Protein AF-R9IER7-F1 (afdb_monomer)

Secondary structure (DSSP, 8-state):
-PPPPPHHHHHHHHHHHHHHHHHHHHH--TTS-EEETTEEEEETTEESSPEEEEEETTEEEEEETTEEEEEE--TTSS-TT-EEEE---TTTTTEEEETT-TT-EETTEEEEESTT---HHHHHHTT------EE---EES---TTHHHHHHTTHHHHHHH-HHHHH---SS-----S-HHHHHT--TTS-----TT---SSPPPP--GGGG-EEEE--TTS-EEEEETT-EEEPTTS-EEEES--S--SSS--TT-SPPPHHHHHHHHHHHHHHHHHHHT-SS-HHHHHHHHHHHHTT-SB-TTSSB-EEE-HHHHHHHS-GGGHHHHHHHEE----TTT------EEEETTEEEES-SSSSGGGHHHHHHHHHHHHHHHHHHHHHTEEETTTTEEGGGTTTTT-S-HHHHHHHHHH-HHHHHHHHHHHHHHTTGGGS-HHHHHHHHH-GGGHHHHHHHHHH---

Radius of gyration: 27.86 Å; Cα contacts (8 Å, |Δi|>4): 800; chains: 1; bounding box: 76×70×70 Å

pLDDT: mean 71.37, std 20.48, range [27.08, 98.25]

Mean predicted aligned error: 18.24 Å

Solvent-accessible surface area (backbone atoms only — not comparable to full-atom values): 25896 Å² total; per-residue (Å²): 133,83,79,78,72,48,73,65,54,50,50,49,52,49,50,49,48,51,54,47,50,55,49,42,65,76,57,56,54,87,66,42,37,44,48,27,37,61,13,31,42,46,44,79,41,54,40,89,53,48,39,37,40,34,38,56,95,65,22,41,35,42,34,40,90,91,48,74,50,64,38,79,56,67,88,82,79,65,57,91,71,41,71,47,75,30,53,39,38,79,91,41,39,30,21,30,30,40,75,46,31,86,89,38,51,33,95,88,40,38,32,30,55,62,77,57,31,50,58,44,73,65,28,66,80,66,74,62,91,86,77,39,37,76,48,41,31,27,23,56,65,77,81,55,70,74,47,58,60,46,37,66,76,38,46,77,57,19,34,49,30,3,49,35,59,56,72,64,78,64,59,81,62,68,49,63,40,73,40,50,45,43,76,61,65,65,55,92,87,55,94,66,84,66,63,96,87,73,87,70,97,60,88,58,77,77,82,56,66,74,44,59,44,59,38,76,40,61,42,101,88,43,78,39,49,27,45,22,55,63,21,44,32,43,44,100,88,76,31,52,32,29,38,75,40,55,53,72,65,69,69,62,68,47,93,76,46,53,57,37,50,62,63,57,47,42,76,72,38,46,68,58,49,41,51,50,32,64,73,72,64,50,73,55,52,53,64,61,52,52,45,50,48,33,59,68,37,58,38,30,39,42,27,60,42,45,36,55,29,53,46,62,39,66,72,46,28,70,69,58,35,66,76,92,46,46,74,62,49,56,70,44,43,44,90,37,66,42,88,87,78,71,41,75,57,73,30,27,33,54,55,87,95,42,76,41,60,45,58,81,76,73,47,73,88,28,40,69,52,25,52,50,49,44,53,58,32,37,75,76,33,48,70,21,28,33,30,16,24,20,40,25,24,53,49,49,48,19,67,48,20,62,84,74,71,35,94,36,26,58,56,43,50,54,54,37,50,72,41,66,66,47,24,50,51,53,38,53,50,50,38,52,78,70,52,38,44,79,60,51,72,68,52,24,39,29,73,73,68,31,75,94,40,31,74,63,52,54,47,52,48,69,72,54,73,124

Sequence (466 aa):
MGKEIDEAGAAMAEAIKEMTAVLLENYISDDWNYAVDGAVISCDQMSEEPVVIKYENGCLKMGIAGTEINKKVIEGEYEQGYKQIYEAGEEVIRTLSAVHAKNQSSNGLAFATISDCICLRDKEENGLQDRASMISIGNCKMLKESDILEIETRQEKAKIFGTCYCLMKPITEWTNPICMEDVIGIHEEDNISAGVGKVLDKPLFCSVQEHHKTMEWDTENGKKEGLTRFSKLLCTRGGVITIKWSGQSPYGDNVLNKALTIQEFRARYELFISNLINEYGIQMTTEQIGKIIYVESSGTGFDDMGRLFIRFEIHKFFEYMDPNKIDEANKYFKILKDQKSGSWNGHQIKYGDKFVDLHPTSTIKDSDLQYLALQYAKEIDREAAYKSISMGMGQILGVNYNMLGFTSAEEMYDMMSDCYENQIETMISFIQIRGLDKGTIKELIKGYNGEGNVAAYEKLYNDAVW

Structure (mmCIF, N/CA/C/O backbone):
data_AF-R9IER7-F1
#
_entry.id   AF-R9IER7-F1
#
loop_
_atom_site.group_PDB
_atom_site.id
_atom_site.type_symbol
_atom_site.label_atom_id
_atom_site.label_alt_id
_atom_site.label_comp_id
_atom_site.label_asym_id
_atom_site.label_entity_id
_atom_site.label_seq_id
_atom_site.pdbx_PDB_ins_code
_atom_site.Cartn_x
_atom_site.Cartn_y
_atom_site.Cartn_z
_atom_site.occupancy
_atom_site.B_iso_or_equiv
_atom_site.auth_seq_id
_atom_site.auth_comp_id
_atom_site.auth_asym_id
_atom_site.auth_atom_id
_atom_site.pdbx_PDB_model_num
ATOM 1 N N . MET A 1 1 ? -32.110 35.318 24.802 1.00 29.39 1 MET A N 1
ATOM 2 C CA . MET A 1 1 ? -33.077 36.043 23.949 1.00 29.39 1 MET A CA 1
ATOM 3 C C . MET A 1 1 ? -32.602 35.902 22.518 1.00 29.39 1 MET A C 1
ATOM 5 O O . MET A 1 1 ? -31.574 36.480 22.186 1.00 29.39 1 MET A O 1
ATOM 9 N N . GLY A 1 2 ? -33.267 35.060 21.724 1.00 33.12 2 GLY A N 1
ATOM 10 C CA . GLY A 1 2 ? -32.997 34.960 20.290 1.00 33.12 2 GLY A CA 1
ATOM 11 C C . GLY A 1 2 ? -33.453 36.246 19.614 1.00 33.12 2 GLY A C 1
ATOM 12 O O . GLY A 1 2 ? -34.548 36.724 19.903 1.00 33.12 2 GLY A O 1
ATOM 13 N N . LYS A 1 3 ? -32.599 36.846 18.784 1.00 37.84 3 LYS A N 1
ATOM 14 C CA . LYS A 1 3 ? -33.053 37.910 17.889 1.00 37.84 3 LYS A CA 1
ATOM 15 C C . LYS A 1 3 ? -33.947 37.257 16.840 1.00 37.84 3 LYS A C 1
ATOM 17 O O . LYS A 1 3 ? -33.486 36.354 16.145 1.00 37.84 3 LYS A O 1
ATOM 22 N N . GLU A 1 4 ? -35.204 37.687 16.777 1.00 40.84 4 GLU A N 1
ATOM 23 C CA . GLU A 1 4 ? -36.068 37.429 15.628 1.00 40.84 4 GLU A CA 1
ATOM 24 C C . GLU A 1 4 ? -35.339 37.930 14.382 1.00 40.84 4 GLU A C 1
ATOM 26 O O . GLU A 1 4 ? -34.888 39.076 14.327 1.00 40.84 4 GLU A O 1
ATOM 31 N N . ILE A 1 5 ? -35.141 37.023 13.433 1.00 41.66 5 ILE A N 1
ATOM 32 C CA . ILE A 1 5 ? -34.648 37.359 12.105 1.00 41.66 5 ILE A CA 1
ATOM 33 C C . ILE A 1 5 ? -35.802 38.118 11.445 1.00 41.66 5 ILE A C 1
ATOM 35 O O . ILE A 1 5 ? -36.908 37.585 11.368 1.00 41.66 5 ILE A O 1
ATOM 39 N N . ASP A 1 6 ? -35.579 39.375 11.064 1.00 53.62 6 ASP A N 1
ATOM 40 C CA . ASP A 1 6 ? -36.615 40.181 10.418 1.00 53.62 6 ASP A CA 1
ATOM 41 C C . ASP A 1 6 ? -36.980 39.617 9.031 1.00 53.62 6 ASP A C 1
ATOM 43 O O . ASP A 1 6 ? -36.267 38.782 8.467 1.00 53.62 6 ASP A O 1
ATOM 47 N N . GLU A 1 7 ? -38.116 40.047 8.472 1.00 45.62 7 GLU A N 1
ATOM 48 C CA . GLU A 1 7 ? -38.601 39.573 7.164 1.00 45.62 7 GLU A CA 1
ATOM 49 C C . GLU A 1 7 ? -37.559 39.764 6.046 1.00 45.62 7 GLU A C 1
ATOM 51 O O . GLU A 1 7 ? -37.508 38.967 5.110 1.00 45.62 7 GLU A O 1
ATOM 56 N N . ALA A 1 8 ? -36.681 40.766 6.167 1.00 40.28 8 ALA A N 1
ATOM 57 C CA . ALA A 1 8 ? -35.580 41.003 5.237 1.00 40.28 8 ALA A CA 1
ATOM 58 C C . ALA A 1 8 ? -34.454 39.965 5.390 1.00 40.28 8 ALA A C 1
ATOM 60 O O . ALA A 1 8 ? -33.928 39.480 4.390 1.00 40.28 8 ALA A O 1
ATOM 61 N N . GLY A 1 9 ? -34.111 39.573 6.617 1.00 37.12 9 GLY A N 1
ATOM 62 C CA . GLY A 1 9 ? -33.173 38.493 6.908 1.00 37.12 9 GLY A CA 1
ATOM 63 C C . GLY A 1 9 ? -33.713 37.116 6.519 1.00 37.12 9 GLY A C 1
ATOM 64 O O . GLY A 1 9 ? -32.952 36.283 6.032 1.00 37.12 9 GLY A O 1
ATOM 65 N N . ALA A 1 10 ? -35.022 36.889 6.659 1.00 43.88 10 ALA A N 1
ATOM 66 C CA . ALA A 1 10 ? -35.680 35.676 6.177 1.00 43.88 10 ALA A CA 1
ATOM 67 C C . ALA A 1 10 ? -35.682 35.616 4.640 1.00 43.88 10 ALA A C 1
ATOM 69 O O . ALA A 1 10 ? -35.321 34.590 4.070 1.00 43.88 10 ALA A O 1
ATOM 70 N N . ALA A 1 11 ? -35.993 36.730 3.969 1.00 40.47 11 ALA A N 1
ATOM 71 C CA . ALA A 1 11 ? -35.932 36.834 2.512 1.00 40.47 11 ALA A CA 1
ATOM 72 C C . ALA A 1 11 ? -34.499 36.698 1.972 1.00 40.47 11 ALA A C 1
ATOM 74 O O . ALA A 1 11 ? -34.293 36.076 0.936 1.00 40.47 11 ALA A O 1
ATOM 75 N N . MET A 1 12 ? -33.495 37.228 2.678 1.00 37.94 12 MET A N 1
ATOM 76 C CA . MET A 1 12 ? -32.086 37.075 2.309 1.00 37.94 12 MET A CA 1
ATOM 77 C C . MET A 1 12 ? -31.596 35.639 2.515 1.00 37.94 12 MET A C 1
ATOM 79 O O . MET A 1 12 ? -30.875 35.124 1.668 1.00 37.94 12 MET A O 1
ATOM 83 N N . ALA A 1 13 ? -32.003 34.969 3.596 1.00 38.03 13 ALA A N 1
ATOM 84 C CA . ALA A 1 13 ? -31.698 33.556 3.809 1.00 38.03 13 ALA A CA 1
ATOM 85 C C . ALA A 1 13 ? -32.347 32.665 2.738 1.00 38.03 13 ALA A C 1
ATOM 87 O O . ALA A 1 13 ? -31.710 31.729 2.261 1.00 38.03 13 ALA A O 1
ATOM 88 N N . GLU A 1 14 ? -33.576 32.980 2.325 1.00 41.47 14 GLU A N 1
ATOM 89 C CA . GLU A 1 14 ? -34.270 32.226 1.282 1.00 41.47 14 GLU A CA 1
ATOM 90 C C . GLU A 1 14 ? -33.703 32.517 -0.115 1.00 41.47 14 GLU A C 1
ATOM 92 O O . GLU A 1 14 ? -33.490 31.589 -0.883 1.00 41.47 14 GLU A O 1
ATOM 97 N N . ALA A 1 15 ? -33.307 33.761 -0.403 1.00 38.72 15 ALA A N 1
ATOM 98 C CA . ALA A 1 15 ? -32.588 34.110 -1.630 1.00 38.72 15 ALA A CA 1
ATOM 99 C C . ALA A 1 15 ? -31.185 33.479 -1.691 1.00 38.72 15 ALA A C 1
ATOM 101 O O . ALA A 1 15 ? -30.749 33.047 -2.755 1.00 38.72 15 ALA A O 1
ATOM 102 N N . ILE A 1 16 ? -30.479 33.384 -0.555 1.00 39.59 16 ILE A N 1
ATOM 103 C CA . ILE A 1 16 ? -29.211 32.648 -0.457 1.00 39.59 16 ILE A CA 1
ATOM 104 C C . ILE A 1 16 ? -29.459 31.163 -0.706 1.00 39.59 16 ILE A C 1
ATOM 106 O O . ILE A 1 16 ? -28.704 30.569 -1.466 1.00 39.59 16 ILE A O 1
ATOM 110 N N . LYS A 1 17 ? -30.507 30.558 -0.134 1.00 40.47 17 LYS A N 1
ATOM 111 C CA . LYS A 1 17 ? -30.862 29.161 -0.424 1.00 40.47 17 LYS A CA 1
ATOM 112 C C . LYS A 1 17 ? -31.234 28.940 -1.882 1.00 40.47 17 LYS A C 1
ATOM 114 O O . LYS A 1 17 ? -30.776 27.957 -2.441 1.00 40.47 17 LYS A O 1
ATOM 119 N N . GLU A 1 18 ? -32.018 29.820 -2.500 1.00 41.12 18 GLU A N 1
ATOM 120 C CA . GLU A 1 18 ? -32.400 29.704 -3.913 1.00 41.12 18 GLU A CA 1
ATOM 121 C C . GLU A 1 18 ? -31.193 29.897 -4.840 1.00 41.12 18 GLU A C 1
ATOM 123 O O . GLU A 1 18 ? -30.983 29.081 -5.733 1.00 41.12 18 GLU A O 1
ATOM 128 N N . MET A 1 19 ? -30.334 30.900 -4.605 1.00 37.72 19 MET A N 1
ATOM 129 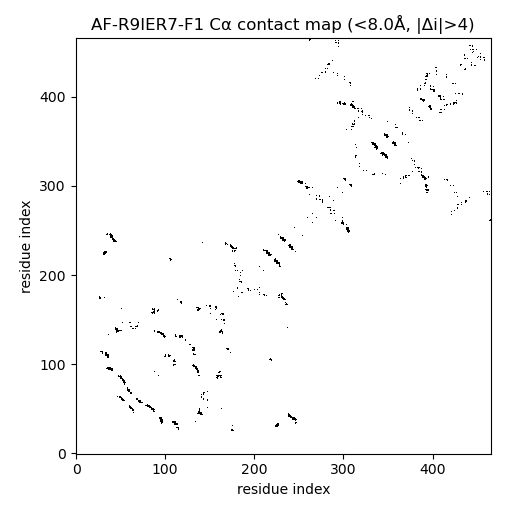C CA . MET A 1 19 ? -29.080 31.054 -5.362 1.00 37.72 19 MET A CA 1
ATOM 130 C C . MET A 1 19 ? -28.134 29.879 -5.136 1.00 37.72 19 MET A C 1
ATOM 132 O O . MET A 1 19 ? -27.499 29.426 -6.084 1.00 37.72 19 MET A O 1
ATOM 136 N N . THR A 1 20 ? -28.046 29.376 -3.904 1.00 38.56 20 THR A N 1
ATOM 137 C CA . THR A 1 20 ? -27.248 28.191 -3.589 1.00 38.56 20 THR A CA 1
ATOM 138 C C . THR A 1 20 ? -27.836 26.989 -4.315 1.00 38.56 20 THR A C 1
ATOM 140 O O . THR A 1 20 ? -27.090 26.329 -5.006 1.00 38.56 20 THR A O 1
ATOM 143 N N . ALA A 1 21 ? -29.148 26.756 -4.296 1.00 41.09 21 ALA A N 1
ATOM 144 C CA . ALA A 1 21 ? -29.807 25.666 -5.019 1.00 41.09 21 ALA A CA 1
ATOM 145 C C . ALA A 1 21 ? -29.592 25.738 -6.539 1.00 41.09 21 ALA A C 1
ATOM 14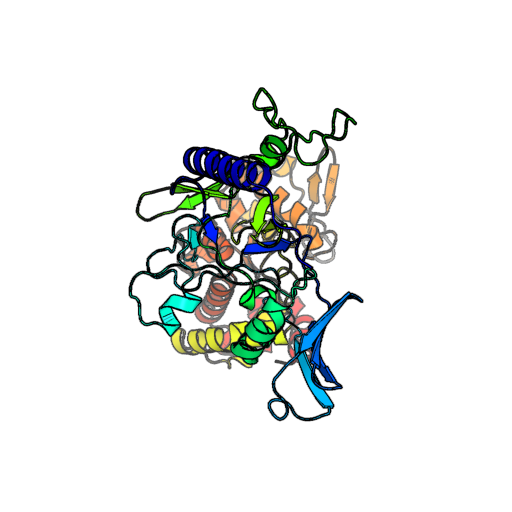7 O O . ALA A 1 21 ? -29.283 24.723 -7.149 1.00 41.09 21 ALA A O 1
ATOM 148 N N . VAL A 1 22 ? -29.668 26.928 -7.142 1.00 41.59 22 VAL A N 1
ATOM 149 C CA . VAL A 1 22 ? -29.403 27.132 -8.579 1.00 41.59 22 VAL A CA 1
ATOM 150 C C . VAL A 1 22 ? -27.918 26.950 -8.919 1.00 41.59 22 VAL A C 1
ATOM 152 O O . VAL A 1 22 ? -27.587 26.412 -9.974 1.00 41.59 22 VAL A O 1
ATOM 155 N N . LEU A 1 23 ? -27.001 27.372 -8.043 1.00 38.62 23 LEU A N 1
ATOM 156 C CA . LEU A 1 23 ? -25.573 27.060 -8.175 1.00 38.62 23 LEU A CA 1
ATOM 157 C C . LEU A 1 23 ? -25.351 25.546 -8.039 1.00 38.62 23 LEU A C 1
ATOM 159 O O . LEU A 1 23 ? -24.707 24.944 -8.889 1.00 38.62 23 LEU A O 1
ATOM 163 N N . LEU A 1 24 ? -25.942 24.913 -7.028 1.00 40.78 24 LEU A N 1
ATOM 164 C CA . LEU A 1 24 ? -25.882 23.474 -6.788 1.00 40.78 24 LEU A CA 1
ATOM 165 C C . LEU A 1 24 ? -26.398 22.697 -8.007 1.00 40.78 24 LEU A C 1
ATOM 167 O O . LEU A 1 24 ? -25.712 21.793 -8.441 1.00 40.78 24 LEU A O 1
ATOM 171 N N . GLU A 1 25 ? -27.512 23.074 -8.633 1.00 42.38 25 GLU A N 1
ATOM 172 C CA . GLU A 1 25 ? -28.038 22.393 -9.832 1.00 42.38 25 GLU A CA 1
ATOM 173 C C . GLU A 1 25 ? -27.116 22.499 -11.061 1.00 42.38 25 GLU A C 1
ATOM 175 O O . GLU A 1 25 ? -27.098 21.603 -11.901 1.00 42.38 25 GLU A O 1
ATOM 180 N N . ASN A 1 26 ? -26.329 23.576 -11.174 1.00 39.66 26 ASN A N 1
ATOM 181 C CA . ASN A 1 26 ? -25.375 23.766 -12.274 1.00 39.66 26 ASN A CA 1
ATOM 182 C C . ASN A 1 26 ? -23.988 23.151 -11.999 1.00 39.66 26 ASN A C 1
ATOM 184 O O . ASN A 1 26 ? -23.231 22.932 -12.943 1.00 39.66 26 ASN A O 1
ATOM 188 N N . TYR A 1 27 ? -23.646 22.888 -10.731 1.00 38.72 27 TYR A N 1
ATOM 189 C CA . TYR A 1 27 ? -22.333 22.380 -10.300 1.00 38.72 27 TYR A CA 1
ATOM 190 C C . TYR A 1 27 ? -22.373 20.957 -9.708 1.00 38.72 27 TYR A C 1
ATOM 192 O O . TYR A 1 27 ? -21.342 20.296 -9.621 1.00 38.72 27 TYR A O 1
ATOM 200 N N . ILE A 1 28 ? -23.545 20.457 -9.311 1.00 42.31 28 ILE A N 1
ATOM 201 C CA . ILE A 1 28 ? -23.789 19.110 -8.787 1.00 42.31 28 ILE A CA 1
ATOM 202 C C . ILE A 1 28 ? -24.621 18.361 -9.820 1.00 42.31 28 ILE A C 1
ATOM 204 O O . ILE A 1 28 ? -25.842 18.465 -9.855 1.00 42.31 28 ILE A O 1
ATOM 208 N N . SER A 1 29 ? -23.948 17.580 -10.655 1.00 47.69 29 SER A N 1
ATOM 209 C CA . SER A 1 29 ? -24.596 16.512 -11.413 1.00 47.69 29 SER A CA 1
ATOM 210 C C . SER A 1 29 ? -24.019 15.168 -10.985 1.00 47.69 29 SER A C 1
ATOM 212 O O . SER A 1 29 ? -22.898 15.104 -10.468 1.00 47.69 29 SER A O 1
ATOM 214 N N . ASP A 1 30 ? -24.793 14.101 -11.191 1.00 46.25 30 ASP A N 1
ATOM 215 C CA . ASP A 1 30 ? -24.414 12.725 -10.843 1.00 46.25 30 ASP A CA 1
ATOM 216 C C . ASP A 1 30 ? -23.070 12.315 -11.455 1.00 46.25 30 ASP A C 1
ATOM 218 O O . ASP A 1 30 ? -22.402 11.426 -10.949 1.00 46.25 30 ASP A O 1
ATOM 222 N N . ASP A 1 31 ? -22.633 12.977 -12.523 1.00 48.16 31 ASP A N 1
ATOM 223 C CA . ASP A 1 31 ? -21.461 12.593 -13.301 1.00 48.16 31 ASP A CA 1
ATOM 224 C C . ASP A 1 31 ? -20.101 13.025 -12.712 1.00 48.16 31 ASP A C 1
ATOM 226 O O . ASP A 1 31 ? -19.085 12.624 -13.274 1.00 48.16 31 ASP A O 1
ATOM 230 N N . TRP A 1 32 ? -20.043 13.788 -11.602 1.00 50.38 32 TRP A N 1
ATOM 231 C CA . TRP A 1 32 ? -18.778 14.428 -11.161 1.00 50.38 32 TRP A CA 1
ATOM 232 C C . TRP A 1 32 ? -18.452 14.334 -9.666 1.00 50.38 32 TRP A C 1
ATOM 234 O O . TRP A 1 32 ? -17.412 14.829 -9.236 1.00 50.38 32 TRP A O 1
ATOM 244 N N . ASN A 1 33 ? -19.302 13.717 -8.839 1.00 57.00 33 ASN A N 1
ATOM 245 C CA . ASN A 1 33 ? -19.195 13.854 -7.381 1.00 57.00 33 ASN A CA 1
ATOM 246 C C . ASN A 1 33 ? -19.143 12.508 -6.661 1.00 57.00 33 ASN A C 1
ATOM 248 O O . ASN A 1 33 ? -20.148 12.043 -6.127 1.00 57.00 33 ASN A O 1
ATOM 252 N N . TYR A 1 34 ? -17.949 11.918 -6.602 1.00 59.28 34 TYR A N 1
ATOM 253 C CA . TYR A 1 34 ? -17.713 10.592 -6.031 1.00 59.28 34 TYR A CA 1
ATOM 254 C C . TYR A 1 34 ? -16.555 10.620 -5.027 1.00 59.28 34 TYR A C 1
ATOM 256 O O . TYR A 1 34 ? -15.498 11.184 -5.312 1.00 59.28 34 TYR A O 1
ATOM 264 N N . ALA A 1 35 ? -16.733 9.993 -3.867 1.00 60.34 35 ALA A N 1
ATOM 265 C CA . ALA A 1 35 ? -15.673 9.761 -2.887 1.00 60.34 35 ALA A CA 1
ATOM 266 C C . ALA A 1 35 ? -15.511 8.258 -2.637 1.00 60.34 35 ALA A C 1
ATOM 268 O O . ALA A 1 35 ? -16.502 7.538 -2.519 1.00 60.34 35 ALA A O 1
ATOM 269 N N . VAL A 1 36 ? -14.268 7.786 -2.541 1.00 59.94 36 VAL A N 1
ATOM 270 C CA . VAL A 1 36 ? -13.962 6.364 -2.337 1.00 59.94 36 VAL A CA 1
ATOM 271 C C . VAL A 1 36 ? -13.886 6.048 -0.850 1.00 59.94 36 VAL A C 1
ATOM 273 O O . VAL A 1 36 ? -13.499 6.886 -0.031 1.00 59.94 36 VAL A O 1
ATOM 276 N N . ASP A 1 37 ? -14.270 4.825 -0.509 1.00 62.09 37 ASP A N 1
ATOM 277 C CA . ASP A 1 37 ? -14.020 4.220 0.791 1.00 62.09 37 ASP A CA 1
ATOM 278 C C . ASP A 1 37 ? -12.528 4.326 1.151 1.00 62.09 37 ASP A C 1
ATOM 280 O O . ASP A 1 37 ? -11.650 3.981 0.363 1.00 62.09 37 ASP A O 1
ATOM 284 N N . GLY A 1 38 ? -12.225 4.870 2.323 1.00 59.12 38 GLY A N 1
ATOM 285 C CA . GLY A 1 38 ? -10.866 5.167 2.765 1.00 59.12 38 GLY A CA 1
ATOM 286 C C . GLY A 1 38 ? -10.354 6.581 2.458 1.00 59.12 38 GLY A C 1
ATOM 287 O O . GLY A 1 38 ? -9.253 6.910 2.897 1.00 59.12 38 GLY A O 1
ATOM 288 N N . ALA A 1 39 ? -11.090 7.447 1.749 1.00 69.50 39 ALA A N 1
ATOM 289 C CA . ALA A 1 39 ? -10.598 8.791 1.419 1.00 69.50 39 ALA A CA 1
ATOM 290 C C . ALA A 1 39 ? -10.236 9.611 2.672 1.00 69.50 39 ALA A C 1
ATOM 292 O O . ALA A 1 39 ? -11.042 9.732 3.590 1.00 69.50 39 ALA A O 1
ATOM 293 N N . VAL A 1 40 ? -9.047 10.225 2.705 1.00 70.19 40 VAL A N 1
ATOM 294 C CA . VAL A 1 40 ? -8.607 11.044 3.842 1.00 70.19 40 VAL A CA 1
ATOM 295 C C . VAL A 1 40 ? -9.036 12.493 3.661 1.00 70.19 40 VAL A C 1
ATOM 297 O O . VAL A 1 40 ? -8.767 13.137 2.646 1.00 70.19 40 VAL A O 1
ATOM 300 N N . ILE A 1 41 ? -9.645 13.051 4.695 1.00 70.88 41 ILE A N 1
ATOM 301 C CA . ILE A 1 41 ? -10.200 14.393 4.727 1.00 70.88 41 ILE A CA 1
ATOM 302 C C . ILE A 1 41 ? -9.676 15.199 5.909 1.00 70.88 41 ILE A C 1
ATOM 304 O O . ILE A 1 41 ? -9.355 14.683 6.972 1.00 70.88 41 ILE A O 1
ATOM 308 N N . SER A 1 42 ? -9.636 16.517 5.770 1.00 71.81 42 SER A N 1
ATOM 309 C CA . SER A 1 42 ? -9.392 17.417 6.897 1.00 71.81 42 SER A CA 1
ATOM 310 C C . SER A 1 42 ? -10.485 18.463 6.971 1.00 71.81 42 SER A C 1
ATOM 312 O O . SER A 1 42 ? -10.753 19.117 5.971 1.00 71.81 42 SER A O 1
ATOM 314 N N . CYS A 1 43 ? -11.053 18.685 8.148 1.00 75.75 43 CYS A N 1
ATOM 315 C CA . CYS A 1 43 ? -11.961 19.795 8.407 1.00 75.75 43 CYS A CA 1
ATOM 316 C C . CYS A 1 43 ? -11.255 20.838 9.278 1.00 75.75 43 CYS A C 1
ATOM 318 O O . CYS A 1 43 ? -10.618 20.488 10.271 1.00 75.75 43 CYS A O 1
ATOM 320 N N . ASP A 1 44 ? -11.377 22.113 8.925 1.00 69.12 44 ASP A N 1
ATOM 321 C CA . ASP A 1 44 ? -10.842 23.239 9.704 1.00 69.12 44 ASP A CA 1
ATOM 322 C C . ASP A 1 44 ? -11.486 23.363 11.103 1.00 69.12 44 ASP A C 1
ATOM 324 O O . ASP A 1 44 ? -10.850 23.831 12.048 1.00 69.12 44 ASP A O 1
ATOM 328 N N . GLN A 1 45 ? -12.718 22.870 11.262 1.00 76.06 45 GLN A N 1
ATOM 329 C CA . GLN A 1 45 ? -13.452 22.828 12.534 1.00 76.06 45 GLN A CA 1
ATOM 330 C C . GLN A 1 45 ? -13.288 21.510 13.309 1.00 76.06 45 GLN A C 1
ATOM 332 O O . GLN A 1 45 ? -13.908 21.331 14.360 1.00 76.06 45 GLN A O 1
ATOM 337 N N . MET A 1 46 ? -12.475 20.572 12.820 1.00 81.31 46 MET A N 1
ATOM 338 C CA . MET A 1 46 ? -12.214 19.304 13.507 1.00 81.31 46 MET A CA 1
ATOM 339 C C . MET A 1 46 ? -11.129 19.455 14.583 1.00 81.31 46 MET A C 1
ATOM 341 O O . MET A 1 46 ? -10.205 20.265 14.475 1.00 81.31 46 MET A O 1
ATOM 345 N N . SER A 1 47 ? -11.241 18.656 15.639 1.00 81.50 47 SER A N 1
ATOM 346 C CA . SER A 1 47 ? -10.253 18.513 16.705 1.00 81.50 47 SER A CA 1
ATOM 347 C C . SER A 1 47 ? -9.972 17.042 16.979 1.00 81.50 47 SER A C 1
ATOM 349 O O . SER A 1 47 ? -10.857 16.199 16.842 1.00 81.50 47 SER A O 1
ATOM 351 N N . GLU A 1 48 ? -8.735 16.766 17.379 1.00 77.19 48 GLU A N 1
ATOM 352 C CA . GLU A 1 48 ? -8.315 15.486 17.959 1.00 77.19 48 GLU A CA 1
ATOM 353 C C . GLU A 1 48 ? -8.542 15.453 19.479 1.00 77.19 48 GLU A C 1
ATOM 355 O O . GLU A 1 48 ? -8.501 14.389 20.083 1.00 77.19 48 GLU A O 1
ATOM 360 N N . GLU A 1 49 ? -8.839 16.601 20.102 1.00 86.56 49 GLU A N 1
ATOM 361 C CA . GLU A 1 49 ? -9.111 16.663 21.535 1.00 86.56 49 GLU A CA 1
ATOM 362 C C . GLU A 1 49 ? -10.412 15.917 21.874 1.00 86.56 49 GLU A C 1
ATOM 364 O O . GLU A 1 49 ? -11.388 15.991 21.110 1.00 86.56 49 GLU A O 1
ATOM 369 N N . PRO A 1 50 ? -10.477 15.240 23.032 1.00 89.31 50 PRO A N 1
ATOM 370 C CA . PRO A 1 50 ? -11.686 14.560 23.468 1.00 89.31 50 PRO A CA 1
ATOM 371 C C . PRO A 1 50 ? -12.848 15.534 23.667 1.00 89.31 50 PRO A C 1
ATOM 373 O O . PRO A 1 50 ? -12.688 16.600 24.271 1.00 89.31 50 PRO A O 1
ATOM 376 N N . VAL A 1 51 ? -14.049 15.130 23.249 1.00 92.25 51 VAL A N 1
ATOM 377 C CA . VAL A 1 51 ? -15.273 15.774 23.742 1.00 92.25 51 VAL A CA 1
ATOM 378 C C . VAL A 1 51 ? -15.625 15.151 25.081 1.00 92.25 51 VAL A C 1
ATOM 380 O O . VAL A 1 51 ? -15.705 13.931 25.210 1.00 92.25 51 VAL A O 1
ATOM 383 N N . VAL A 1 52 ? -15.858 15.985 26.087 1.00 93.94 52 VAL A N 1
ATOM 384 C CA . VAL A 1 52 ? -16.249 15.540 27.426 1.00 93.94 52 VAL A CA 1
ATOM 385 C C . VAL A 1 52 ? -17.660 16.019 27.713 1.00 93.94 52 VAL A C 1
ATOM 387 O O . VAL A 1 52 ? -17.908 17.223 27.686 1.00 93.94 52 VAL A O 1
ATOM 390 N N . ILE A 1 53 ? -18.562 15.089 28.029 1.00 93.31 53 ILE A N 1
ATOM 391 C CA . ILE A 1 53 ? -19.899 15.386 28.550 1.00 93.31 53 ILE A CA 1
ATOM 392 C C . ILE A 1 53 ? -19.937 14.994 30.024 1.00 93.31 53 ILE A C 1
ATOM 394 O O . ILE A 1 53 ? -19.578 13.878 30.385 1.00 93.31 53 ILE A O 1
ATOM 398 N N . LYS A 1 54 ? -20.344 15.911 30.901 1.00 93.00 54 LYS A N 1
ATOM 399 C CA . LYS A 1 54 ? -20.433 15.667 32.346 1.00 93.00 54 LYS A CA 1
ATOM 400 C C . LYS A 1 54 ? -21.702 16.250 32.943 1.00 93.00 54 LYS A C 1
ATOM 402 O O . LYS A 1 54 ? -22.154 17.307 32.510 1.00 93.00 54 LYS A O 1
ATOM 407 N N . TYR A 1 55 ? -22.244 15.597 33.962 1.00 90.88 55 TYR A N 1
ATOM 408 C CA . TYR A 1 55 ? -23.391 16.102 34.708 1.00 90.88 55 TYR A CA 1
ATOM 409 C C . TYR A 1 55 ? -22.941 16.809 35.989 1.00 90.88 55 TYR A C 1
ATOM 411 O O . TYR A 1 55 ? -22.319 16.210 36.869 1.00 90.88 55 TYR A O 1
ATOM 419 N N . GLU A 1 56 ? -23.270 18.095 36.101 1.00 87.38 56 GLU A N 1
ATOM 420 C CA . GLU A 1 56 ? -22.979 18.922 37.271 1.00 87.38 56 GLU A CA 1
ATOM 421 C C . GLU A 1 56 ? -24.130 19.905 37.520 1.00 87.38 56 GLU A C 1
ATOM 423 O O . GLU A 1 56 ? -24.513 20.666 36.630 1.00 87.38 56 GLU A O 1
ATOM 428 N N . ASN A 1 57 ? -24.637 19.954 38.757 1.00 83.69 57 ASN A N 1
ATOM 429 C CA . ASN A 1 57 ? -25.609 20.956 39.215 1.00 83.69 57 ASN A CA 1
ATOM 430 C C . ASN A 1 57 ? -26.878 21.039 38.334 1.00 83.69 57 ASN A C 1
ATOM 432 O O . ASN A 1 57 ? -27.322 22.133 37.980 1.00 83.69 57 ASN A O 1
ATOM 436 N N . GLY A 1 58 ? -27.449 19.891 37.947 1.00 83.00 58 GLY A N 1
ATOM 437 C CA . GLY A 1 58 ? -28.676 19.840 37.136 1.00 83.00 58 GLY A CA 1
ATOM 438 C C . GLY A 1 58 ? -28.476 20.113 35.641 1.00 83.00 58 GLY A C 1
ATOM 439 O O . GLY A 1 58 ? -29.453 20.286 34.911 1.00 83.00 58 GLY A O 1
ATOM 440 N N . CYS A 1 59 ? -27.227 20.192 35.171 1.00 86.62 59 CYS A N 1
ATOM 441 C CA . CYS A 1 59 ? -26.902 20.450 33.772 1.00 86.62 59 CYS A CA 1
ATOM 442 C C . CYS A 1 59 ? -25.924 19.409 33.228 1.00 86.62 59 CYS A C 1
ATOM 444 O O . CYS A 1 59 ? -24.945 19.065 33.890 1.00 86.62 59 CYS A O 1
ATOM 446 N N . LEU A 1 60 ? -26.136 18.996 31.979 1.00 91.12 60 LEU A N 1
ATOM 447 C CA . LEU A 1 60 ? -25.077 18.402 31.175 1.00 91.12 60 LEU A CA 1
ATOM 448 C C . LEU A 1 60 ? -24.195 19.520 30.628 1.00 91.12 60 LEU A C 1
ATOM 450 O O . LEU A 1 60 ? -24.687 20.477 30.029 1.00 91.12 60 LEU A O 1
ATOM 454 N N . LYS A 1 61 ? -22.891 19.397 30.831 1.00 91.94 61 LYS A N 1
ATOM 455 C CA . LYS A 1 61 ? -21.866 20.275 30.273 1.00 91.94 61 LYS A CA 1
ATOM 456 C C . LYS A 1 61 ? -21.086 19.498 29.231 1.00 91.94 61 LYS A C 1
ATOM 458 O O . LYS A 1 61 ? -20.601 18.416 29.544 1.00 91.94 61 LYS A O 1
ATOM 463 N N . MET A 1 62 ? -20.961 20.051 28.031 1.00 93.69 62 MET A N 1
ATOM 464 C CA . MET A 1 62 ? -20.167 19.486 26.944 1.00 93.69 62 MET A CA 1
ATOM 465 C C . MET A 1 62 ? -19.008 20.422 26.628 1.00 93.69 62 MET A C 1
ATOM 467 O O . MET A 1 62 ? -19.237 21.614 26.420 1.00 93.69 62 MET A O 1
ATOM 471 N N . GLY A 1 63 ? -17.787 19.898 26.563 1.00 91.38 63 GLY A N 1
ATOM 472 C CA . GLY A 1 63 ? -16.611 20.702 26.251 1.00 91.38 63 GLY A CA 1
ATOM 473 C C . GLY A 1 63 ? -15.570 19.997 25.392 1.00 91.38 63 GLY A C 1
ATOM 474 O O . GLY A 1 63 ? -15.484 18.771 25.387 1.00 91.38 63 GLY A O 1
ATOM 475 N N . ILE A 1 64 ? -14.790 20.803 24.671 1.00 90.88 64 ILE A N 1
ATOM 476 C CA . ILE A 1 64 ? -13.666 20.395 23.819 1.00 90.88 64 ILE A CA 1
ATOM 477 C C . ILE A 1 64 ? -12.677 21.555 23.679 1.00 90.88 64 ILE A C 1
ATOM 479 O O . ILE A 1 64 ? -13.100 22.700 23.524 1.00 90.88 64 ILE A O 1
ATOM 483 N N . ALA A 1 65 ? -11.369 21.278 23.720 1.00 82.00 65 ALA A N 1
ATOM 484 C CA . ALA A 1 65 ? -10.308 22.251 23.420 1.00 82.00 65 ALA A CA 1
ATOM 485 C C . ALA A 1 65 ? -10.499 23.642 24.085 1.00 82.00 65 ALA A C 1
ATOM 487 O O . ALA A 1 65 ? -10.310 24.681 23.456 1.00 82.00 65 ALA A O 1
ATOM 488 N N . GLY A 1 66 ? -10.935 23.671 25.351 1.00 80.62 66 GLY A N 1
ATOM 489 C CA . GLY A 1 66 ? -11.171 24.907 26.116 1.00 80.62 66 GLY A CA 1
ATOM 490 C C . GLY A 1 66 ? -12.515 25.613 25.873 1.00 80.62 66 GLY A C 1
ATOM 491 O O . GLY A 1 66 ? -12.802 26.600 26.546 1.00 80.62 66 GLY A O 1
ATOM 492 N N . THR A 1 67 ? -13.357 25.111 24.968 1.00 85.00 67 THR A N 1
ATOM 493 C CA . THR A 1 67 ? -14.741 25.573 24.757 1.00 85.00 67 THR A CA 1
ATOM 494 C C . THR A 1 67 ? -15.707 24.704 25.564 1.00 85.00 67 THR A C 1
ATOM 496 O O . THR A 1 67 ? -15.561 23.485 25.569 1.00 85.00 67 THR A O 1
ATOM 499 N N . GLU A 1 68 ? -16.700 25.302 26.232 1.00 91.88 68 GLU A N 1
ATOM 500 C CA . GLU A 1 68 ? -17.729 24.588 27.007 1.00 91.88 68 GLU A CA 1
ATOM 501 C C . GLU A 1 68 ? -19.117 25.190 26.744 1.00 91.88 68 GLU A C 1
ATOM 503 O O . GLU A 1 68 ? -19.278 26.410 26.675 1.00 91.88 68 GLU A O 1
ATOM 508 N N . ILE A 1 69 ? -20.126 24.328 26.634 1.00 90.62 69 ILE A N 1
ATOM 509 C CA . ILE A 1 69 ? -21.547 24.688 26.614 1.00 90.62 69 ILE A CA 1
ATOM 510 C C . ILE A 1 69 ? -22.317 23.848 27.637 1.00 90.62 69 ILE A C 1
ATOM 512 O O . ILE A 1 69 ? -21.842 22.797 28.074 1.00 90.62 69 ILE A O 1
ATOM 516 N N . ASN A 1 70 ? -23.521 24.277 28.015 1.00 91.00 70 ASN A N 1
ATOM 517 C CA . ASN A 1 70 ? -24.351 23.550 28.972 1.00 91.00 70 ASN A CA 1
ATOM 518 C C . ASN A 1 70 ? -25.811 23.436 28.522 1.00 91.00 70 ASN A C 1
ATOM 520 O O . ASN A 1 70 ? -26.312 24.254 27.760 1.00 91.00 70 ASN A O 1
ATOM 524 N N . LYS A 1 71 ? -26.494 22.393 28.999 1.00 87.38 71 LYS A N 1
ATOM 525 C CA . LYS A 1 71 ? -27.921 22.162 28.782 1.00 87.38 71 LYS A CA 1
ATOM 526 C C . LYS A 1 71 ? -28.552 21.650 30.071 1.00 87.38 71 LYS A C 1
ATOM 528 O O . LYS A 1 71 ? -28.049 20.709 30.684 1.00 87.38 71 LYS A O 1
ATOM 533 N N . LYS A 1 72 ? -29.668 22.255 30.476 1.00 86.38 72 LYS A N 1
ATOM 534 C CA . LYS A 1 72 ? -30.477 21.756 31.596 1.00 86.38 72 LYS A CA 1
ATOM 535 C C . LYS A 1 72 ? -31.153 20.442 31.208 1.00 86.38 72 LYS A C 1
ATOM 537 O O . LYS A 1 72 ? -31.698 20.344 30.110 1.00 86.38 72 LYS A O 1
ATOM 542 N N . VAL A 1 73 ? -31.135 19.477 32.119 1.00 83.12 73 VAL A N 1
ATOM 543 C CA . VAL A 1 73 ? -31.770 18.158 31.960 1.00 83.12 73 VAL A CA 1
ATOM 544 C C . VAL A 1 73 ? -32.749 17.900 33.100 1.00 83.12 73 VAL A C 1
ATOM 546 O O . VAL A 1 73 ? -32.803 18.678 34.056 1.00 83.12 73 VAL A O 1
ATOM 549 N N . ILE A 1 74 ? -33.572 16.859 32.975 1.00 81.81 74 ILE A N 1
ATOM 550 C CA . ILE A 1 74 ? -34.580 16.543 33.988 1.00 81.81 74 ILE A CA 1
ATOM 551 C C . ILE A 1 74 ? -33.876 15.991 35.236 1.00 81.81 74 ILE A C 1
ATOM 553 O O . ILE A 1 74 ? -32.922 15.218 35.154 1.00 81.81 74 ILE A O 1
ATOM 557 N N . GLU A 1 75 ? -34.333 16.414 36.414 1.00 71.88 75 GLU A N 1
ATOM 558 C CA . GLU A 1 75 ? -33.763 15.975 37.687 1.00 71.88 75 GLU A CA 1
ATOM 559 C C . GLU A 1 75 ? -33.935 14.455 37.862 1.00 71.88 75 GLU A C 1
ATOM 561 O O . GLU A 1 75 ? -35.042 13.930 37.744 1.00 71.88 75 GLU A O 1
ATOM 566 N N . GLY A 1 76 ? -32.829 13.750 38.126 1.00 69.25 76 GLY A N 1
ATOM 567 C CA . GLY A 1 76 ? -32.797 12.289 38.279 1.00 69.25 76 GLY A CA 1
ATOM 568 C C . GLY A 1 76 ? -32.504 11.495 36.999 1.00 69.25 76 GLY A C 1
ATOM 569 O O . GLY A 1 76 ? -32.367 10.280 37.081 1.00 69.25 76 GLY A O 1
ATOM 570 N N . GLU A 1 77 ? -32.370 12.151 35.842 1.00 79.25 77 GLU A N 1
ATOM 571 C CA . GLU A 1 77 ? -32.018 11.495 34.570 1.00 79.25 77 GLU A CA 1
ATOM 572 C C . GLU A 1 77 ? -30.535 11.078 34.509 1.00 79.25 77 GLU A C 1
ATOM 574 O O . GLU A 1 77 ? -30.189 10.092 33.864 1.00 79.25 77 GLU A O 1
ATOM 579 N N . TYR A 1 78 ? -29.667 11.793 35.232 1.00 82.12 78 TYR A N 1
ATOM 580 C CA . TYR A 1 78 ? -28.226 11.541 35.297 1.00 82.12 78 TYR A CA 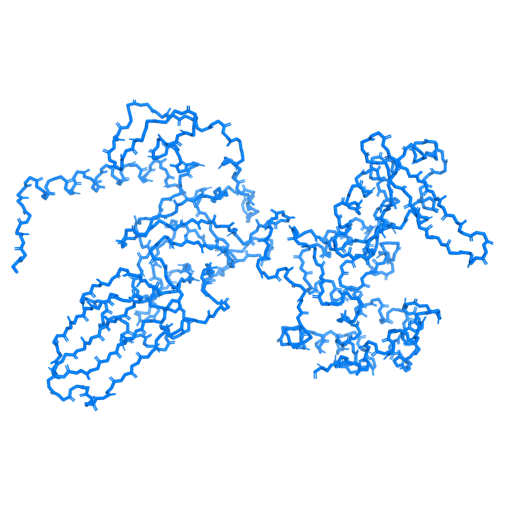1
ATOM 581 C C . TYR A 1 78 ? -27.730 11.558 36.747 1.00 82.12 78 TYR A C 1
ATOM 583 O O . TYR A 1 78 ? -28.157 12.383 37.561 1.00 82.12 78 TYR A O 1
ATOM 591 N N . GLU A 1 79 ? -26.801 10.657 37.074 1.00 82.62 79 GLU A N 1
ATOM 592 C CA . GLU A 1 79 ? -26.195 10.572 38.405 1.00 82.62 79 GLU A CA 1
ATOM 593 C C . GLU A 1 79 ? -25.131 11.661 38.620 1.00 82.62 79 GLU A C 1
ATOM 595 O O . GLU A 1 79 ? -24.364 12.008 37.717 1.00 82.62 79 GLU A O 1
ATOM 600 N N . GLN A 1 80 ? -25.048 12.201 39.842 1.00 81.31 80 GLN A N 1
ATOM 601 C CA . GLN A 1 80 ? -24.035 13.196 40.200 1.00 81.31 80 GLN A CA 1
ATOM 602 C C . GLN A 1 80 ? -22.627 12.601 40.042 1.00 81.31 80 GLN A C 1
ATOM 604 O O . GLN A 1 80 ? -22.273 11.645 40.727 1.00 81.31 80 GLN A O 1
ATOM 609 N N . GLY A 1 81 ? -21.813 13.202 39.169 1.00 76.50 81 GLY A N 1
ATOM 610 C CA . GLY A 1 81 ? -20.489 12.681 38.813 1.00 76.50 81 GLY A CA 1
ATOM 611 C C . GLY A 1 81 ? -20.451 11.888 37.504 1.00 76.50 81 GLY A C 1
ATOM 612 O O . GLY A 1 81 ? -19.369 11.450 37.114 1.00 76.50 81 GLY A O 1
ATOM 613 N N . TYR A 1 82 ? -21.583 11.750 36.800 1.00 87.56 82 TYR A N 1
ATOM 614 C CA . TYR A 1 82 ? -21.610 11.232 35.434 1.00 87.56 82 TYR A CA 1
ATOM 615 C C . TYR A 1 82 ? -20.630 12.005 34.547 1.00 87.56 82 TYR A C 1
ATOM 617 O O . TYR A 1 82 ? -20.646 13.241 34.497 1.00 87.56 82 TYR A O 1
ATOM 625 N N . LYS A 1 83 ? -19.769 11.261 33.854 1.00 91.81 83 LYS A N 1
ATOM 626 C CA . LYS A 1 83 ? -18.769 11.790 32.936 1.00 91.81 83 LYS A CA 1
ATOM 627 C C . LYS A 1 83 ? -18.543 10.786 31.819 1.00 91.81 83 LYS A C 1
ATOM 629 O O . LYS A 1 83 ? -18.086 9.676 32.075 1.00 91.81 83 LYS A O 1
ATOM 634 N N . GLN A 1 84 ? -18.773 11.229 30.595 1.00 91.44 84 GLN A N 1
ATOM 635 C CA . GLN A 1 84 ? -18.453 10.497 29.389 1.00 91.44 84 GLN A CA 1
ATOM 636 C C . GLN A 1 84 ? -17.377 11.244 28.603 1.00 91.44 84 GLN A C 1
ATOM 638 O O . GLN A 1 84 ? -17.409 12.469 28.466 1.00 91.44 84 GLN A O 1
ATOM 643 N N . ILE A 1 85 ? -16.390 10.491 28.126 1.00 90.88 85 ILE A N 1
ATOM 644 C CA . ILE A 1 85 ? -15.299 10.988 27.291 1.00 90.88 85 ILE A CA 1
ATOM 645 C C . ILE A 1 85 ? -15.444 10.329 25.923 1.00 90.88 85 ILE A C 1
ATOM 647 O O . ILE A 1 85 ? -15.668 9.119 25.836 1.00 90.88 85 ILE A O 1
ATOM 651 N N . TYR A 1 86 ? -15.357 11.147 24.881 1.00 88.12 86 TYR A N 1
ATOM 652 C CA . TYR A 1 86 ? -15.446 10.746 23.487 1.00 88.12 86 TYR A CA 1
ATOM 653 C C . TYR A 1 86 ? -14.113 11.048 22.807 1.00 88.12 86 TYR A C 1
ATOM 655 O O . TYR A 1 86 ? -13.871 12.151 22.304 1.00 88.12 86 TYR A O 1
ATOM 663 N N . GLU A 1 87 ? -13.245 10.047 22.843 1.00 83.31 87 GLU A N 1
ATOM 664 C CA . GLU A 1 87 ? -12.009 9.965 22.073 1.00 83.31 87 GLU A CA 1
ATOM 665 C C . GLU A 1 87 ? -12.328 9.167 20.822 1.00 83.31 87 GLU A C 1
ATOM 667 O O . GLU A 1 87 ? -12.697 8.000 20.916 1.00 83.31 87 GLU A O 1
ATOM 672 N N . ALA A 1 88 ? -12.276 9.814 19.663 1.00 68.06 88 ALA A N 1
ATOM 673 C CA . ALA A 1 88 ? -12.490 9.104 18.414 1.00 68.06 88 ALA A CA 1
ATOM 674 C C . ALA A 1 88 ? -11.296 8.164 18.161 1.00 68.06 88 ALA A C 1
ATOM 676 O O . ALA A 1 88 ? -10.162 8.509 18.492 1.00 68.06 88 ALA A O 1
ATOM 677 N N . GLY A 1 89 ? -11.536 6.980 17.596 1.00 64.62 89 GLY A N 1
ATOM 678 C CA . GLY A 1 89 ? -10.454 6.037 17.309 1.00 64.62 89 GLY A CA 1
ATOM 679 C C . GLY A 1 89 ? -9.517 6.581 16.230 1.00 64.62 89 GLY A C 1
ATOM 680 O O . GLY A 1 89 ? -9.981 6.912 15.140 1.00 64.62 89 GLY A O 1
ATOM 681 N N . GLU A 1 90 ? -8.210 6.653 16.506 1.00 62.09 90 GLU A N 1
ATOM 682 C CA . GLU A 1 90 ? -7.210 7.238 15.591 1.00 62.09 90 GLU A CA 1
ATOM 683 C C . GLU A 1 90 ? -7.268 6.653 14.171 1.00 62.09 90 GLU A C 1
ATOM 685 O O . GLU A 1 90 ? -7.059 7.372 13.198 1.00 62.09 90 GLU A O 1
ATOM 690 N N . GLU A 1 91 ? -7.627 5.374 14.048 1.00 55.28 91 GLU A N 1
ATOM 691 C CA . GLU A 1 91 ? -7.685 4.634 12.781 1.00 55.28 91 GLU A CA 1
ATOM 692 C C . GLU A 1 91 ? -8.850 5.040 11.861 1.00 55.28 91 GLU A C 1
ATOM 694 O O . GLU A 1 91 ? -8.803 4.784 10.658 1.00 55.28 91 GLU A O 1
ATOM 699 N N . VAL A 1 92 ? -9.901 5.667 12.401 1.00 56.59 92 VAL A N 1
ATOM 700 C CA . VAL A 1 92 ? -11.126 6.001 11.650 1.00 56.59 92 VAL A CA 1
ATOM 701 C C . VAL A 1 92 ? -11.391 7.502 11.557 1.00 56.59 92 VAL A C 1
ATOM 703 O O . VAL A 1 92 ? -12.215 7.931 10.746 1.00 56.59 92 VAL A O 1
ATOM 706 N N . ILE A 1 93 ? -10.711 8.335 12.352 1.00 66.38 93 ILE A N 1
ATOM 707 C CA . ILE A 1 93 ? -10.795 9.796 12.220 1.00 66.38 93 ILE A CA 1
ATOM 708 C C . ILE A 1 93 ? -10.222 10.186 10.858 1.00 66.38 93 ILE A C 1
ATOM 710 O O . ILE A 1 93 ? -9.176 9.694 10.457 1.00 66.38 93 ILE A O 1
ATOM 714 N N . ARG A 1 94 ? -10.864 11.158 10.196 1.00 72.50 94 ARG A N 1
ATOM 715 C CA . ARG A 1 94 ? -10.409 11.753 8.926 1.00 72.50 94 ARG A CA 1
ATOM 716 C C . ARG A 1 94 ? -10.588 10.852 7.725 1.00 72.50 94 ARG A C 1
ATOM 718 O O . ARG A 1 94 ? -10.132 11.232 6.662 1.00 72.50 94 ARG A O 1
ATOM 725 N N . THR A 1 95 ? -11.267 9.732 7.865 1.00 66.19 95 THR A N 1
ATOM 726 C CA . THR A 1 95 ? -11.439 8.781 6.775 1.00 66.19 95 THR A CA 1
ATOM 727 C C . THR A 1 95 ? -12.895 8.775 6.356 1.00 66.19 95 THR A C 1
ATOM 729 O O . THR A 1 95 ? -13.770 8.644 7.191 1.00 66.19 95 THR A O 1
ATOM 732 N N . LEU A 1 96 ? -13.201 8.918 5.077 1.00 69.19 96 LEU A N 1
ATOM 733 C CA . LEU A 1 96 ? -14.542 8.674 4.566 1.00 69.19 96 LEU A CA 1
ATOM 734 C C . LEU A 1 96 ? -14.682 7.188 4.270 1.00 69.19 96 LEU A C 1
ATOM 736 O O . LEU A 1 96 ? -13.807 6.617 3.641 1.00 69.19 96 LEU A O 1
ATOM 740 N N . SER A 1 97 ? -15.786 6.583 4.683 1.00 59.25 97 SER A N 1
ATOM 741 C CA . SER A 1 97 ? -16.075 5.168 4.470 1.00 59.25 97 SER A CA 1
ATOM 742 C C . SER A 1 97 ? -17.385 5.007 3.716 1.00 59.25 97 SER A C 1
ATOM 744 O O . SER A 1 97 ? -18.381 5.624 4.088 1.00 59.25 97 SER A O 1
ATOM 746 N N . ALA A 1 98 ? -17.430 4.178 2.684 1.00 58.94 98 ALA A N 1
ATOM 747 C CA . ALA A 1 98 ? -18.652 3.894 1.943 1.00 58.94 98 ALA A CA 1
ATOM 748 C C . ALA A 1 98 ? -19.426 2.760 2.640 1.00 58.94 98 ALA A C 1
ATOM 750 O O . ALA A 1 98 ? -19.045 1.596 2.612 1.00 58.94 98 ALA A O 1
ATOM 751 N N . VAL A 1 99 ? -20.548 3.086 3.279 1.00 51.94 99 VAL A N 1
ATOM 752 C CA . VAL A 1 99 ? -21.275 2.189 4.194 1.00 51.94 99 VAL A CA 1
ATOM 753 C C . VAL A 1 99 ? -22.039 1.072 3.477 1.00 51.94 99 VAL A C 1
ATOM 755 O O . VAL A 1 99 ? -22.318 0.054 4.098 1.00 51.94 99 VAL A O 1
ATOM 758 N N . HIS A 1 100 ? -22.348 1.188 2.182 1.00 50.16 100 HIS A N 1
ATOM 759 C CA . HIS A 1 100 ? -22.922 0.079 1.405 1.00 50.16 100 HIS A CA 1
ATOM 760 C C . HIS A 1 100 ? -22.752 0.276 -0.108 1.00 50.16 100 HIS A C 1
ATOM 762 O O . HIS A 1 100 ? -23.683 0.653 -0.807 1.00 50.16 100 HIS A O 1
ATOM 768 N N . ALA A 1 101 ? -21.573 -0.062 -0.628 1.00 48.56 101 ALA A N 1
ATOM 769 C CA . ALA A 1 101 ? -21.265 -0.054 -2.060 1.00 48.56 101 ALA A CA 1
ATOM 770 C C . ALA A 1 101 ? -21.731 -1.323 -2.799 1.00 48.56 101 ALA A C 1
ATOM 772 O O . ALA A 1 101 ? -21.067 -1.805 -3.718 1.00 48.56 101 ALA A O 1
ATOM 773 N N . LYS A 1 102 ? -22.856 -1.925 -2.393 1.00 44.72 102 LYS A N 1
ATOM 774 C CA . LYS A 1 102 ? -23.374 -3.112 -3.086 1.00 44.72 102 LYS A CA 1
ATOM 775 C C . LYS A 1 102 ? -23.878 -2.650 -4.457 1.00 44.72 102 LYS A C 1
ATOM 777 O O . LYS A 1 102 ? -24.978 -2.119 -4.548 1.00 44.72 102 LYS A O 1
ATOM 782 N N . ASN A 1 103 ? -23.041 -2.833 -5.481 1.00 49.91 103 ASN A N 1
ATOM 783 C CA . ASN A 1 103 ? -23.171 -2.347 -6.864 1.00 49.91 103 ASN A CA 1
ATOM 784 C C . ASN A 1 103 ? -22.646 -0.916 -7.136 1.00 49.91 103 ASN A C 1
ATOM 786 O O . ASN A 1 103 ? -22.797 -0.429 -8.248 1.00 49.91 103 ASN A O 1
ATOM 790 N N . GLN A 1 104 ? -21.985 -0.263 -6.171 1.00 52.12 104 GLN A N 1
ATOM 791 C CA . GLN A 1 104 ? -21.239 1.000 -6.369 1.00 52.12 104 GLN A CA 1
ATOM 792 C C . GLN A 1 104 ? -19.744 0.764 -6.127 1.00 52.12 104 GLN A C 1
ATOM 794 O O . GLN A 1 104 ? -19.087 1.422 -5.323 1.00 52.12 104 GLN A O 1
ATOM 799 N N . SER A 1 105 ? -19.225 -0.272 -6.777 1.00 54.03 105 SER A N 1
ATOM 800 C CA . SER A 1 105 ? -17.820 -0.652 -6.712 1.00 54.03 105 SER A CA 1
ATOM 801 C C . SER A 1 105 ? -17.205 -0.557 -8.094 1.00 54.03 105 SER A C 1
ATOM 803 O O . SER A 1 105 ? -17.789 -1.040 -9.065 1.00 54.03 105 SER A O 1
ATOM 805 N N . SER A 1 106 ? -16.007 0.003 -8.163 1.00 49.69 106 SER A N 1
ATOM 806 C CA . SER A 1 106 ? -15.201 0.072 -9.372 1.00 49.69 106 SER A CA 1
ATOM 807 C C . SER A 1 106 ? -13.787 -0.380 -9.071 1.00 49.69 106 SER A C 1
ATOM 809 O O . SER A 1 106 ? -13.223 0.045 -8.067 1.00 49.69 106 SER A O 1
ATOM 811 N N . ASN A 1 107 ? -13.225 -1.249 -9.916 1.00 50.81 107 ASN A N 1
ATOM 812 C CA . ASN A 1 107 ? -11.891 -1.823 -9.715 1.00 50.81 107 ASN A CA 1
ATOM 813 C C . ASN A 1 107 ? -11.698 -2.375 -8.289 1.00 50.81 107 ASN A C 1
ATOM 815 O O . ASN A 1 107 ? -10.678 -2.152 -7.650 1.00 50.81 107 ASN A O 1
ATOM 819 N N . GLY A 1 108 ? -12.729 -3.035 -7.750 1.00 51.38 108 GLY A N 1
ATOM 820 C CA . GLY A 1 108 ? -12.715 -3.587 -6.390 1.00 51.38 108 GLY A CA 1
ATOM 821 C C . GLY A 1 108 ? -12.848 -2.561 -5.257 1.00 51.38 108 GLY A C 1
ATOM 822 O O . GLY A 1 108 ? -13.008 -2.964 -4.108 1.00 51.38 108 GLY A O 1
ATOM 823 N N . LEU A 1 109 ? -12.856 -1.259 -5.554 1.00 53.03 109 LEU A N 1
ATOM 824 C CA . LEU A 1 109 ? -12.994 -0.191 -4.569 1.00 53.03 109 LEU A CA 1
ATOM 825 C C . LEU A 1 109 ? -14.441 0.287 -4.472 1.00 53.03 109 LEU A C 1
ATOM 827 O O . LEU A 1 109 ? -15.081 0.642 -5.464 1.00 53.03 109 LEU A O 1
ATOM 831 N N . ALA A 1 110 ? -14.951 0.298 -3.246 1.00 57.81 110 ALA A N 1
ATOM 832 C CA . ALA A 1 110 ? -16.241 0.869 -2.907 1.00 57.81 110 ALA A CA 1
ATOM 833 C C . ALA A 1 110 ? -16.186 2.398 -3.027 1.00 57.81 110 ALA A C 1
ATOM 835 O O . ALA A 1 110 ? -15.288 3.031 -2.476 1.00 57.81 110 ALA A O 1
ATOM 836 N N . PHE A 1 111 ? -17.153 3.009 -3.704 1.00 60.22 111 PHE A N 1
ATOM 837 C CA . PHE A 1 111 ? -17.296 4.462 -3.738 1.00 60.22 111 PHE A CA 1
ATOM 838 C C . PHE A 1 111 ? -18.726 4.872 -3.387 1.00 60.22 111 PHE A C 1
ATOM 840 O O . PHE A 1 111 ? -19.651 4.063 -3.412 1.00 60.22 111 PHE A O 1
ATOM 847 N N . ALA A 1 112 ? -18.901 6.138 -3.027 1.00 58.41 112 ALA A N 1
ATOM 848 C CA . ALA A 1 112 ? -20.195 6.749 -2.775 1.00 58.41 112 ALA A CA 1
ATOM 849 C C . ALA A 1 112 ? -20.333 8.034 -3.595 1.00 58.41 112 ALA A C 1
ATOM 851 O O . ALA A 1 112 ? -19.373 8.797 -3.732 1.00 58.41 112 ALA A O 1
ATOM 852 N N . THR A 1 113 ? -21.530 8.275 -4.125 1.00 55.12 113 THR A N 1
ATOM 853 C CA . THR A 1 113 ? -21.857 9.522 -4.822 1.00 55.12 113 THR A CA 1
ATOM 854 C C . THR A 1 113 ? -22.359 10.555 -3.813 1.00 55.12 113 THR A C 1
ATOM 856 O O . THR A 1 113 ? -23.017 10.226 -2.821 1.00 55.12 113 THR A O 1
ATOM 859 N N . ILE A 1 114 ? -22.042 11.826 -4.041 1.00 50.19 114 ILE A N 1
ATOM 860 C CA . ILE A 1 114 ? -22.564 12.930 -3.227 1.00 50.19 114 ILE A CA 1
ATOM 861 C C . ILE A 1 114 ? -24.032 13.220 -3.585 1.00 50.19 114 ILE A C 1
ATOM 863 O O . ILE A 1 114 ? -24.764 13.766 -2.764 1.00 50.19 114 ILE A O 1
ATOM 867 N N . SER A 1 115 ? -24.503 12.829 -4.770 1.00 48.06 115 SER A N 1
ATOM 868 C CA . SER A 1 115 ? -25.893 13.033 -5.187 1.00 48.06 115 SER A CA 1
ATOM 869 C C . SER A 1 115 ? -26.877 12.006 -4.606 1.00 48.06 115 SER A C 1
ATOM 871 O O . SER A 1 115 ? -28.015 12.373 -4.322 1.00 48.06 115 SER A O 1
ATOM 873 N N . ASP A 1 116 ? -26.445 10.782 -4.272 1.00 46.84 116 ASP A N 1
ATOM 874 C CA . ASP A 1 116 ? -27.274 9.771 -3.582 1.00 46.84 116 ASP A CA 1
ATOM 875 C C . ASP A 1 116 ? -27.386 10.006 -2.062 1.00 46.84 116 ASP A C 1
ATOM 877 O O . ASP A 1 116 ? -27.680 9.084 -1.291 1.00 46.84 116 ASP A O 1
ATOM 881 N N . CYS A 1 117 ? -27.141 11.236 -1.596 1.00 46.50 117 CYS A N 1
ATOM 882 C CA . CYS A 1 117 ? -27.121 11.616 -0.188 1.00 46.50 117 CYS A CA 1
ATOM 883 C C . CYS A 1 117 ? -28.505 11.515 0.466 1.00 46.50 117 CYS A C 1
ATOM 885 O O . CYS A 1 117 ? -29.117 12.508 0.838 1.00 46.50 117 CYS A O 1
ATOM 887 N N . ILE A 1 118 ? -28.972 10.302 0.736 1.00 45.97 118 ILE A N 1
ATOM 888 C CA . ILE A 1 118 ? -29.939 10.058 1.792 1.00 45.97 118 ILE A CA 1
ATOM 889 C C . ILE A 1 118 ? -29.176 9.429 2.950 1.00 45.97 118 ILE A C 1
ATOM 891 O O . ILE A 1 118 ? -28.775 8.276 2.879 1.00 45.97 118 ILE A O 1
ATOM 895 N N . CYS A 1 119 ? -28.973 10.200 4.022 1.00 43.88 119 CYS A N 1
ATOM 896 C CA . CYS A 1 119 ? -28.357 9.756 5.269 1.00 43.88 119 CYS A CA 1
ATOM 897 C C . CYS A 1 119 ? -29.001 8.441 5.733 1.00 43.88 119 CYS A C 1
ATOM 899 O O . CYS A 1 119 ? -30.121 8.438 6.249 1.00 43.88 119 CYS A O 1
ATOM 901 N N . LEU A 1 120 ? -28.309 7.314 5.540 1.00 43.38 120 LEU A N 1
ATOM 902 C CA . LEU A 1 120 ? -28.864 6.004 5.876 1.00 43.38 120 LEU A CA 1
ATOM 903 C C . LEU A 1 120 ? -28.932 5.729 7.368 1.00 43.38 120 LEU A C 1
ATOM 905 O O . LEU A 1 120 ? -29.652 4.821 7.769 1.00 43.38 120 LEU A O 1
ATOM 909 N N . ARG A 1 121 ? -28.252 6.541 8.182 1.00 50.12 121 ARG A N 1
ATOM 910 C CA . ARG A 1 121 ? -28.281 6.468 9.645 1.00 50.12 121 ARG A CA 1
ATOM 911 C C . ARG A 1 121 ? -29.713 6.446 10.179 1.00 50.12 121 ARG A C 1
ATOM 913 O O . ARG A 1 121 ? -30.078 5.550 10.927 1.00 50.12 121 ARG A O 1
ATOM 920 N N . ASP A 1 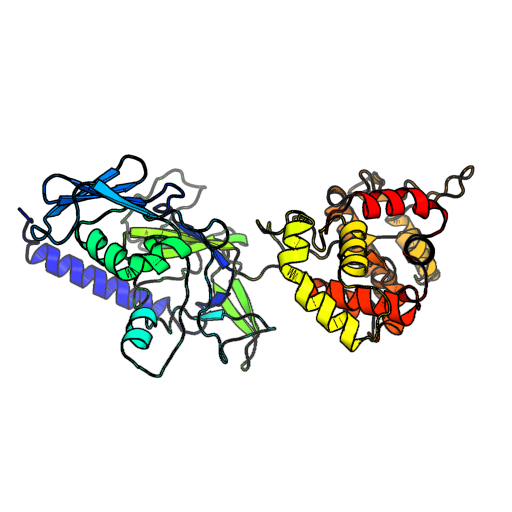122 ? -30.537 7.383 9.715 1.00 45.75 122 ASP A N 1
ATOM 921 C CA . ASP A 1 122 ? -31.925 7.494 10.160 1.00 45.75 122 ASP A CA 1
ATOM 922 C C . ASP A 1 122 ? -32.844 6.522 9.375 1.00 45.75 122 ASP A C 1
ATOM 924 O O . ASP A 1 122 ? -33.916 6.170 9.854 1.00 45.75 122 ASP A O 1
ATOM 928 N N . LYS A 1 123 ? -32.451 6.037 8.184 1.00 43.53 123 LYS A N 1
ATOM 929 C CA . LYS A 1 123 ? -33.232 5.061 7.390 1.00 43.53 123 LYS A CA 1
ATOM 930 C C . LYS A 1 123 ? -33.074 3.610 7.855 1.00 43.53 123 LYS A C 1
ATOM 932 O O . LYS A 1 123 ? -34.040 2.865 7.724 1.00 43.53 123 LYS A O 1
ATOM 937 N N . GLU A 1 124 ? -31.910 3.185 8.353 1.00 44.53 124 GLU A N 1
ATOM 938 C CA . GLU A 1 124 ? -31.731 1.852 8.957 1.00 44.53 124 GLU A CA 1
ATOM 939 C C . GLU A 1 124 ? -32.440 1.751 10.307 1.00 44.53 124 GLU A C 1
ATOM 941 O O . GLU A 1 124 ? -33.107 0.753 10.567 1.00 44.53 124 GLU A O 1
ATOM 946 N N . GLU A 1 125 ? -32.386 2.818 11.110 1.00 46.81 125 GLU A N 1
ATOM 947 C CA . GLU A 1 125 ? -33.159 2.948 12.351 1.00 46.81 125 GLU A CA 1
ATOM 948 C C . GLU A 1 125 ? -34.687 2.960 12.076 1.00 46.81 125 GLU A C 1
ATOM 950 O O . GLU A 1 125 ? -35.463 2.533 12.929 1.00 46.81 125 GLU A O 1
ATOM 955 N N . ASN A 1 126 ? -35.123 3.361 10.866 1.00 45.84 126 ASN A N 1
ATOM 956 C CA . ASN A 1 126 ? -36.539 3.452 10.456 1.00 45.84 126 ASN A CA 1
ATOM 957 C C . ASN A 1 126 ? -36.991 2.469 9.340 1.00 45.84 126 ASN A C 1
ATOM 959 O O . ASN A 1 126 ? -38.113 2.584 8.847 1.00 45.84 126 ASN A O 1
ATOM 963 N N . GLY A 1 127 ? -36.168 1.500 8.922 1.00 43.69 127 GLY A N 1
ATOM 964 C CA . GLY A 1 127 ? -36.565 0.400 8.021 1.00 43.69 127 GLY A CA 1
ATOM 965 C C . GLY A 1 127 ? -36.773 0.695 6.517 1.00 43.69 127 GLY A C 1
ATOM 966 O O . GLY A 1 127 ? -37.523 -0.035 5.871 1.00 43.69 127 GLY A O 1
ATOM 967 N N . LEU A 1 128 ? -36.137 1.711 5.921 1.00 40.88 128 LEU A N 1
ATOM 968 C CA . LEU A 1 128 ? -36.299 2.063 4.487 1.00 40.88 128 LEU A CA 1
ATOM 969 C C . LEU A 1 128 ? -35.273 1.364 3.546 1.00 40.88 128 LEU A C 1
ATOM 971 O O . LEU A 1 128 ? -34.181 0.981 3.983 1.00 40.88 128 LEU A O 1
ATOM 975 N N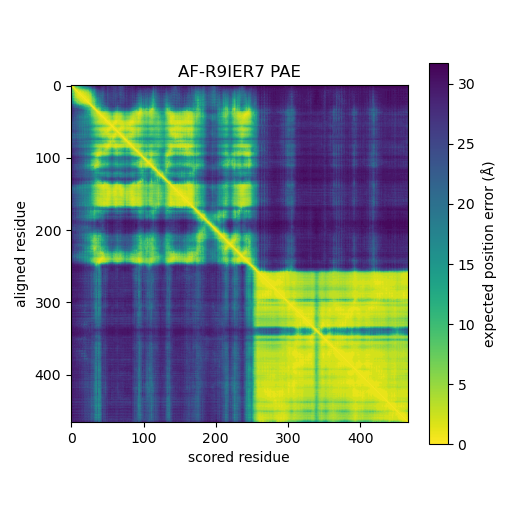 . GLN A 1 129 ? -35.634 1.173 2.257 1.00 39.12 129 GLN A N 1
ATOM 976 C CA . GLN A 1 129 ? -35.001 0.190 1.342 1.00 39.12 129 GLN A CA 1
ATOM 977 C C . GLN A 1 129 ? -33.954 0.693 0.315 1.00 39.12 129 GLN A C 1
ATOM 979 O O . GLN A 1 129 ? -33.162 -0.138 -0.117 1.00 39.12 129 GLN A O 1
ATOM 984 N N . ASP A 1 130 ? -33.838 1.988 -0.008 1.00 39.78 130 ASP A N 1
ATOM 985 C CA . ASP A 1 130 ? -32.841 2.474 -1.000 1.00 39.78 130 ASP A CA 1
ATOM 986 C C . ASP A 1 130 ? -31.634 3.175 -0.344 1.00 39.78 130 ASP A C 1
ATOM 988 O O . ASP A 1 130 ? -31.842 4.024 0.543 1.00 39.78 130 ASP A O 1
ATOM 992 N N . ARG A 1 131 ? -30.396 2.792 -0.742 1.00 44.19 131 ARG A N 1
ATOM 993 C CA . ARG A 1 131 ? -29.176 2.930 0.086 1.00 44.19 131 ARG A CA 1
ATOM 994 C C . ARG A 1 131 ? -27.834 3.229 -0.630 1.00 44.19 131 ARG A C 1
ATOM 996 O O . ARG A 1 131 ? -27.270 2.326 -1.230 1.00 44.19 131 ARG A O 1
ATOM 1003 N N . ALA A 1 132 ? -27.252 4.411 -0.367 1.00 44.28 132 ALA A N 1
ATOM 1004 C CA . ALA A 1 132 ? -25.796 4.666 -0.307 1.00 44.28 132 ALA A CA 1
ATOM 1005 C C . ALA A 1 132 ? -25.457 5.657 0.844 1.00 44.28 132 ALA A C 1
ATOM 1007 O O . ALA A 1 132 ? -26.305 6.468 1.221 1.00 44.28 132 ALA A O 1
ATOM 1008 N N . SER A 1 133 ? -24.275 5.582 1.486 1.00 48.84 133 SER A N 1
ATOM 1009 C CA . SER A 1 133 ? -23.875 6.498 2.588 1.00 48.84 133 SER A CA 1
ATOM 1010 C C . SER A 1 133 ? -22.367 6.546 2.847 1.00 48.84 133 SER A C 1
ATOM 1012 O O . SER A 1 133 ? -21.731 5.505 2.892 1.00 48.84 133 SER A O 1
ATOM 1014 N N . MET A 1 134 ? -21.820 7.742 3.082 1.00 55.03 134 MET A N 1
ATOM 1015 C CA . MET A 1 134 ? -20.416 8.002 3.453 1.00 55.03 134 MET A CA 1
ATOM 1016 C C . MET A 1 134 ? -20.248 8.216 4.975 1.00 55.03 134 MET A C 1
ATOM 1018 O O . MET A 1 134 ? -21.067 8.927 5.558 1.00 55.03 134 MET A O 1
ATOM 1022 N N . ILE A 1 135 ? -19.185 7.704 5.622 1.00 55.81 135 ILE A N 1
ATOM 1023 C CA . ILE A 1 135 ? -18.832 7.971 7.038 1.00 55.81 135 ILE A CA 1
ATOM 1024 C C . ILE A 1 135 ? -17.320 8.087 7.314 1.00 55.81 135 ILE A C 1
ATOM 1026 O O . ILE A 1 135 ? -16.578 7.144 7.125 1.00 55.81 135 ILE A O 1
ATOM 1030 N N . SER A 1 136 ? -16.854 9.204 7.867 1.00 54.59 136 SER A N 1
ATOM 1031 C CA . SER A 1 136 ? -16.196 9.255 9.194 1.00 54.59 136 SER A CA 1
ATOM 1032 C C . SER A 1 136 ? -15.368 10.533 9.378 1.00 54.59 136 SER A C 1
ATOM 1034 O O . SER A 1 136 ? -14.612 10.975 8.515 1.00 54.59 136 SER A O 1
ATOM 1036 N N . ILE A 1 137 ? -15.564 11.186 10.529 1.00 65.94 137 ILE A N 1
ATOM 1037 C CA . ILE A 1 137 ? -14.823 12.382 10.939 1.00 65.94 137 ILE A CA 1
ATOM 1038 C C . ILE A 1 137 ? -14.891 12.519 12.468 1.00 65.94 137 ILE A C 1
ATOM 1040 O O . ILE A 1 137 ? -15.942 12.254 13.036 1.00 65.94 137 ILE A O 1
ATOM 1044 N N . GLY A 1 138 ? -13.802 12.979 13.103 1.00 72.12 138 GLY A N 1
ATOM 1045 C CA . GLY A 1 138 ? -13.572 12.970 14.560 1.00 72.12 138 GLY A CA 1
ATOM 1046 C C . GLY A 1 138 ? -14.441 13.910 15.408 1.00 72.12 138 GLY A C 1
ATOM 1047 O O . GLY A 1 138 ? -15.666 13.817 15.412 1.00 72.12 138 GLY A O 1
ATOM 1048 N N . ASN A 1 139 ? -13.828 14.806 16.190 1.00 86.50 139 ASN A N 1
ATOM 1049 C CA . ASN A 1 139 ? -14.570 15.688 17.095 1.00 86.50 139 ASN A CA 1
ATOM 1050 C C . ASN A 1 139 ? -14.778 17.097 16.526 1.00 86.50 139 ASN A C 1
ATOM 1052 O O . ASN A 1 139 ? -13.862 17.690 15.955 1.00 86.50 139 ASN A O 1
ATOM 1056 N N . CYS A 1 140 ? -15.983 17.654 16.691 1.00 85.56 140 CYS A N 1
ATOM 1057 C CA . CYS A 1 140 ? -16.307 19.001 16.213 1.00 85.56 140 CYS A CA 1
ATOM 1058 C C . CYS A 1 140 ? -15.957 20.047 17.277 1.00 85.56 140 CYS A C 1
ATOM 1060 O O . CYS A 1 140 ? -16.437 19.956 18.404 1.00 85.56 140 CYS A O 1
ATOM 1062 N N . LYS A 1 141 ? -15.197 21.088 16.915 1.00 85.00 141 LYS A N 1
ATOM 1063 C CA . LYS A 1 141 ? -14.960 22.252 17.794 1.00 85.00 141 LYS A CA 1
ATOM 1064 C C . LYS A 1 141 ? -16.191 23.142 17.932 1.00 85.00 141 LYS A C 1
ATOM 1066 O O . LYS A 1 141 ? -16.335 23.860 18.917 1.00 85.00 141 LYS A O 1
ATOM 1071 N N . MET A 1 142 ? -17.079 23.115 16.941 1.00 82.75 142 MET A N 1
ATOM 1072 C CA . MET A 1 142 ? -18.310 23.890 16.981 1.00 82.75 142 MET A CA 1
ATOM 1073 C C . MET A 1 142 ? -19.336 23.164 17.842 1.00 82.75 142 MET A C 1
ATOM 1075 O O . MET A 1 142 ? -19.916 22.178 17.393 1.00 82.75 142 MET A O 1
ATOM 1079 N N . LEU A 1 143 ? -19.579 23.666 19.051 1.00 85.75 143 LEU A N 1
ATOM 1080 C CA . LEU A 1 143 ? -20.551 23.107 19.992 1.00 85.75 143 LEU A CA 1
ATOM 1081 C C . LEU A 1 143 ? -21.877 23.891 19.958 1.00 85.75 143 LEU A C 1
ATOM 1083 O O . LEU A 1 143 ? -21.876 25.121 19.989 1.00 85.75 143 LEU A O 1
ATOM 1087 N N . LYS A 1 144 ? -23.016 23.189 19.945 1.00 86.50 144 LYS A N 1
ATOM 1088 C CA . LYS A 1 144 ? -24.376 23.738 20.106 1.00 86.50 144 LYS A CA 1
ATOM 1089 C C . LYS A 1 144 ? -25.122 22.966 21.198 1.00 86.50 144 LYS A C 1
ATOM 1091 O O . LYS A 1 144 ? -24.961 21.759 21.323 1.00 86.50 144 LYS A O 1
ATOM 1096 N N . GLU A 1 145 ? -25.994 23.621 21.967 1.00 83.56 145 GLU A N 1
ATOM 1097 C CA . GLU A 1 145 ? -26.760 22.958 23.048 1.00 83.56 145 GLU A CA 1
ATOM 1098 C C . GLU A 1 145 ? -27.639 21.795 22.554 1.00 83.56 145 GLU A C 1
ATOM 1100 O O . GLU A 1 145 ? -27.954 20.868 23.305 1.00 83.56 145 GLU A O 1
ATOM 1105 N N . SER A 1 146 ? -28.049 21.835 21.283 1.00 82.31 146 SER A N 1
ATOM 1106 C CA . SER A 1 146 ? -28.769 20.747 20.616 1.00 82.31 146 SER A CA 1
ATOM 1107 C C . SER A 1 146 ? -27.936 19.471 20.482 1.00 82.31 146 SER A C 1
ATOM 1109 O O . SER A 1 146 ? -28.506 18.388 20.471 1.00 82.31 146 SER A O 1
ATOM 1111 N N . ASP A 1 147 ? -26.610 19.591 20.412 1.00 86.94 147 ASP A N 1
ATOM 1112 C CA . ASP A 1 147 ? -25.699 18.483 20.120 1.00 86.94 147 ASP A CA 1
ATOM 1113 C C . ASP A 1 147 ? -25.573 17.505 21.292 1.00 86.94 147 ASP A C 1
ATOM 1115 O O . ASP A 1 147 ? -25.374 16.315 21.074 1.00 86.94 147 ASP A O 1
ATOM 1119 N N . ILE A 1 148 ? -25.710 18.000 22.529 1.00 87.50 148 ILE A N 1
ATOM 1120 C CA . ILE A 1 148 ? -25.457 17.218 23.749 1.00 87.50 148 ILE A CA 1
ATOM 1121 C C . ILE A 1 148 ? -26.325 15.956 23.770 1.00 87.50 148 ILE A C 1
ATOM 1123 O O . ILE A 1 148 ? -25.808 14.859 23.936 1.00 87.50 148 ILE A O 1
ATOM 1127 N N . LEU A 1 149 ? -27.633 16.093 23.538 1.00 83.50 149 LEU A N 1
ATOM 1128 C CA . LEU A 1 149 ? -28.540 14.940 23.533 1.00 83.50 149 LEU A CA 1
ATOM 1129 C C . LEU A 1 149 ? -28.342 14.041 22.303 1.00 83.50 149 LEU A C 1
ATOM 1131 O O . LEU A 1 149 ? -28.504 12.828 22.394 1.00 83.50 149 LEU A O 1
ATOM 1135 N N . GLU A 1 150 ? -27.971 14.610 21.156 1.00 82.69 150 GLU A N 1
ATOM 1136 C CA . GLU A 1 150 ? -27.732 13.836 19.930 1.00 82.69 150 GLU A CA 1
ATOM 1137 C C . GLU A 1 150 ? -26.494 12.934 20.063 1.00 82.69 150 GLU A C 1
ATOM 1139 O O . GLU A 1 150 ? -26.488 11.804 19.582 1.00 82.69 150 GLU A O 1
ATOM 1144 N N . ILE A 1 151 ? -25.451 13.407 20.751 1.00 86.94 151 ILE A N 1
ATOM 1145 C CA . ILE A 1 151 ? -24.261 12.605 21.065 1.00 86.94 151 ILE A CA 1
ATOM 1146 C C . ILE A 1 151 ? -24.599 11.556 22.130 1.00 86.94 151 ILE A C 1
ATOM 1148 O O . ILE A 1 151 ? -24.273 10.382 21.964 1.00 86.94 151 ILE A O 1
ATOM 1152 N N . GLU A 1 152 ? -25.302 11.956 23.193 1.00 85.69 152 GLU A N 1
ATOM 1153 C CA . GLU A 1 152 ? -25.664 11.066 24.304 1.00 85.69 152 GLU A CA 1
ATOM 1154 C C . GLU A 1 152 ? -26.613 9.935 23.895 1.00 85.69 152 GLU A C 1
ATOM 1156 O O . GLU A 1 152 ? -26.588 8.868 24.494 1.00 85.69 152 GLU A O 1
ATOM 1161 N N . THR A 1 153 ? -27.432 10.123 22.862 1.00 83.81 153 THR A N 1
ATOM 1162 C CA . THR A 1 153 ? -28.278 9.048 22.312 1.00 83.81 153 THR A CA 1
ATOM 1163 C C . THR A 1 153 ? -27.493 8.068 21.437 1.00 83.81 153 THR A C 1
ATOM 1165 O O . THR A 1 153 ? -27.953 6.956 21.186 1.00 83.81 153 THR A O 1
ATOM 1168 N N . ARG A 1 154 ? -26.286 8.445 20.995 1.00 77.44 154 ARG A N 1
ATOM 1169 C CA . ARG A 1 154 ? -25.448 7.703 20.038 1.00 77.44 154 ARG A CA 1
ATOM 1170 C C . ARG A 1 154 ? -24.072 7.352 20.613 1.00 77.44 154 ARG A C 1
ATOM 1172 O O . ARG A 1 154 ? -23.117 7.194 19.851 1.00 77.44 154 ARG A O 1
ATOM 1179 N N . GLN A 1 155 ? -23.962 7.202 21.937 1.00 82.75 155 GLN A N 1
ATOM 1180 C CA . GLN A 1 155 ? -22.673 7.161 22.649 1.00 82.75 155 GLN A CA 1
ATOM 1181 C C . GLN A 1 155 ? -21.673 6.161 22.067 1.00 82.75 155 GLN A C 1
ATOM 1183 O O . GLN A 1 155 ? -20.523 6.508 21.820 1.00 82.75 155 GLN A O 1
ATOM 1188 N N . GLU A 1 156 ? -22.110 4.927 21.808 1.00 79.75 156 GLU A N 1
ATOM 1189 C CA . GLU A 1 156 ? -21.232 3.866 21.301 1.00 79.75 156 GLU A CA 1
ATOM 1190 C C . GLU A 1 156 ? -20.669 4.195 19.916 1.00 79.75 156 GLU A C 1
ATOM 1192 O O . GLU A 1 156 ? -19.506 3.928 19.628 1.00 79.75 156 GLU A O 1
ATOM 1197 N N . LYS A 1 157 ? -21.457 4.857 19.065 1.00 75.06 157 LYS A N 1
ATOM 1198 C CA . LYS A 1 157 ? -20.986 5.316 17.755 1.00 75.06 157 LYS A CA 1
ATOM 1199 C C . LYS A 1 157 ? -20.106 6.557 17.875 1.00 75.06 157 LYS A C 1
ATOM 1201 O O . LYS A 1 157 ? -19.117 6.646 17.159 1.0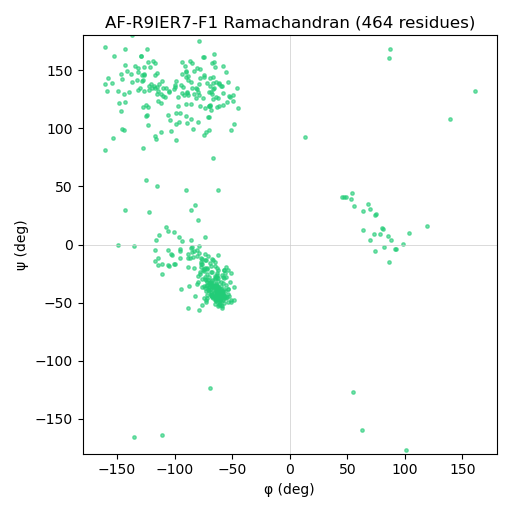0 75.06 157 LYS A O 1
ATOM 1206 N N . ALA A 1 158 ? -20.415 7.468 18.798 1.00 80.69 158 ALA A N 1
ATOM 1207 C CA . ALA A 1 158 ? -19.587 8.639 19.080 1.00 80.69 158 ALA A CA 1
ATOM 1208 C C . ALA A 1 158 ? -18.196 8.262 19.615 1.00 80.69 158 ALA A C 1
ATOM 1210 O O . ALA A 1 158 ? -17.221 8.930 19.290 1.00 80.69 158 ALA A O 1
ATOM 1211 N N . LYS A 1 159 ? -18.089 7.182 20.401 1.00 79.44 159 LYS A N 1
ATOM 1212 C CA . LYS A 1 159 ? -16.802 6.633 20.862 1.00 79.44 159 LYS A CA 1
ATOM 1213 C C . LYS A 1 159 ? -15.974 6.074 19.707 1.00 79.44 159 LYS A C 1
ATOM 1215 O O . LYS A 1 159 ? -14.773 6.277 19.663 1.00 79.44 159 LYS A O 1
ATOM 1220 N N . ILE A 1 160 ? -16.611 5.382 18.765 1.00 70.75 160 ILE A N 1
ATOM 1221 C CA . ILE A 1 160 ? -15.894 4.763 17.644 1.00 70.75 160 ILE A CA 1
ATOM 1222 C C . ILE A 1 160 ? -15.496 5.827 16.614 1.00 70.75 160 ILE A C 1
ATOM 1224 O O . ILE A 1 160 ? -14.330 5.938 16.258 1.00 70.75 160 ILE A O 1
ATOM 1228 N N . PHE A 1 161 ? -16.452 6.640 16.165 1.00 70.56 161 PHE A N 1
ATOM 1229 C CA . PHE A 1 161 ? -16.296 7.510 14.995 1.00 70.56 161 PHE A CA 1
ATOM 1230 C C . PHE A 1 161 ? -16.110 8.993 15.332 1.00 70.56 161 PHE A C 1
ATOM 1232 O O . PHE A 1 161 ? -15.889 9.794 14.432 1.00 70.56 161 PHE A O 1
ATOM 1239 N N . GLY A 1 162 ? -16.201 9.374 16.607 1.00 81.00 162 GLY A N 1
ATOM 1240 C CA . GLY A 1 162 ? -16.175 10.766 17.048 1.00 81.00 162 GLY A CA 1
ATOM 1241 C C . GLY A 1 162 ? -17.540 11.447 17.047 1.00 81.00 162 GLY A C 1
ATOM 1242 O O . GLY A 1 162 ? -18.542 10.949 16.531 1.00 81.00 162 GLY A O 1
ATOM 1243 N N . THR A 1 163 ? -17.601 12.627 17.658 1.00 85.06 163 THR A N 1
ATOM 1244 C CA . THR A 1 163 ? -18.863 13.369 17.804 1.00 85.06 163 THR A CA 1
ATOM 1245 C C . THR A 1 163 ? -19.399 13.931 16.487 1.00 85.06 163 THR A C 1
ATOM 1247 O O . THR A 1 163 ? -20.616 14.018 16.336 1.00 85.06 163 THR A O 1
ATOM 1250 N N . CYS A 1 164 ? -18.556 14.241 15.492 1.00 79.56 164 CYS A N 1
ATOM 1251 C CA . CYS A 1 164 ? -19.021 14.700 14.174 1.00 79.56 164 CYS A CA 1
ATOM 1252 C C . CYS A 1 164 ? -19.950 13.680 13.499 1.00 79.56 164 CYS A C 1
ATOM 1254 O O . CYS A 1 164 ? -20.914 14.090 12.851 1.00 79.56 164 CYS A O 1
ATOM 1256 N N . TYR A 1 165 ? -19.726 12.377 13.715 1.00 75.38 165 TYR A N 1
ATOM 1257 C CA . TYR A 1 165 ? -20.612 11.302 13.252 1.00 75.38 165 TYR A CA 1
ATOM 1258 C C . TYR A 1 165 ? -22.068 11.501 13.708 1.00 75.38 165 TYR A C 1
ATOM 1260 O O . TYR A 1 165 ? -23.019 11.249 12.968 1.00 75.38 165 TYR A O 1
ATOM 1268 N N . CYS A 1 166 ? -22.258 11.990 14.934 1.00 76.44 166 CYS A N 1
ATOM 1269 C CA . CYS A 1 166 ? -23.586 12.216 15.499 1.00 76.44 166 CYS A CA 1
ATOM 1270 C C . CYS A 1 166 ? -24.232 13.497 14.954 1.00 76.44 166 CYS A C 1
ATOM 1272 O O . CYS A 1 166 ? -25.456 13.605 14.918 1.00 76.44 166 CYS A O 1
ATOM 127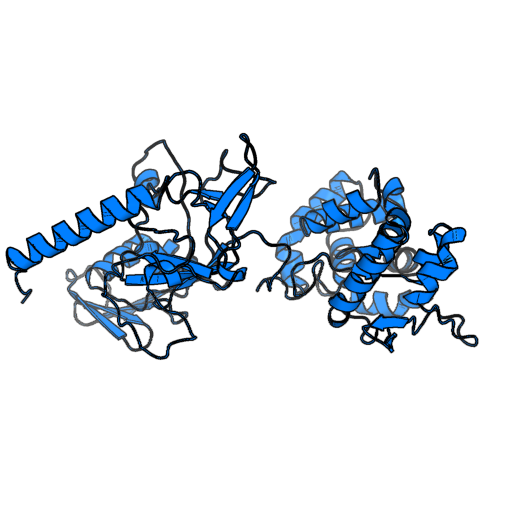4 N N . LEU A 1 167 ? -23.424 14.462 14.512 1.00 73.12 167 LEU A N 1
ATOM 1275 C CA . LEU A 1 167 ? -23.860 15.836 14.263 1.00 73.12 167 LEU A CA 1
ATOM 1276 C C . LEU A 1 167 ? -24.001 16.206 12.783 1.00 73.12 167 LEU A C 1
ATOM 1278 O O . LEU A 1 167 ? -24.632 17.220 12.478 1.00 73.12 167 LEU A O 1
ATOM 1282 N N . MET A 1 168 ? -23.409 15.440 11.868 1.00 66.19 168 MET A N 1
ATOM 1283 C CA . MET A 1 168 ? -23.467 15.716 10.432 1.00 66.19 168 MET A CA 1
ATOM 1284 C C . MET A 1 168 ? -24.629 14.992 9.744 1.00 66.19 168 MET A C 1
ATOM 1286 O O . MET A 1 168 ? -24.862 13.807 9.969 1.00 66.19 168 MET A O 1
ATOM 1290 N N . LYS A 1 169 ? -25.341 15.716 8.869 1.00 56.03 169 LYS A N 1
ATOM 1291 C CA . LYS A 1 169 ? -26.431 15.203 8.024 1.00 56.03 169 LYS A CA 1
ATOM 1292 C C . LYS A 1 169 ? -26.115 15.527 6.553 1.00 56.03 169 LYS A C 1
ATOM 1294 O O . LYS A 1 169 ? -26.126 16.707 6.213 1.00 56.03 169 LYS A O 1
ATOM 1299 N N . PRO A 1 170 ? -25.799 14.537 5.697 1.00 49.34 170 PRO A N 1
ATOM 1300 C CA . PRO A 1 170 ? -25.277 14.796 4.345 1.00 49.34 170 PRO A CA 1
ATOM 1301 C C . PRO A 1 170 ? -26.261 15.322 3.281 1.00 49.34 170 PRO A C 1
ATOM 1303 O O . PRO A 1 170 ? -25.817 15.685 2.204 1.00 49.34 170 PRO A O 1
ATOM 1306 N N . ILE A 1 171 ? -27.572 15.373 3.545 1.00 42.34 171 ILE A N 1
ATOM 1307 C CA . ILE A 1 171 ? -28.604 15.258 2.490 1.00 42.34 171 ILE A CA 1
ATOM 1308 C C . ILE A 1 171 ? -28.713 16.404 1.458 1.00 42.34 171 ILE A C 1
ATOM 1310 O O . ILE A 1 171 ? -29.353 16.188 0.440 1.00 42.34 171 ILE A O 1
ATOM 1314 N N . THR A 1 172 ? -28.098 17.584 1.609 1.00 42.53 172 THR A N 1
ATOM 1315 C CA . THR A 1 172 ? -28.367 18.681 0.639 1.00 42.53 172 THR A CA 1
ATOM 1316 C C . THR A 1 172 ? -27.249 19.686 0.336 1.00 42.53 172 THR A C 1
ATOM 1318 O O . THR A 1 172 ? -27.494 20.597 -0.447 1.00 42.53 172 THR A O 1
ATOM 1321 N N . GLU A 1 173 ? -26.047 19.612 0.921 1.00 47.59 173 GLU A N 1
ATOM 1322 C CA . GLU A 1 173 ? -25.129 20.783 0.894 1.00 47.59 173 GLU A CA 1
ATOM 1323 C C . GLU A 1 173 ? -23.632 20.451 0.749 1.00 47.59 173 GLU A C 1
ATOM 1325 O O . GLU A 1 173 ? -22.776 21.196 1.220 1.00 47.59 173 GLU A O 1
ATOM 1330 N N . TRP A 1 174 ? -23.290 19.349 0.081 1.00 48.00 174 TRP A N 1
ATOM 1331 C CA . TRP A 1 174 ? -21.899 19.041 -0.263 1.00 48.00 174 TRP A CA 1
ATOM 1332 C C . TRP A 1 174 ? -21.638 19.458 -1.714 1.00 48.00 174 TRP A C 1
ATOM 1334 O O . TRP A 1 174 ? -22.067 18.790 -2.649 1.00 48.00 174 TRP A O 1
ATOM 1344 N N . THR A 1 175 ? -20.952 20.582 -1.907 1.00 47.06 175 THR A N 1
ATOM 1345 C CA . THR A 1 175 ? -20.502 21.048 -3.225 1.00 47.06 175 THR A CA 1
ATOM 1346 C C . THR A 1 175 ? -19.130 20.490 -3.560 1.00 47.06 175 THR A C 1
ATOM 1348 O O . THR A 1 175 ? -18.208 20.609 -2.758 1.00 47.06 175 THR A O 1
ATOM 1351 N N . ASN A 1 176 ? -18.976 19.940 -4.763 1.00 48.94 176 ASN A N 1
ATOM 1352 C CA . ASN A 1 176 ? -17.676 19.657 -5.362 1.00 48.94 176 ASN A CA 1
ATOM 1353 C C . ASN A 1 176 ? -17.375 20.718 -6.429 1.00 48.94 176 ASN A C 1
ATOM 1355 O O . ASN A 1 176 ? -17.894 20.641 -7.544 1.00 48.94 176 ASN A O 1
ATOM 1359 N N . PRO A 1 177 ? -16.596 21.751 -6.107 1.00 47.91 177 PRO A N 1
ATOM 1360 C CA . PRO A 1 177 ? -16.163 22.691 -7.120 1.00 47.91 177 PRO A CA 1
ATOM 1361 C C . PRO A 1 177 ? -14.996 22.106 -7.926 1.00 47.91 177 PRO A C 1
ATOM 1363 O O . PRO A 1 177 ? -14.055 21.578 -7.338 1.00 47.91 177 PRO A O 1
ATOM 1366 N N . ILE A 1 178 ? -15.006 22.293 -9.253 1.00 45.78 178 ILE A N 1
ATOM 1367 C CA . ILE A 1 178 ? -13.872 21.969 -10.150 1.00 45.78 178 ILE A CA 1
ATOM 1368 C C . ILE A 1 178 ? -12.557 22.542 -9.583 1.00 45.78 178 ILE A C 1
ATOM 1370 O O . ILE A 1 178 ? -11.521 21.880 -9.608 1.00 45.78 178 ILE A O 1
ATOM 1374 N N . CYS A 1 179 ? -12.626 23.730 -8.972 1.00 49.78 179 CYS A N 1
ATOM 1375 C CA . CYS A 1 179 ? -11.594 24.287 -8.109 1.00 49.78 179 CYS A CA 1
ATOM 1376 C C . CYS A 1 179 ? -12.228 25.184 -7.042 1.00 49.78 179 CYS A C 1
ATOM 1378 O O . CYS A 1 179 ? -13.053 26.045 -7.347 1.00 49.78 179 CYS A O 1
ATOM 1380 N N . MET A 1 180 ? -11.856 25.014 -5.770 1.00 45.62 180 MET A N 1
ATOM 1381 C CA . MET A 1 180 ? -12.433 25.845 -4.710 1.00 45.62 180 MET A CA 1
ATOM 1382 C C . MET A 1 180 ? -11.968 27.299 -4.818 1.00 45.62 180 MET A C 1
ATOM 1384 O O . MET A 1 180 ? -12.759 28.184 -4.525 1.00 45.62 180 MET A O 1
ATOM 1388 N N . GLU A 1 181 ? -10.748 27.552 -5.312 1.00 45.50 181 GLU A N 1
ATOM 1389 C CA . GLU A 1 181 ? -10.233 28.903 -5.596 1.00 45.50 181 GLU A CA 1
ATOM 1390 C C . GLU A 1 181 ? -11.048 29.640 -6.665 1.00 45.50 181 GLU A C 1
ATOM 1392 O O . GLU A 1 181 ? -11.191 30.853 -6.551 1.00 45.50 181 GLU A O 1
ATOM 1397 N N . ASP A 1 182 ? -11.674 28.931 -7.612 1.00 46.19 182 ASP A N 1
ATOM 1398 C CA . ASP A 1 182 ? -12.620 29.529 -8.569 1.00 46.19 182 ASP A CA 1
ATOM 1399 C C . ASP A 1 182 ? -13.928 29.947 -7.879 1.00 46.19 182 ASP A C 1
ATOM 1401 O O . ASP A 1 182 ? -14.537 30.958 -8.232 1.00 46.19 182 ASP A O 1
ATOM 1405 N N . VAL A 1 183 ? -14.351 29.195 -6.856 1.00 40.47 183 VAL A N 1
ATOM 1406 C CA . VAL A 1 183 ? -15.565 29.480 -6.071 1.00 40.47 183 VAL A CA 1
ATOM 1407 C C . VAL A 1 183 ? -15.342 30.576 -5.025 1.00 40.47 183 VAL A C 1
ATOM 1409 O O . VAL A 1 183 ? -16.267 31.339 -4.747 1.00 40.47 183 VAL A O 1
ATOM 1412 N N . ILE A 1 184 ? -14.136 30.691 -4.453 1.00 39.81 184 ILE A N 1
ATOM 1413 C CA . ILE A 1 184 ? -13.805 31.717 -3.443 1.00 39.81 184 ILE A CA 1
ATOM 1414 C C . ILE A 1 184 ? -12.998 32.907 -3.977 1.00 39.81 184 ILE A C 1
ATOM 1416 O O . ILE A 1 184 ? -12.841 33.892 -3.258 1.00 39.81 184 ILE A O 1
ATOM 1420 N N . GLY A 1 185 ? -12.504 32.847 -5.215 1.00 41.06 185 GLY A N 1
ATOM 1421 C CA . GLY A 1 185 ? -11.796 33.940 -5.881 1.00 41.06 185 GLY A CA 1
ATOM 1422 C C . GLY A 1 185 ? -10.406 34.265 -5.327 1.00 41.06 185 GLY A C 1
ATOM 1423 O O . GLY A 1 185 ? -10.022 35.433 -5.348 1.00 41.06 185 GLY A O 1
ATOM 1424 N N . ILE A 1 186 ? -9.671 33.287 -4.788 1.00 41.03 186 ILE A N 1
ATOM 1425 C CA . ILE A 1 186 ? -8.346 33.516 -4.183 1.00 41.03 186 ILE A CA 1
ATOM 1426 C C . ILE A 1 186 ? -7.251 32.990 -5.120 1.00 41.03 186 ILE A C 1
ATOM 1428 O O . ILE A 1 186 ? -7.104 31.784 -5.266 1.00 41.03 186 ILE A O 1
ATOM 1432 N N . HIS A 1 187 ? -6.461 33.894 -5.708 1.00 40.31 187 HIS A N 1
ATOM 1433 C CA . HIS A 1 187 ? -5.203 33.577 -6.396 1.00 40.31 187 HIS A CA 1
ATOM 1434 C C . HIS A 1 187 ? -4.020 34.190 -5.639 1.00 40.31 187 HIS A C 1
ATOM 1436 O O . HIS A 1 187 ? -4.093 35.339 -5.208 1.00 40.31 187 HIS A O 1
ATOM 1442 N N . GLU A 1 188 ? -2.919 33.442 -5.498 1.00 39.75 188 GLU A N 1
ATOM 1443 C CA . GLU A 1 188 ? -1.710 33.895 -4.785 1.00 39.75 188 GLU A CA 1
ATOM 1444 C C . GLU A 1 188 ? -0.998 35.087 -5.452 1.00 39.75 188 GLU A C 1
ATOM 1446 O O . GLU A 1 188 ? -0.219 35.777 -4.793 1.00 39.75 188 GLU A O 1
ATOM 1451 N N . GLU A 1 189 ? -1.261 35.370 -6.732 1.00 37.97 189 GLU A N 1
ATOM 1452 C CA . GLU A 1 189 ? -0.546 36.426 -7.463 1.00 37.97 189 GLU A CA 1
ATOM 1453 C C . GLU A 1 189 ? -1.016 37.853 -7.136 1.00 37.97 189 GLU A C 1
ATOM 1455 O O . GLU A 1 189 ? -0.236 38.791 -7.292 1.00 37.97 189 GLU A O 1
ATOM 1460 N N . ASP A 1 190 ? -2.218 38.033 -6.580 1.00 38.34 190 ASP A N 1
ATOM 1461 C CA . ASP A 1 190 ? -2.724 39.348 -6.185 1.00 38.34 190 ASP A CA 1
ATOM 1462 C C . ASP A 1 190 ? -3.091 39.347 -4.699 1.00 38.34 190 ASP A C 1
ATOM 1464 O O . ASP A 1 190 ? -4.145 38.866 -4.291 1.00 38.34 190 ASP A O 1
ATOM 1468 N N . ASN A 1 191 ? -2.216 39.939 -3.879 1.00 33.41 191 ASN A N 1
ATOM 1469 C CA . ASN A 1 191 ? -2.366 40.188 -2.435 1.00 33.41 191 ASN A CA 1
ATOM 1470 C C . ASN A 1 191 ? -3.543 41.136 -2.084 1.00 33.41 191 ASN A C 1
ATOM 1472 O O . ASN A 1 191 ? -3.403 42.077 -1.299 1.00 33.41 191 ASN A O 1
ATOM 1476 N N . ILE A 1 192 ? -4.724 40.919 -2.654 1.00 34.72 192 ILE A N 1
ATOM 1477 C CA . ILE A 1 192 ? -5.961 41.602 -2.301 1.00 34.72 192 ILE A CA 1
ATOM 1478 C C . ILE A 1 192 ? -6.902 40.532 -1.766 1.00 34.72 192 ILE A C 1
ATOM 1480 O O . ILE A 1 192 ? -7.617 39.862 -2.501 1.00 34.72 192 ILE A O 1
ATOM 1484 N N . SER A 1 193 ? -6.870 40.372 -0.448 1.00 33.38 193 SER A N 1
ATOM 1485 C CA . SER A 1 193 ? -7.759 39.515 0.323 1.00 33.38 193 SER A CA 1
ATOM 1486 C C . SER A 1 193 ? -9.230 39.777 -0.021 1.00 33.38 193 SER A C 1
ATOM 1488 O O . SER A 1 193 ? -9.870 40.689 0.510 1.00 33.38 193 SER A O 1
ATOM 1490 N N . ALA A 1 194 ? -9.805 38.946 -0.889 1.00 31.08 194 ALA A N 1
ATOM 1491 C CA . ALA A 1 194 ? -11.248 38.821 -0.984 1.00 31.08 194 ALA A CA 1
ATOM 1492 C C . ALA A 1 194 ? -11.716 38.064 0.265 1.00 31.08 194 ALA A C 1
ATOM 1494 O O . ALA A 1 194 ? -11.617 36.845 0.369 1.00 31.08 194 ALA A O 1
ATOM 1495 N N . GLY A 1 195 ? -12.158 38.816 1.272 1.00 30.14 195 GLY A N 1
ATOM 1496 C CA . GLY A 1 195 ? -12.877 38.250 2.405 1.00 30.14 195 GLY A CA 1
ATOM 1497 C C . GLY A 1 195 ? -14.138 37.513 1.943 1.00 30.14 195 GLY A C 1
ATOM 1498 O O . GLY A 1 195 ? -14.722 37.830 0.906 1.00 30.14 195 GLY A O 1
ATOM 1499 N N . VAL A 1 196 ? -14.550 36.539 2.751 1.00 27.08 196 VAL A N 1
ATOM 1500 C CA . VAL A 1 196 ? -15.757 35.719 2.588 1.00 27.08 196 VAL A CA 1
ATOM 1501 C C . VAL A 1 196 ? -16.967 36.601 2.215 1.00 27.08 196 VAL A C 1
ATOM 1503 O O . VAL A 1 196 ? -17.352 37.463 3.003 1.00 27.08 196 VAL A O 1
ATOM 1506 N N . GLY A 1 197 ? -17.562 36.398 1.027 1.00 29.62 197 GLY A N 1
ATOM 1507 C CA . GLY A 1 197 ? -18.861 36.991 0.655 1.00 29.62 197 GLY A CA 1
ATOM 1508 C C . GLY A 1 197 ? -18.926 37.936 -0.557 1.00 29.62 197 GLY A C 1
ATOM 1509 O O . GLY A 1 197 ? -19.924 38.642 -0.696 1.00 29.62 197 GLY A O 1
ATOM 1510 N N . LYS A 1 198 ? -17.926 37.981 -1.448 1.00 31.31 198 LYS A N 1
ATOM 1511 C CA . LYS A 1 198 ? -18.014 38.763 -2.698 1.00 31.31 198 LYS A CA 1
ATOM 1512 C C . LYS A 1 198 ? -18.397 37.859 -3.879 1.00 31.31 198 LYS A C 1
ATOM 1514 O O . LYS A 1 198 ? -17.610 37.004 -4.266 1.00 31.31 198 LYS A O 1
ATOM 1519 N N . VAL A 1 199 ? -19.587 38.055 -4.453 1.00 33.44 199 VAL A N 1
ATOM 1520 C CA . VAL A 1 199 ? -19.982 37.426 -5.728 1.00 33.44 199 VAL A CA 1
ATOM 1521 C C . VAL A 1 199 ? -19.152 38.074 -6.836 1.00 33.44 199 VAL A C 1
ATOM 1523 O O . VAL A 1 199 ? -19.186 39.294 -6.998 1.00 33.44 199 VAL A O 1
ATOM 1526 N N . LEU A 1 200 ? -18.349 37.282 -7.541 1.00 37.59 200 LEU A N 1
ATOM 1527 C CA . LEU A 1 200 ? -17.543 37.756 -8.663 1.00 37.59 200 LEU A CA 1
ATOM 1528 C C . LEU A 1 200 ? -18.410 37.845 -9.925 1.00 37.59 200 LEU A C 1
ATOM 1530 O O . LEU A 1 200 ? -19.123 36.904 -10.258 1.00 37.59 200 LEU A O 1
ATOM 1534 N N . ASP A 1 201 ? -18.312 38.957 -10.659 1.00 34.22 201 ASP A N 1
ATOM 1535 C CA . ASP A 1 201 ? -19.092 39.190 -11.888 1.00 34.22 201 ASP A CA 1
ATOM 1536 C C . ASP A 1 201 ? -18.652 38.304 -13.076 1.00 34.22 201 ASP A C 1
ATOM 1538 O O . ASP A 1 201 ? -19.313 38.287 -14.117 1.00 34.22 201 ASP A O 1
ATOM 1542 N N . LYS A 1 202 ? -17.522 37.588 -12.962 1.00 36.56 202 LYS A N 1
ATOM 1543 C CA . LYS A 1 202 ? -17.010 36.646 -13.972 1.00 36.56 202 LYS A CA 1
ATOM 1544 C C . LYS A 1 202 ? -16.298 35.463 -13.304 1.00 36.56 202 LYS A C 1
ATOM 1546 O O . LYS A 1 202 ? -15.578 35.702 -12.335 1.00 36.56 202 LYS A O 1
ATOM 1551 N N . PRO A 1 203 ? -16.429 34.232 -13.840 1.00 39.97 203 PRO A N 1
ATOM 1552 C CA . PRO A 1 203 ? -15.630 33.100 -13.386 1.00 39.97 203 PRO A CA 1
ATOM 1553 C C . PRO A 1 203 ? -14.151 33.387 -13.668 1.00 39.97 203 PRO A C 1
ATOM 1555 O O . PRO A 1 203 ? -13.761 33.613 -14.818 1.00 39.97 203 PRO A O 1
ATOM 1558 N N . LEU A 1 204 ? -13.347 33.448 -12.609 1.00 45.31 204 LEU A N 1
ATOM 1559 C CA . LEU A 1 204 ? -11.892 33.401 -12.716 1.00 45.31 204 LEU A CA 1
ATOM 1560 C C . LEU A 1 204 ? -11.515 31.931 -12.897 1.00 45.31 204 LEU A C 1
ATOM 1562 O O . LEU A 1 204 ? -12.056 31.076 -12.209 1.00 45.31 204 LEU A O 1
ATOM 1566 N N . PHE A 1 205 ? -10.669 31.653 -13.886 1.00 45.19 205 PHE A N 1
ATOM 1567 C CA . PHE A 1 205 ? -10.140 30.318 -14.143 1.00 45.19 205 PHE A CA 1
ATOM 1568 C C . PHE A 1 205 ? -8.841 30.155 -13.358 1.00 45.19 205 PHE A C 1
ATOM 1570 O O . PHE A 1 205 ? -7.891 30.902 -13.610 1.00 45.19 205 PHE A O 1
ATOM 1577 N N . CYS A 1 206 ? -8.764 29.167 -12.470 1.00 45.66 206 CYS A N 1
ATOM 1578 C CA . CYS A 1 206 ? -7.517 28.809 -11.814 1.00 45.66 206 CYS A CA 1
ATOM 1579 C C . CYS A 1 206 ? -6.494 28.287 -12.835 1.00 45.66 206 CYS A C 1
ATOM 1581 O O . CYS A 1 206 ? -6.758 27.435 -13.683 1.00 45.66 206 CYS A O 1
ATOM 1583 N N . SER A 1 207 ? -5.305 28.887 -12.808 1.00 48.09 207 SER A N 1
ATOM 1584 C CA . SER A 1 207 ? -4.220 28.608 -13.752 1.00 48.09 207 SER A CA 1
ATOM 1585 C C . SER A 1 207 ? -3.315 27.459 -13.298 1.00 48.09 207 SER A C 1
ATOM 1587 O O . SER A 1 207 ? -2.470 27.006 -14.071 1.00 48.09 207 SER A O 1
ATOM 1589 N N . VAL A 1 208 ? -3.492 26.974 -12.064 1.00 51.66 208 VAL A N 1
ATOM 1590 C CA . VAL A 1 208 ? -2.699 25.890 -11.476 1.00 51.66 208 VAL A CA 1
ATOM 1591 C C . VAL A 1 208 ? -3.286 24.554 -11.915 1.00 51.66 208 VAL A C 1
ATOM 1593 O O . VAL A 1 208 ? -4.272 24.060 -11.370 1.00 51.66 208 VAL A O 1
ATOM 1596 N N . GLN A 1 209 ? -2.662 23.952 -12.926 1.00 52.25 209 GLN A N 1
ATOM 1597 C CA . GLN A 1 209 ? -3.139 22.721 -13.555 1.00 52.25 209 GLN A CA 1
ATOM 1598 C C . GLN A 1 209 ? -3.268 21.554 -12.560 1.00 52.25 209 GLN A C 1
ATOM 1600 O O . GLN A 1 209 ? -4.106 20.672 -12.736 1.00 52.25 209 GLN A O 1
ATOM 1605 N N . GLU A 1 210 ? -2.469 21.539 -11.495 1.00 50.34 210 GLU A N 1
ATOM 1606 C CA . GLU A 1 210 ? -2.506 20.539 -10.431 1.00 50.34 210 GLU A CA 1
ATOM 1607 C C . GLU A 1 210 ? -3.810 20.556 -9.622 1.00 50.34 210 GLU A C 1
ATOM 1609 O O . GLU A 1 210 ? -4.223 19.494 -9.155 1.00 50.34 210 GLU A O 1
ATOM 1614 N N . HIS A 1 211 ? -4.466 21.716 -9.485 1.00 48.97 211 HIS A N 1
ATOM 1615 C CA . HIS A 1 211 ? -5.745 21.860 -8.774 1.00 48.97 211 HIS A CA 1
ATOM 1616 C C . HIS A 1 211 ? -6.923 21.304 -9.587 1.00 48.97 211 HIS A C 1
ATOM 1618 O O . HIS A 1 211 ? -7.953 20.946 -9.025 1.00 48.97 211 HIS A O 1
ATOM 1624 N N . HIS A 1 212 ? -6.755 21.190 -10.907 1.00 50.81 212 HIS A N 1
ATOM 1625 C CA . HIS A 1 212 ? -7.786 20.759 -11.857 1.00 50.81 212 HIS A CA 1
ATOM 1626 C C . HIS A 1 212 ? -7.641 19.300 -12.282 1.00 50.81 212 HIS A C 1
ATOM 1628 O O . HIS A 1 212 ? -8.271 18.861 -13.241 1.00 50.81 212 HIS A O 1
ATOM 1634 N N . LYS A 1 213 ? -6.781 18.532 -11.605 1.00 54.03 213 LYS A N 1
ATOM 1635 C CA . LYS A 1 213 ? -6.661 17.098 -11.862 1.00 54.03 213 LYS A CA 1
ATOM 1636 C C . LYS A 1 213 ? -7.878 16.394 -11.270 1.00 54.03 213 LYS A C 1
ATOM 1638 O O . LYS A 1 213 ? -7.895 16.074 -10.077 1.00 54.03 213 LYS A O 1
ATOM 1643 N N . THR A 1 214 ? -8.887 16.194 -12.112 1.00 53.78 214 THR A N 1
ATOM 1644 C CA . THR A 1 214 ? -10.049 15.365 -11.806 1.00 53.78 214 THR A CA 1
ATOM 1645 C C . THR A 1 214 ? -9.632 13.910 -11.682 1.00 53.78 214 THR A C 1
ATOM 1647 O O . THR A 1 214 ? -8.770 13.425 -12.417 1.00 53.78 214 THR A O 1
ATOM 1650 N N . MET A 1 215 ? -10.203 13.224 -10.700 1.00 56.81 215 MET A N 1
ATOM 1651 C CA . MET A 1 215 ? -9.993 11.793 -10.514 1.00 56.81 215 MET A CA 1
ATOM 1652 C C . MET A 1 215 ? -10.982 11.033 -11.390 1.00 56.81 215 MET A C 1
ATOM 1654 O O . MET A 1 215 ? -12.130 11.447 -11.495 1.00 56.81 215 MET A O 1
ATOM 1658 N N . GLU A 1 216 ? -10.549 9.948 -12.023 1.00 59.38 216 GLU A N 1
ATOM 1659 C CA . GLU A 1 216 ? -11.412 9.111 -12.858 1.00 59.38 216 GLU A CA 1
ATOM 1660 C C . GLU A 1 216 ? -11.632 7.751 -12.193 1.00 59.38 216 GLU A C 1
ATOM 1662 O O . GLU A 1 216 ? -10.695 7.155 -11.661 1.00 59.38 216 GLU A O 1
ATOM 1667 N N . TRP A 1 217 ? -12.854 7.241 -12.286 1.00 53.53 217 TRP A N 1
ATOM 1668 C CA . TRP A 1 217 ? -13.272 5.925 -11.815 1.00 53.53 217 TRP A CA 1
ATOM 1669 C C . TRP A 1 217 ? -13.720 5.110 -13.013 1.00 53.53 217 TRP A C 1
ATOM 1671 O O . TRP A 1 217 ? -14.511 5.597 -13.818 1.00 53.53 217 TRP A O 1
ATOM 1681 N N . ASP A 1 218 ? -13.307 3.852 -13.118 1.00 49.53 218 ASP A N 1
ATOM 1682 C CA . ASP A 1 218 ? -14.015 2.934 -14.007 1.00 49.53 218 ASP A CA 1
ATOM 1683 C C . ASP A 1 218 ? -15.448 2.740 -13.473 1.00 49.53 218 ASP A C 1
ATOM 1685 O O . ASP A 1 218 ? -15.715 2.919 -12.293 1.00 49.53 218 ASP A O 1
ATOM 1689 N N . THR A 1 219 ? -16.433 2.426 -14.292 1.00 49.03 219 THR A N 1
ATOM 1690 C CA . THR A 1 219 ? -17.764 2.025 -13.808 1.00 49.03 219 THR A CA 1
ATOM 1691 C C . THR A 1 219 ? -18.284 0.946 -14.739 1.00 49.03 219 THR A C 1
ATOM 1693 O O . THR A 1 219 ? -17.742 0.755 -15.832 1.00 49.03 219 THR A O 1
ATOM 1696 N N . GLU A 1 220 ? -19.370 0.269 -14.365 1.00 44.66 220 GLU A N 1
ATOM 1697 C CA . GLU A 1 220 ? -20.062 -0.649 -15.282 1.00 44.66 220 GLU A CA 1
ATOM 1698 C C . GLU A 1 220 ? -20.478 0.026 -16.608 1.00 44.66 220 GLU A C 1
ATOM 1700 O O . GLU A 1 220 ? -20.649 -0.653 -17.618 1.00 44.66 220 GLU A O 1
ATOM 1705 N N . ASN A 1 221 ? -20.554 1.365 -16.633 1.00 51.81 221 ASN A N 1
ATOM 1706 C CA . ASN A 1 221 ? -20.904 2.182 -17.795 1.00 51.81 221 ASN A CA 1
ATOM 1707 C C . ASN A 1 221 ? -19.705 2.954 -18.397 1.00 51.81 221 ASN A C 1
ATOM 1709 O O . ASN A 1 221 ? -19.909 3.875 -19.190 1.00 51.81 221 ASN A O 1
ATOM 1713 N N . GLY A 1 222 ? -18.464 2.591 -18.049 1.00 55.75 222 GLY A N 1
ATOM 1714 C CA . GLY A 1 222 ? -17.231 3.237 -18.523 1.00 55.75 222 GLY A CA 1
ATOM 1715 C C . GLY A 1 222 ? -16.616 4.213 -17.516 1.00 55.75 222 GLY A C 1
ATOM 1716 O O . GLY A 1 222 ? -17.102 4.346 -16.395 1.00 55.75 222 GLY A O 1
ATOM 1717 N N . LYS A 1 223 ? -15.524 4.886 -17.898 1.00 57.31 223 LYS A N 1
ATOM 1718 C CA . LYS A 1 223 ? -14.846 5.838 -17.008 1.00 57.31 223 LYS A CA 1
ATOM 1719 C C . LYS A 1 223 ? -15.714 7.062 -16.711 1.00 57.31 223 LYS A C 1
ATOM 1721 O O . LYS A 1 223 ? -16.314 7.630 -17.623 1.00 57.31 223 LYS A O 1
ATOM 1726 N N . LYS A 1 224 ? -15.779 7.452 -15.441 1.00 55.91 224 LYS A N 1
ATOM 1727 C CA . LYS A 1 224 ? -16.522 8.601 -14.911 1.00 55.91 224 LYS A CA 1
ATOM 1728 C C . LYS A 1 224 ? -15.591 9.487 -14.092 1.00 55.91 224 LYS A C 1
ATOM 1730 O O . LYS A 1 224 ? -14.676 8.981 -13.457 1.00 55.91 224 LYS A O 1
ATOM 1735 N N . GLU A 1 225 ? -15.818 10.793 -14.106 1.00 59.16 225 GLU A N 1
ATOM 1736 C CA . GLU A 1 225 ? -15.005 11.768 -13.374 1.00 59.16 225 GLU A CA 1
ATOM 1737 C C . GLU A 1 225 ? -15.493 11.946 -11.920 1.00 59.16 225 GLU A C 1
ATOM 1739 O O . GLU A 1 225 ? -16.621 11.610 -11.568 1.00 59.16 225 GLU A O 1
ATOM 1744 N N . GLY A 1 226 ? -14.622 12.420 -11.031 1.00 62.47 226 GLY A N 1
ATOM 1745 C CA . GLY A 1 226 ? -14.818 12.483 -9.582 1.00 62.47 226 GLY A CA 1
ATOM 1746 C C . GLY A 1 226 ? -14.405 13.789 -8.924 1.00 62.47 226 GLY A C 1
ATOM 1747 O O . GLY A 1 226 ? -14.158 14.787 -9.591 1.00 62.47 226 GLY A O 1
ATOM 1748 N N . LEU A 1 227 ? -14.286 13.781 -7.588 1.00 60.81 227 LEU A N 1
ATOM 1749 C CA . LEU A 1 227 ? -13.722 14.922 -6.853 1.00 60.81 227 LEU A CA 1
ATOM 1750 C C . LEU A 1 227 ? -12.321 15.271 -7.402 1.00 60.81 227 LEU A C 1
ATOM 1752 O O . LEU A 1 227 ? -11.576 14.392 -7.836 1.00 60.81 227 LEU A O 1
ATOM 1756 N N . THR A 1 228 ? -11.926 16.542 -7.376 1.00 54.75 228 THR A N 1
ATOM 1757 C CA . THR A 1 228 ? -10.541 16.944 -7.688 1.00 54.75 228 THR A CA 1
ATOM 1758 C C . THR A 1 228 ? -9.650 16.831 -6.444 1.00 54.75 228 THR A C 1
ATOM 1760 O O . THR A 1 228 ? -10.118 16.888 -5.299 1.00 54.75 228 THR A O 1
ATOM 1763 N N . ARG A 1 229 ? -8.330 16.675 -6.612 1.00 48.25 229 ARG A N 1
ATOM 1764 C CA . ARG A 1 229 ? -7.394 16.762 -5.469 1.00 48.25 229 ARG A CA 1
ATOM 1765 C C . ARG A 1 229 ? -7.496 18.145 -4.818 1.00 48.25 229 ARG A C 1
ATOM 1767 O O . ARG A 1 229 ? -7.523 19.150 -5.515 1.00 48.25 229 ARG A O 1
ATOM 1774 N N . PHE A 1 230 ? -7.532 18.194 -3.483 1.00 49.22 230 PHE A N 1
ATOM 1775 C CA . PHE A 1 230 ? -7.775 19.418 -2.699 1.00 49.22 230 PHE A CA 1
ATOM 1776 C C . PHE A 1 230 ? -9.154 20.068 -2.886 1.00 49.22 230 PHE A C 1
ATOM 1778 O O . PHE A 1 230 ? -9.374 21.167 -2.365 1.00 49.22 230 PHE A O 1
ATOM 1785 N N . SER A 1 231 ? -10.104 19.373 -3.524 1.00 54.75 231 SER A N 1
ATOM 1786 C CA . SER A 1 231 ? -11.525 19.713 -3.450 1.00 54.75 231 SER A CA 1
ATOM 1787 C C . SER A 1 231 ? -11.927 19.999 -2.007 1.00 54.75 231 SER A C 1
ATOM 1789 O O . SER A 1 231 ? -11.556 19.250 -1.090 1.00 54.75 231 SER A O 1
ATOM 1791 N N . LYS A 1 232 ? -12.685 21.081 -1.797 1.00 54.19 232 LYS A N 1
ATOM 1792 C CA . LYS A 1 232 ? -13.280 21.357 -0.490 1.00 54.19 232 LYS A CA 1
ATOM 1793 C C . LYS A 1 232 ? -14.788 21.222 -0.547 1.00 54.19 232 LYS A C 1
ATOM 1795 O O . LYS A 1 232 ? -15.452 21.917 -1.303 1.00 54.19 232 LYS A O 1
ATOM 1800 N N . LEU A 1 233 ? -15.277 20.335 0.300 1.00 56.19 233 LEU A N 1
ATOM 1801 C CA . LEU A 1 233 ? -16.667 20.086 0.614 1.00 56.19 233 LEU A CA 1
ATOM 1802 C C . LEU A 1 233 ? -17.032 20.991 1.798 1.00 56.19 233 LEU A C 1
ATOM 1804 O O . LEU A 1 233 ? -16.213 21.226 2.689 1.00 56.19 233 LEU A O 1
ATOM 1808 N N . LEU A 1 234 ? -18.252 21.511 1.835 1.00 53.91 234 LEU A N 1
ATOM 1809 C CA . LEU A 1 234 ? -18.743 22.296 2.967 1.00 53.91 234 LEU A CA 1
ATOM 1810 C C . LEU A 1 234 ? -19.636 21.420 3.843 1.00 53.91 234 LEU A C 1
ATOM 1812 O O . LEU A 1 234 ? -20.494 20.696 3.349 1.00 53.91 234 LEU A O 1
ATOM 1816 N N . CYS A 1 235 ? -19.436 21.467 5.160 1.00 59.94 235 CYS A N 1
ATOM 1817 C CA . CYS A 1 235 ? -20.348 20.834 6.103 1.00 59.94 235 CYS A CA 1
ATOM 1818 C C . CYS A 1 235 ? -21.397 21.847 6.577 1.00 59.94 235 CYS A C 1
ATOM 1820 O O . CYS A 1 235 ? -21.095 23.019 6.800 1.00 59.94 235 CYS A O 1
ATOM 1822 N N . THR A 1 236 ? -22.617 21.380 6.843 1.00 59.44 236 THR A N 1
ATOM 1823 C CA . THR A 1 236 ? -23.762 22.213 7.277 1.00 59.44 236 THR A CA 1
ATOM 1824 C C . THR A 1 236 ? -23.555 22.925 8.620 1.00 59.44 236 THR A C 1
ATOM 1826 O O . THR A 1 236 ? -24.356 23.760 9.044 1.00 59.44 236 THR A O 1
ATOM 1829 N N . ARG A 1 237 ? -22.475 22.593 9.337 1.00 64.44 237 ARG A N 1
ATOM 1830 C CA . ARG A 1 237 ? -22.081 23.264 10.578 1.00 64.44 237 ARG A CA 1
ATOM 1831 C C . ARG A 1 237 ? -21.183 24.476 10.328 1.00 64.44 237 ARG A C 1
ATOM 1833 O O . ARG A 1 237 ? -21.021 25.248 11.262 1.00 64.44 237 ARG A O 1
ATOM 1840 N N . GLY A 1 238 ? -20.674 24.666 9.108 1.00 59.66 238 GLY A N 1
ATOM 1841 C CA . GLY A 1 238 ? -19.784 25.766 8.720 1.00 59.66 238 GLY A CA 1
ATOM 1842 C C . GLY A 1 238 ? -18.310 25.373 8.587 1.00 59.66 238 GLY A C 1
ATOM 1843 O O . GLY A 1 238 ? -17.465 26.252 8.466 1.00 59.66 238 GLY A O 1
ATOM 1844 N N . GLY A 1 239 ? -17.995 24.076 8.635 1.00 63.03 239 GLY A N 1
ATOM 1845 C CA . GLY A 1 239 ? -16.640 23.568 8.436 1.00 63.03 239 GLY A CA 1
ATOM 1846 C C . GLY A 1 239 ? -16.330 23.295 6.968 1.00 63.03 239 GLY A C 1
ATOM 1847 O O . GLY A 1 239 ? -17.165 22.780 6.227 1.00 63.03 239 GLY A O 1
ATOM 1848 N N . VAL A 1 240 ? -15.106 23.610 6.570 1.00 62.28 240 VAL A N 1
ATOM 1849 C CA . VAL A 1 240 ? -14.547 23.375 5.244 1.00 62.28 240 VAL A CA 1
ATOM 1850 C C . VAL A 1 240 ? -13.759 22.067 5.272 1.00 62.28 240 VAL A C 1
ATOM 1852 O O . VAL A 1 240 ? -12.659 21.984 5.821 1.00 62.28 240 VAL A O 1
ATOM 1855 N N . ILE A 1 241 ? -14.329 21.028 4.672 1.00 67.88 241 ILE A N 1
ATOM 1856 C CA . ILE A 1 241 ? -13.756 19.689 4.566 1.00 67.88 241 ILE A CA 1
ATOM 1857 C C . ILE A 1 241 ? -12.929 19.617 3.288 1.00 67.88 241 ILE A C 1
ATOM 1859 O O . ILE A 1 241 ? -13.459 19.606 2.193 1.00 67.88 241 ILE A O 1
ATOM 1863 N N . THR A 1 242 ? -11.616 19.538 3.408 1.00 64.06 242 THR A N 1
ATOM 1864 C CA . THR A 1 242 ? -10.711 19.331 2.274 1.00 64.06 242 THR A CA 1
ATOM 1865 C C . THR A 1 242 ? -10.466 17.841 2.079 1.00 64.06 242 THR A C 1
ATOM 1867 O O . THR A 1 242 ? -10.043 17.185 3.032 1.00 64.06 242 THR A O 1
ATOM 1870 N N . ILE A 1 243 ? -10.649 17.323 0.864 1.00 66.88 243 ILE A N 1
ATOM 1871 C CA . ILE A 1 243 ? -10.142 16.000 0.489 1.00 66.88 243 ILE A CA 1
ATOM 1872 C C . ILE A 1 243 ? -8.617 16.091 0.396 1.00 66.88 243 ILE A C 1
ATOM 1874 O O . ILE A 1 243 ? -8.068 16.768 -0.475 1.00 66.88 243 ILE A O 1
ATOM 1878 N N . LYS A 1 244 ? -7.929 15.456 1.345 1.00 63.03 244 LYS A N 1
ATOM 1879 C CA . LYS A 1 244 ? -6.462 15.376 1.391 1.00 63.03 244 LYS A CA 1
ATOM 1880 C C . LYS A 1 244 ? -5.948 14.197 0.584 1.00 63.03 244 LYS A C 1
ATOM 1882 O O . LYS A 1 244 ? -4.919 14.316 -0.072 1.00 63.03 244 LYS A O 1
ATOM 1887 N N . TRP A 1 245 ? -6.698 13.105 0.602 1.00 62.16 245 TRP A N 1
ATOM 1888 C CA . TRP A 1 245 ? -6.462 11.921 -0.199 1.00 62.16 245 TRP A CA 1
ATOM 1889 C C . TRP A 1 245 ? -7.803 11.301 -0.565 1.00 62.16 245 TRP A C 1
ATOM 1891 O O . TRP A 1 245 ? -8.769 11.386 0.182 1.00 62.16 245 TRP A O 1
ATOM 1901 N N . SER A 1 246 ? -7.882 10.701 -1.733 1.00 58.50 246 SER A N 1
ATOM 1902 C CA . SER A 1 246 ? -9.148 10.367 -2.374 1.00 58.50 246 SER A CA 1
ATOM 1903 C C . SER A 1 246 ? -9.654 8.959 -2.140 1.00 58.50 246 SER A C 1
ATOM 1905 O O . SER A 1 246 ? -10.739 8.649 -2.617 1.00 58.50 246 SER A O 1
ATOM 1907 N N . GLY A 1 247 ? -8.872 8.104 -1.482 1.00 54.34 247 GLY A N 1
ATOM 1908 C CA . GLY A 1 247 ? -9.090 6.658 -1.539 1.00 54.34 247 GLY A CA 1
ATOM 1909 C C . GLY A 1 247 ? -8.392 6.008 -2.735 1.00 54.34 247 GLY A C 1
ATOM 1910 O O . GLY A 1 247 ? -8.230 4.795 -2.761 1.00 54.34 247 GLY A O 1
ATOM 1911 N N . GLN A 1 248 ? -7.958 6.809 -3.718 1.00 47.78 248 GLN A N 1
ATOM 1912 C CA . GLN A 1 248 ? -7.372 6.348 -4.974 1.00 47.78 248 GLN A CA 1
ATOM 1913 C C . GLN A 1 248 ? -6.254 7.280 -5.437 1.00 47.78 248 GLN A C 1
ATOM 1915 O O . GLN A 1 248 ? -6.496 8.313 -6.062 1.00 47.78 248 GLN A O 1
ATOM 1920 N N . SER A 1 249 ? -5.004 6.915 -5.169 1.00 43.34 249 SER A N 1
ATOM 1921 C CA . SER A 1 249 ? -3.901 7.401 -5.995 1.00 43.34 249 SER A CA 1
ATOM 1922 C C . SER A 1 249 ? -2.675 6.497 -5.862 1.00 43.34 249 SER A C 1
ATOM 1924 O O . SER A 1 249 ? -2.235 6.269 -4.736 1.00 43.34 249 SER A O 1
ATOM 1926 N N . PRO A 1 250 ? -2.058 6.094 -6.988 1.00 37.53 250 PRO A N 1
ATOM 1927 C CA . PRO A 1 250 ? -0.708 5.528 -7.035 1.00 37.53 250 PRO A CA 1
ATOM 1928 C C . PRO A 1 250 ? 0.409 6.580 -6.827 1.00 37.53 250 PRO A C 1
ATOM 1930 O O . PRO A 1 250 ? 1.588 6.270 -6.981 1.00 37.53 250 PRO A O 1
ATOM 1933 N N . TYR A 1 251 ? 0.059 7.837 -6.507 1.00 40.69 251 TYR A N 1
ATOM 1934 C CA . TYR A 1 251 ? 0.991 8.948 -6.277 1.00 40.69 251 TYR A CA 1
ATOM 1935 C C . TYR A 1 251 ? 0.486 9.923 -5.189 1.00 40.69 251 TYR A C 1
ATOM 1937 O O . TYR A 1 251 ? -0.318 10.824 -5.475 1.00 40.69 251 TYR A O 1
ATOM 1945 N N . GLY A 1 252 ? 0.996 9.794 -3.961 1.00 37.88 252 GLY A N 1
ATOM 1946 C CA . GLY A 1 252 ? 0.996 10.856 -2.944 1.00 37.88 252 GLY A CA 1
ATOM 1947 C C . GLY A 1 252 ? 0.669 10.396 -1.521 1.00 37.88 252 GLY A C 1
ATOM 1948 O O . GLY A 1 252 ? -0.492 10.117 -1.233 1.00 37.88 252 GLY A O 1
ATOM 1949 N N . ASP A 1 253 ? 1.709 10.387 -0.679 1.00 38.97 253 ASP A N 1
ATOM 1950 C CA . ASP A 1 253 ? 1.774 10.213 0.784 1.00 38.97 253 ASP A CA 1
ATOM 1951 C C . ASP A 1 253 ? 0.504 9.703 1.480 1.00 38.97 253 ASP A C 1
ATOM 1953 O O . ASP A 1 253 ? -0.364 10.452 1.937 1.00 38.97 253 ASP A O 1
ATOM 1957 N N . ASN A 1 254 ? 0.460 8.383 1.622 1.00 43.94 254 ASN A N 1
ATOM 1958 C CA . ASN A 1 254 ? -0.480 7.661 2.463 1.00 43.94 254 ASN A CA 1
ATOM 1959 C C . ASN A 1 254 ? 0.018 7.679 3.921 1.00 43.94 254 ASN A C 1
ATOM 1961 O O . ASN A 1 254 ? 1.126 7.231 4.209 1.00 43.94 254 ASN A O 1
ATOM 1965 N N . VAL A 1 255 ? -0.815 8.116 4.869 1.00 40.38 255 VAL A N 1
ATOM 1966 C CA . VAL A 1 255 ? -0.496 8.064 6.314 1.00 40.38 255 VAL A CA 1
ATOM 1967 C C . VAL A 1 255 ? -0.401 6.607 6.827 1.00 40.38 255 VAL A C 1
ATOM 1969 O O . VAL A 1 255 ? 0.139 6.356 7.902 1.00 40.38 255 VAL A O 1
ATOM 1972 N N . LEU A 1 256 ? -0.867 5.636 6.028 1.00 41.38 256 LEU A N 1
ATOM 1973 C CA . LEU A 1 256 ? -0.707 4.189 6.217 1.00 41.38 256 LEU A CA 1
ATOM 1974 C C . LEU A 1 256 ? 0.489 3.585 5.448 1.00 41.38 256 LEU A C 1
ATOM 1976 O O . LEU A 1 256 ? 0.759 2.406 5.642 1.00 41.38 256 LEU A O 1
ATOM 1980 N N . ASN A 1 257 ? 1.235 4.347 4.630 1.00 48.19 257 ASN A N 1
ATOM 1981 C CA . ASN A 1 257 ? 2.495 3.888 4.006 1.00 48.19 257 ASN A CA 1
ATOM 1982 C C . ASN A 1 257 ? 3.705 4.098 4.925 1.00 48.19 257 ASN A C 1
ATOM 1984 O O . ASN A 1 257 ? 4.833 4.274 4.471 1.00 48.19 257 ASN A O 1
ATOM 1988 N N . LYS A 1 258 ? 3.497 4.050 6.243 1.00 60.12 258 LYS A N 1
ATOM 1989 C CA . LYS A 1 258 ? 4.597 3.657 7.119 1.00 60.12 258 LYS A CA 1
ATOM 1990 C C . LYS A 1 258 ? 4.782 2.149 6.964 1.00 60.12 258 LYS A C 1
ATOM 1992 O O . LYS A 1 258 ? 3.804 1.421 6.800 1.00 60.12 258 LYS A O 1
ATOM 1997 N N . ALA A 1 259 ? 6.023 1.683 7.061 1.00 68.38 259 ALA A N 1
ATOM 1998 C CA . ALA A 1 259 ? 6.278 0.265 7.266 1.00 68.38 259 ALA A CA 1
ATOM 1999 C C . ALA A 1 259 ? 5.399 -0.227 8.426 1.00 68.38 259 ALA A C 1
ATOM 2001 O O . ALA A 1 259 ? 5.431 0.357 9.517 1.00 68.38 259 ALA A O 1
ATOM 2002 N N . LEU A 1 260 ? 4.581 -1.249 8.169 1.00 71.50 260 LEU A N 1
ATOM 2003 C CA . LEU A 1 260 ? 3.757 -1.848 9.208 1.00 71.50 260 LEU A CA 1
ATOM 2004 C C . LEU A 1 260 ? 4.694 -2.412 10.270 1.00 71.50 260 LEU A C 1
ATOM 2006 O O . LEU A 1 260 ? 5.713 -3.017 9.947 1.00 71.50 260 LEU A O 1
ATOM 2010 N N . THR A 1 261 ? 4.360 -2.232 11.540 1.00 84.75 261 THR A N 1
ATOM 2011 C CA . THR A 1 261 ? 4.961 -3.051 12.594 1.00 84.75 261 THR A CA 1
ATOM 2012 C C . THR A 1 261 ? 4.514 -4.499 12.415 1.00 84.75 261 THR A C 1
ATOM 2014 O O . THR A 1 261 ? 3.469 -4.773 11.822 1.00 84.75 261 THR A O 1
ATOM 2017 N N . ILE A 1 262 ? 5.273 -5.455 12.948 1.00 86.06 262 ILE A N 1
ATOM 2018 C CA . ILE A 1 262 ? 4.895 -6.870 12.838 1.00 86.06 262 ILE A CA 1
ATOM 2019 C C . ILE A 1 262 ? 3.534 -7.159 13.484 1.00 86.06 262 ILE A C 1
ATOM 2021 O O . ILE A 1 262 ? 2.780 -7.980 12.971 1.00 86.06 262 ILE A O 1
ATOM 2025 N N . GLN A 1 263 ? 3.177 -6.437 14.551 1.00 83.19 263 GLN A N 1
ATOM 2026 C CA . GLN A 1 263 ? 1.873 -6.556 15.200 1.00 83.19 263 GLN A CA 1
ATOM 2027 C C . GLN A 1 263 ? 0.742 -6.036 14.305 1.00 83.19 263 GLN A C 1
ATOM 2029 O O . GLN A 1 263 ? -0.282 -6.703 14.182 1.00 83.19 263 GLN A O 1
ATOM 2034 N N . GLU A 1 264 ? 0.931 -4.885 13.649 1.00 76.00 264 GLU A N 1
ATOM 2035 C CA . GLU A 1 264 ? -0.035 -4.344 12.679 1.00 76.00 264 GLU A CA 1
ATOM 2036 C C . GLU A 1 264 ? -0.170 -5.275 11.462 1.00 76.00 264 GLU A C 1
ATOM 2038 O O . GLU A 1 264 ? -1.282 -5.577 11.028 1.00 76.00 264 GLU A O 1
ATOM 2043 N N . PHE A 1 265 ? 0.952 -5.785 10.943 1.00 79.00 265 PHE A N 1
ATOM 2044 C CA . PHE A 1 265 ? 0.972 -6.726 9.824 1.00 79.00 265 PHE A CA 1
ATOM 2045 C C . PHE A 1 265 ? 0.223 -8.021 10.162 1.00 79.00 265 PHE A C 1
ATOM 2047 O O . PHE A 1 265 ? -0.645 -8.453 9.402 1.00 79.00 265 PHE A O 1
ATOM 2054 N N . ARG A 1 266 ? 0.503 -8.606 11.332 1.00 83.06 266 ARG A N 1
ATOM 2055 C CA . ARG A 1 266 ? -0.211 -9.781 11.836 1.00 83.06 266 ARG A CA 1
ATOM 2056 C C . ARG A 1 266 ? -1.703 -9.503 11.982 1.00 83.06 266 ARG A C 1
ATOM 2058 O O . ARG A 1 266 ? -2.503 -10.255 11.435 1.00 83.06 266 ARG A O 1
ATOM 2065 N N . ALA A 1 267 ? -2.080 -8.437 12.689 1.00 69.44 267 ALA A N 1
ATOM 2066 C CA . ALA A 1 267 ? -3.482 -8.113 12.946 1.00 69.44 267 ALA A CA 1
ATOM 2067 C C . ALA A 1 267 ? -4.296 -7.991 11.650 1.00 69.44 267 ALA A C 1
ATOM 2069 O O . ALA A 1 267 ? -5.461 -8.385 11.609 1.00 69.44 267 ALA A O 1
ATOM 2070 N N . ARG A 1 268 ? -3.666 -7.486 10.585 1.00 72.69 268 ARG A N 1
ATOM 2071 C CA . ARG A 1 268 ? -4.304 -7.283 9.287 1.00 72.69 268 ARG A CA 1
ATOM 2072 C C . ARG A 1 268 ? -4.367 -8.543 8.430 1.00 72.69 268 ARG A C 1
ATOM 2074 O O . ARG A 1 268 ? -5.406 -8.813 7.835 1.00 72.69 268 ARG A O 1
ATOM 2081 N N . TYR A 1 269 ? -3.278 -9.310 8.364 1.00 82.06 269 TYR A N 1
ATOM 2082 C CA . TYR A 1 269 ? -3.119 -10.349 7.342 1.00 82.06 269 TYR A CA 1
ATOM 2083 C C . TYR A 1 269 ? -3.016 -11.780 7.879 1.00 82.06 269 TYR A C 1
ATOM 2085 O O . TYR A 1 269 ? -3.008 -12.708 7.076 1.00 82.06 269 TYR A O 1
ATOM 2093 N N . GLU A 1 270 ? -2.984 -12.018 9.196 1.00 83.75 270 GLU A N 1
ATOM 2094 C CA . GLU A 1 270 ? -2.843 -13.374 9.761 1.00 83.75 270 GLU A CA 1
ATOM 2095 C C . GLU A 1 270 ? -3.931 -14.335 9.262 1.00 83.75 270 GLU A C 1
ATOM 2097 O O . GLU A 1 270 ? -3.626 -15.451 8.837 1.00 83.75 270 GLU A O 1
ATOM 2102 N N . LEU A 1 271 ? -5.194 -13.897 9.253 1.00 76.25 271 LEU A N 1
ATOM 2103 C CA . LEU A 1 271 ? -6.297 -14.720 8.752 1.00 76.25 271 LEU A CA 1
ATOM 2104 C C . LEU A 1 271 ? -6.167 -14.991 7.246 1.00 76.25 271 LEU A C 1
ATOM 2106 O O . LEU A 1 271 ? -6.383 -16.119 6.807 1.00 76.25 271 LEU A O 1
ATOM 2110 N N . PHE A 1 272 ? -5.781 -13.979 6.466 1.00 82.62 272 PHE A N 1
ATOM 2111 C CA . PHE A 1 272 ? -5.588 -14.105 5.022 1.00 82.62 272 PHE A CA 1
ATOM 2112 C C . PHE A 1 272 ? -4.449 -15.078 4.684 1.00 82.62 272 PHE A C 1
ATOM 2114 O O . PHE A 1 272 ? -4.650 -16.022 3.924 1.00 82.62 272 PHE A O 1
ATOM 2121 N N . ILE A 1 273 ? -3.292 -14.933 5.338 1.00 90.50 273 ILE A N 1
ATOM 2122 C CA . ILE A 1 273 ? -2.140 -15.839 5.203 1.00 90.50 273 ILE A CA 1
ATOM 2123 C C . ILE A 1 273 ? -2.530 -17.267 5.596 1.00 90.50 273 ILE A C 1
ATOM 2125 O O . ILE A 1 273 ? -2.186 -18.214 4.894 1.00 90.50 273 ILE A O 1
ATOM 2129 N N . SER A 1 274 ? -3.275 -17.435 6.692 1.00 90.31 274 SER A N 1
ATOM 2130 C CA . SER A 1 274 ? -3.762 -18.747 7.132 1.00 90.31 274 SER A CA 1
ATOM 2131 C C . SER A 1 274 ? -4.643 -19.416 6.070 1.00 90.31 274 SER A C 1
ATOM 2133 O O . SER A 1 274 ? -4.497 -20.609 5.797 1.00 90.31 274 SER A O 1
ATOM 2135 N N . ASN A 1 275 ? -5.535 -18.655 5.432 1.00 83.44 275 ASN A N 1
ATOM 2136 C CA . ASN A 1 275 ? -6.380 -19.169 4.355 1.00 83.44 275 ASN A CA 1
ATOM 2137 C C . ASN A 1 275 ? -5.543 -19.605 3.147 1.00 83.44 275 ASN A C 1
ATOM 2139 O O . ASN A 1 275 ? -5.717 -20.729 2.677 1.00 83.44 275 ASN A O 1
ATOM 2143 N N . LEU A 1 276 ? -4.581 -18.781 2.721 1.00 91.56 276 LEU A N 1
ATOM 2144 C CA . LEU A 1 276 ? -3.679 -19.110 1.615 1.00 91.56 276 LEU A CA 1
ATOM 2145 C C . LEU A 1 276 ? -2.808 -20.337 1.912 1.00 91.56 276 LEU A C 1
ATOM 2147 O O . LEU A 1 276 ? -2.633 -21.188 1.047 1.00 91.56 276 LEU A O 1
ATOM 2151 N N . ILE A 1 277 ? -2.301 -20.489 3.138 1.00 95.75 277 ILE A N 1
ATOM 2152 C CA . ILE A 1 277 ? -1.540 -21.683 3.548 1.00 95.75 277 ILE A CA 1
ATOM 2153 C C . ILE A 1 277 ? -2.365 -22.954 3.351 1.00 95.75 277 ILE A C 1
ATOM 2155 O O . ILE A 1 277 ? -1.857 -23.939 2.812 1.00 95.75 277 ILE A O 1
ATOM 2159 N N . ASN A 1 278 ? -3.637 -22.925 3.753 1.00 92.88 278 ASN A N 1
ATOM 2160 C CA . ASN A 1 278 ? -4.537 -24.062 3.590 1.00 92.88 278 ASN A CA 1
ATOM 2161 C C . ASN A 1 278 ? -4.865 -24.325 2.115 1.00 92.88 278 ASN A C 1
ATOM 2163 O O . ASN A 1 278 ? -4.871 -25.479 1.690 1.00 92.88 278 ASN A O 1
ATOM 2167 N N . GLU A 1 279 ? -5.120 -23.271 1.340 1.00 94.56 279 GLU A N 1
ATOM 2168 C CA . GLU A 1 279 ? -5.452 -23.358 -0.084 1.00 94.56 279 GLU A CA 1
ATOM 2169 C C . GLU A 1 279 ? -4.291 -23.910 -0.922 1.00 94.56 279 GLU A C 1
ATOM 2171 O O . GLU A 1 279 ? -4.475 -24.834 -1.714 1.00 94.56 279 GLU A O 1
ATOM 2176 N N . TYR A 1 280 ? -3.078 -23.403 -0.696 1.00 94.94 280 TYR A N 1
ATOM 2177 C CA . TYR A 1 280 ? -1.876 -23.785 -1.438 1.00 94.94 280 TYR A CA 1
ATOM 2178 C C . TYR A 1 280 ? -1.193 -25.047 -0.876 1.00 94.94 280 TYR A C 1
ATOM 2180 O O . TYR A 1 280 ? -0.248 -25.563 -1.482 1.00 94.94 280 TYR A O 1
ATOM 2188 N N . GLY A 1 281 ? -1.672 -25.568 0.261 1.00 95.75 281 GLY A N 1
ATOM 2189 C CA . GLY A 1 281 ? -1.139 -26.768 0.911 1.00 95.75 281 GLY A CA 1
ATOM 2190 C C . GLY A 1 281 ? 0.270 -26.585 1.483 1.00 95.75 281 GLY A C 1
ATOM 2191 O O . GLY A 1 281 ? 1.071 -27.521 1.440 1.00 95.75 281 GLY A O 1
ATOM 2192 N N . ILE A 1 282 ? 0.574 -25.388 1.988 1.00 97.31 282 ILE A N 1
ATOM 2193 C CA . ILE A 1 282 ? 1.875 -25.026 2.565 1.00 97.31 282 ILE A CA 1
ATOM 2194 C C . ILE A 1 282 ? 2.133 -25.826 3.851 1.00 97.31 282 ILE A C 1
ATOM 2196 O O . ILE A 1 282 ? 1.264 -25.935 4.714 1.00 97.31 282 ILE A O 1
ATOM 2200 N N . GLN A 1 283 ? 3.344 -26.373 4.007 1.00 95.44 283 GLN A N 1
ATOM 2201 C CA . GLN A 1 283 ? 3.699 -27.222 5.161 1.00 95.44 283 GLN A CA 1
ATOM 2202 C C . GLN A 1 283 ? 4.131 -26.454 6.423 1.00 95.44 283 GLN A C 1
ATOM 2204 O O . GLN A 1 283 ? 4.257 -27.048 7.497 1.00 95.44 283 GLN A O 1
ATOM 2209 N N . MET A 1 284 ? 4.357 -25.147 6.307 1.00 96.56 284 MET A N 1
ATOM 2210 C CA . MET A 1 284 ? 4.740 -24.262 7.410 1.00 96.56 284 MET A CA 1
ATOM 2211 C C . MET A 1 284 ? 3.528 -23.575 8.050 1.00 96.56 284 MET A C 1
ATOM 2213 O O . MET A 1 284 ? 2.476 -23.426 7.434 1.00 96.56 284 MET A O 1
ATOM 2217 N N . THR A 1 285 ? 3.674 -23.136 9.301 1.00 97.19 285 THR A N 1
ATOM 2218 C CA . THR A 1 285 ? 2.600 -22.453 10.037 1.00 97.19 285 THR A CA 1
ATOM 2219 C C . THR A 1 285 ? 2.386 -21.013 9.557 1.00 97.19 285 THR A C 1
ATOM 2221 O O . THR A 1 285 ? 3.280 -20.387 8.984 1.00 97.19 285 THR A O 1
ATOM 2224 N N . THR A 1 286 ? 1.215 -20.448 9.869 1.00 96.00 286 THR A N 1
ATOM 2225 C CA . THR A 1 286 ? 0.888 -19.031 9.624 1.00 96.00 286 THR A CA 1
ATOM 2226 C C . THR A 1 286 ? 1.914 -18.081 10.229 1.00 96.00 286 THR A C 1
ATOM 2228 O O . THR A 1 286 ? 2.339 -17.145 9.563 1.00 96.00 286 THR A O 1
ATOM 2231 N N . GLU A 1 287 ? 2.370 -18.354 11.453 1.00 96.44 287 GLU A N 1
ATOM 2232 C CA . GLU A 1 287 ? 3.437 -17.583 12.099 1.00 96.44 287 GLU A CA 1
ATOM 2233 C C . GLU A 1 287 ? 4.743 -17.642 11.296 1.00 96.44 287 GLU A C 1
ATOM 2235 O O . GLU A 1 287 ? 5.368 -16.614 11.049 1.00 96.44 287 GLU A O 1
ATOM 2240 N N . GLN A 1 288 ? 5.157 -18.838 10.872 1.00 97.06 288 GLN A N 1
ATOM 2241 C CA . GLN A 1 288 ? 6.408 -19.030 10.140 1.00 97.06 288 GLN A CA 1
ATOM 2242 C C . GLN A 1 288 ? 6.412 -18.250 8.822 1.00 97.06 288 GLN A C 1
ATOM 2244 O O . GLN A 1 288 ? 7.342 -17.490 8.557 1.00 97.06 288 GLN A O 1
ATOM 2249 N N . ILE A 1 289 ? 5.356 -18.398 8.020 1.00 96.81 289 ILE A N 1
ATOM 2250 C CA . ILE A 1 289 ? 5.220 -17.705 6.735 1.00 96.81 289 ILE A CA 1
ATOM 2251 C C . ILE A 1 289 ? 5.020 -16.201 6.933 1.00 96.81 289 ILE A C 1
ATOM 2253 O O . ILE A 1 289 ? 5.676 -15.408 6.264 1.00 96.81 289 ILE A O 1
ATOM 2257 N N . GLY A 1 290 ? 4.180 -15.798 7.887 1.00 94.56 290 GLY A N 1
ATOM 2258 C CA . GLY A 1 290 ? 3.927 -14.393 8.191 1.00 94.56 290 GLY A CA 1
ATOM 2259 C C . GLY A 1 290 ? 5.189 -13.637 8.603 1.00 94.56 290 GLY A C 1
ATOM 2260 O O . GLY A 1 290 ? 5.450 -12.547 8.094 1.00 94.56 290 GLY A O 1
ATOM 2261 N N . LYS A 1 291 ? 6.029 -14.245 9.451 1.00 95.94 291 LYS A N 1
ATOM 2262 C CA . LYS A 1 291 ? 7.334 -13.686 9.829 1.00 95.94 291 LYS A CA 1
ATOM 2263 C C . LYS A 1 291 ? 8.290 -13.585 8.648 1.00 95.94 291 LYS A C 1
ATOM 2265 O O . LYS A 1 291 ? 8.996 -12.588 8.545 1.00 95.94 291 LYS A O 1
ATOM 2270 N N . ILE A 1 292 ? 8.325 -14.592 7.775 1.00 95.25 292 ILE A N 1
ATOM 2271 C CA . ILE A 1 292 ? 9.156 -14.552 6.567 1.00 95.25 292 ILE A CA 1
ATOM 2272 C C . ILE A 1 292 ? 8.728 -13.386 5.669 1.00 95.25 292 ILE A C 1
ATOM 2274 O O . ILE A 1 292 ? 9.567 -12.546 5.366 1.00 95.25 292 ILE A O 1
ATOM 2278 N N . ILE A 1 293 ? 7.436 -13.265 5.339 1.00 93.44 293 ILE A N 1
ATOM 2279 C CA . ILE A 1 293 ? 6.915 -12.156 4.518 1.00 93.44 293 ILE A CA 1
ATOM 2280 C C . ILE A 1 293 ? 7.286 -10.802 5.128 1.00 93.44 293 ILE A C 1
ATOM 2282 O O . ILE A 1 293 ? 7.779 -9.917 4.434 1.00 93.44 293 ILE A O 1
ATOM 2286 N N . TYR A 1 294 ? 7.094 -10.652 6.440 1.00 91.88 294 TYR A N 1
ATOM 2287 C CA . TYR A 1 294 ? 7.420 -9.418 7.141 1.00 91.88 294 TYR A CA 1
ATOM 2288 C C . TYR A 1 294 ? 8.914 -9.071 7.077 1.00 91.88 294 TYR A C 1
ATOM 2290 O O . TYR A 1 294 ? 9.268 -7.919 6.830 1.00 91.88 294 TYR A O 1
ATOM 2298 N N . VAL A 1 295 ? 9.796 -10.047 7.327 1.00 91.44 295 VAL A N 1
ATOM 2299 C CA . VAL A 1 295 ? 11.251 -9.834 7.379 1.00 91.44 295 VAL A CA 1
ATOM 2300 C C . VAL A 1 295 ? 11.813 -9.434 6.016 1.00 91.44 295 VAL A C 1
ATOM 2302 O O . VAL A 1 295 ? 12.713 -8.595 5.982 1.00 91.44 295 VAL A O 1
ATOM 2305 N N . GLU A 1 296 ? 11.275 -9.972 4.918 1.00 87.38 296 GLU A N 1
ATOM 2306 C CA . GLU A 1 296 ? 11.763 -9.676 3.562 1.00 87.38 296 GLU A CA 1
ATOM 2307 C C . GLU A 1 296 ? 11.704 -8.190 3.207 1.00 87.38 296 GLU A C 1
ATOM 2309 O O . GLU A 1 296 ? 12.645 -7.655 2.619 1.00 87.38 296 GLU A O 1
ATOM 2314 N N . SER A 1 297 ? 10.642 -7.493 3.608 1.00 76.75 297 SER A N 1
ATOM 2315 C CA . SER A 1 297 ? 10.496 -6.066 3.315 1.00 76.75 297 SER A CA 1
ATOM 2316 C C . SER A 1 297 ? 10.473 -5.159 4.533 1.00 76.75 297 SER A C 1
ATOM 2318 O O . SER A 1 297 ? 10.284 -3.952 4.396 1.00 76.75 297 SER A O 1
ATOM 2320 N N . SER A 1 298 ? 10.666 -5.709 5.733 1.00 82.94 298 SER A N 1
ATOM 2321 C CA . SER A 1 298 ? 10.458 -4.982 6.992 1.00 82.94 298 SER A CA 1
ATOM 2322 C C . SER A 1 298 ? 9.064 -4.342 7.076 1.00 82.94 298 SER A C 1
ATOM 2324 O O . SER A 1 298 ? 8.928 -3.219 7.553 1.00 82.94 298 SER A O 1
ATOM 2326 N N . GLY A 1 299 ? 8.039 -5.047 6.585 1.00 78.12 299 GLY A N 1
ATOM 2327 C CA . GLY A 1 299 ? 6.637 -4.633 6.685 1.00 78.12 299 GLY A CA 1
ATOM 2328 C C . GLY A 1 299 ? 6.171 -3.588 5.666 1.00 78.12 299 GLY A C 1
ATOM 2329 O O . GLY A 1 299 ? 5.101 -3.015 5.865 1.00 78.12 299 GLY A O 1
ATOM 2330 N N . THR A 1 300 ? 6.929 -3.324 4.592 1.00 83.81 300 THR A N 1
ATOM 2331 C CA . THR A 1 300 ? 6.493 -2.403 3.526 1.00 83.81 300 THR A CA 1
ATOM 2332 C C . THR A 1 300 ? 6.391 -3.061 2.152 1.00 83.81 300 THR A C 1
ATOM 2334 O O . THR A 1 300 ? 7.267 -3.809 1.731 1.00 83.81 300 THR A O 1
ATOM 2337 N N . GLY A 1 301 ? 5.302 -2.805 1.437 1.00 80.94 301 GLY A N 1
ATOM 2338 C CA . GLY A 1 301 ? 5.066 -3.279 0.066 1.00 80.94 301 GLY A CA 1
ATOM 2339 C C . GLY A 1 301 ? 5.010 -2.142 -0.946 1.00 80.94 301 GLY A C 1
ATOM 2340 O O . GLY A 1 301 ? 5.076 -2.371 -2.151 1.00 80.94 301 GLY A O 1
ATOM 2341 N N . PHE A 1 302 ? 4.929 -0.912 -0.449 1.00 74.38 302 PHE A N 1
ATOM 2342 C CA . PHE A 1 302 ? 4.813 0.313 -1.221 1.00 74.38 302 PHE A CA 1
ATOM 2343 C C . PHE A 1 302 ? 5.834 1.323 -0.708 1.00 74.38 302 PHE A C 1
ATOM 2345 O O . PHE A 1 302 ? 6.246 1.272 0.451 1.00 74.38 302 PHE A O 1
ATOM 2352 N N . ASP A 1 303 ? 6.285 2.217 -1.576 1.00 68.88 303 ASP A N 1
ATOM 2353 C CA . ASP A 1 303 ? 7.128 3.324 -1.154 1.00 68.88 303 ASP A CA 1
ATOM 2354 C C . ASP A 1 303 ? 6.316 4.455 -0.503 1.00 68.88 303 ASP A C 1
ATOM 2356 O O . ASP A 1 303 ? 5.082 4.424 -0.465 1.00 68.88 303 ASP A O 1
ATOM 2360 N N . ASP A 1 304 ? 7.012 5.474 0.001 1.00 62.03 304 ASP A N 1
ATOM 2361 C CA . ASP A 1 304 ? 6.384 6.623 0.666 1.00 62.03 304 ASP A CA 1
ATOM 2362 C C . ASP A 1 304 ? 5.353 7.326 -0.254 1.00 62.03 304 ASP A C 1
ATOM 2364 O O . ASP A 1 304 ? 4.329 7.825 0.206 1.00 62.03 304 ASP A O 1
ATOM 2368 N N . MET A 1 305 ? 5.547 7.260 -1.579 1.00 50.25 305 MET A N 1
ATOM 2369 C CA . MET A 1 305 ? 4.644 7.825 -2.590 1.00 50.25 305 MET A CA 1
ATOM 2370 C C . MET A 1 305 ? 3.454 6.922 -2.943 1.00 50.25 305 MET A C 1
ATOM 2372 O O . MET A 1 305 ? 2.578 7.362 -3.691 1.00 50.25 305 MET A O 1
ATOM 2376 N N . GLY A 1 306 ? 3.395 5.696 -2.418 1.00 52.53 306 GLY A N 1
ATOM 2377 C CA . GLY A 1 306 ? 2.355 4.713 -2.732 1.00 52.53 306 GLY A CA 1
ATOM 2378 C C . GLY A 1 306 ? 2.570 3.953 -4.028 1.00 52.53 306 GLY A C 1
ATOM 2379 O O . GLY A 1 306 ? 1.666 3.255 -4.476 1.00 52.53 306 GLY A O 1
ATOM 2380 N N . ARG A 1 307 ? 3.766 4.037 -4.612 1.00 69.94 307 ARG A N 1
ATOM 2381 C CA . ARG A 1 307 ? 4.143 3.181 -5.735 1.00 69.94 307 ARG A CA 1
ATOM 2382 C C . ARG A 1 307 ? 4.574 1.826 -5.185 1.00 69.94 307 ARG A C 1
ATOM 2384 O O . ARG A 1 307 ? 5.101 1.757 -4.076 1.00 69.94 307 ARG A O 1
ATOM 2391 N N . LEU A 1 308 ? 4.408 0.749 -5.953 1.00 79.56 308 LEU A N 1
ATOM 2392 C CA . LEU A 1 308 ? 4.937 -0.567 -5.580 1.00 79.56 308 LEU A CA 1
ATOM 2393 C C . LEU A 1 308 ? 6.412 -0.440 -5.179 1.00 79.56 308 LEU A C 1
ATOM 2395 O O . LEU A 1 308 ? 7.202 0.145 -5.925 1.00 79.56 308 LEU A O 1
ATOM 2399 N N . PHE A 1 309 ? 6.796 -0.963 -4.016 1.00 84.81 309 PHE A N 1
ATOM 2400 C CA . PHE A 1 309 ? 8.193 -0.921 -3.607 1.00 84.81 309 PHE A CA 1
ATOM 2401 C C . PHE A 1 309 ? 8.998 -1.845 -4.522 1.00 84.81 309 PHE A C 1
ATOM 2403 O O . PHE A 1 309 ? 8.776 -3.057 -4.546 1.00 84.81 309 PHE A O 1
ATOM 2410 N N . ILE A 1 310 ? 9.919 -1.269 -5.298 1.00 88.62 310 ILE A N 1
ATOM 2411 C CA . ILE A 1 310 ? 10.735 -2.012 -6.256 1.00 88.62 310 ILE A CA 1
ATOM 2412 C C . ILE A 1 310 ? 12.221 -1.854 -5.975 1.00 88.62 310 ILE A C 1
ATOM 2414 O O . ILE A 1 310 ? 12.673 -0.812 -5.501 1.00 88.62 310 ILE A O 1
ATOM 2418 N N . ARG A 1 311 ? 12.996 -2.862 -6.370 1.00 94.12 311 ARG A N 1
ATOM 2419 C CA . ARG A 1 311 ? 14.450 -2.765 -6.489 1.00 94.12 311 ARG A CA 1
ATOM 2420 C C . ARG A 1 311 ? 14.875 -3.154 -7.896 1.00 94.12 311 ARG A C 1
ATOM 2422 O O . ARG A 1 311 ? 14.621 -4.272 -8.331 1.00 94.12 311 ARG A O 1
ATOM 2429 N N . PHE A 1 312 ? 15.518 -2.233 -8.603 1.00 92.69 312 PHE A N 1
ATOM 2430 C CA . PHE A 1 312 ? 15.986 -2.446 -9.965 1.00 92.69 312 PHE A CA 1
ATOM 2431 C C . PHE A 1 312 ? 17.366 -3.107 -9.973 1.00 92.69 312 PHE A C 1
ATOM 2433 O O . PHE A 1 312 ? 18.342 -2.559 -9.466 1.00 92.69 312 PHE A O 1
ATOM 2440 N N . GLU A 1 313 ? 17.467 -4.279 -10.592 1.00 93.56 313 GLU A N 1
ATOM 2441 C CA . GLU A 1 313 ? 18.693 -5.065 -10.674 1.00 93.56 313 GLU A CA 1
ATOM 2442 C C . GLU A 1 313 ? 19.379 -4.824 -12.027 1.00 93.56 313 GLU A C 1
ATOM 2444 O O . GLU A 1 313 ? 19.135 -5.533 -13.005 1.00 93.56 313 GLU A O 1
ATOM 2449 N N . ILE A 1 314 ? 20.272 -3.823 -12.101 1.00 92.69 314 ILE A N 1
ATOM 2450 C CA . ILE A 1 314 ? 20.937 -3.429 -13.365 1.00 92.69 314 ILE A CA 1
ATOM 2451 C C . ILE A 1 314 ? 21.596 -4.631 -14.054 1.00 92.69 314 ILE A C 1
ATOM 2453 O O . ILE A 1 314 ? 21.452 -4.809 -15.259 1.00 92.69 314 ILE A O 1
ATOM 2457 N N . HIS A 1 315 ? 22.299 -5.486 -13.313 1.00 90.75 315 HIS A N 1
ATOM 2458 C CA . HIS A 1 315 ? 22.943 -6.658 -13.903 1.00 90.75 315 HIS A CA 1
ATOM 2459 C C . HIS A 1 315 ? 21.939 -7.640 -14.541 1.00 90.75 315 HIS A C 1
ATOM 2461 O O . HIS A 1 315 ? 22.279 -8.267 -15.541 1.00 90.75 315 HIS A O 1
ATOM 2467 N N . LYS A 1 316 ? 20.706 -7.741 -14.018 1.00 93.88 316 LYS A N 1
ATOM 2468 C CA . LYS A 1 316 ? 19.621 -8.529 -14.625 1.00 93.88 316 LYS A CA 1
ATOM 2469 C C . LYS A 1 316 ? 19.036 -7.859 -15.855 1.00 93.88 316 LYS A C 1
ATOM 2471 O O . LYS A 1 316 ? 18.767 -8.551 -16.832 1.00 93.88 316 LYS A O 1
ATOM 2476 N N . PHE A 1 317 ? 18.954 -6.532 -15.862 1.00 95.75 317 PHE A N 1
ATOM 2477 C CA . PHE A 1 317 ? 18.543 -5.803 -17.058 1.00 95.75 317 PHE A CA 1
ATOM 2478 C C . PHE A 1 317 ? 19.468 -6.106 -18.238 1.00 95.75 317 PHE A C 1
ATOM 2480 O O . PHE A 1 317 ? 18.988 -6.496 -19.297 1.00 95.75 317 PHE A O 1
ATOM 2487 N N . PHE A 1 318 ? 20.787 -6.057 -18.029 1.00 94.69 318 PHE A N 1
ATOM 2488 C CA . PHE A 1 318 ? 21.762 -6.423 -19.065 1.00 94.69 318 PHE A CA 1
ATOM 2489 C C . PHE A 1 318 ? 21.757 -7.918 -19.431 1.00 94.69 318 PHE A C 1
ATOM 2491 O O . PHE A 1 318 ? 22.183 -8.266 -20.528 1.00 94.69 318 PHE A O 1
ATOM 2498 N N . GLU A 1 319 ? 21.301 -8.802 -18.538 1.00 94.44 319 GLU A N 1
ATOM 2499 C CA . GLU A 1 319 ? 21.149 -10.238 -18.816 1.00 94.44 319 GLU A CA 1
ATOM 2500 C C . GLU A 1 319 ? 19.956 -10.521 -19.743 1.00 94.44 319 GLU A C 1
ATOM 2502 O O . GLU A 1 319 ? 20.039 -11.424 -20.574 1.00 94.44 319 GLU A O 1
ATOM 2507 N N . TYR A 1 320 ? 18.863 -9.759 -19.614 1.00 95.94 320 TYR A N 1
ATOM 2508 C CA . TYR A 1 320 ? 17.606 -10.026 -20.326 1.00 95.94 320 TYR A CA 1
ATOM 2509 C C . TYR A 1 320 ? 17.313 -9.099 -21.511 1.00 95.94 320 TYR A C 1
ATOM 2511 O O . TYR A 1 320 ? 16.473 -9.455 -22.336 1.00 95.94 320 TYR A O 1
ATOM 2519 N N . MET A 1 321 ? 17.951 -7.930 -21.600 1.00 96.69 321 MET A N 1
ATOM 2520 C CA . MET A 1 321 ? 17.755 -6.992 -22.713 1.00 96.69 321 MET A CA 1
ATOM 2521 C C . MET A 1 321 ? 18.293 -7.538 -24.039 1.00 96.69 321 MET A C 1
ATOM 2523 O O . MET A 1 321 ? 19.226 -8.343 -24.060 1.00 96.69 321 MET A O 1
ATOM 2527 N N . ASP A 1 322 ? 17.767 -7.034 -25.158 1.00 96.25 322 ASP A N 1
ATOM 2528 C CA . ASP A 1 322 ? 18.373 -7.273 -26.471 1.00 96.25 322 ASP A CA 1
ATOM 2529 C C . ASP A 1 322 ? 19.839 -6.774 -26.488 1.00 96.25 322 ASP A C 1
ATOM 2531 O O . ASP A 1 322 ? 20.081 -5.572 -26.306 1.00 96.25 322 ASP A O 1
ATOM 2535 N N . PRO A 1 323 ? 20.836 -7.651 -26.747 1.00 94.44 323 PRO A N 1
ATOM 2536 C CA . PRO A 1 323 ? 22.247 -7.269 -26.794 1.00 94.44 323 PRO A CA 1
ATOM 2537 C C . PRO A 1 323 ? 22.564 -6.150 -27.794 1.00 94.44 323 PRO A C 1
ATOM 2539 O O . PRO A 1 323 ? 23.538 -5.422 -27.604 1.00 94.44 323 PRO A O 1
ATOM 2542 N N . ASN A 1 324 ? 21.749 -5.966 -28.839 1.00 96.69 324 ASN A N 1
ATOM 2543 C CA . ASN A 1 324 ? 21.940 -4.891 -29.818 1.00 96.69 324 ASN A CA 1
ATOM 2544 C C . ASN A 1 324 ? 21.677 -3.492 -29.239 1.00 96.69 324 ASN A C 1
ATOM 2546 O O . ASN A 1 324 ? 22.090 -2.496 -29.829 1.00 96.69 324 ASN A O 1
ATOM 2550 N N . LYS A 1 325 ? 21.018 -3.402 -28.079 1.00 93.75 325 LYS A N 1
ATOM 2551 C CA . LYS A 1 325 ? 20.695 -2.140 -27.400 1.00 93.75 325 LYS A CA 1
ATOM 2552 C C . LYS A 1 325 ? 21.710 -1.765 -26.316 1.00 93.75 325 LYS A C 1
ATOM 2554 O O . LYS A 1 325 ? 21.507 -0.800 -25.580 1.00 93.75 325 LYS A O 1
ATOM 2559 N N . ILE A 1 326 ? 22.815 -2.510 -26.196 1.00 93.88 326 ILE A N 1
ATOM 2560 C CA . ILE A 1 326 ? 23.812 -2.329 -25.129 1.00 93.88 326 ILE A CA 1
ATOM 2561 C C . ILE A 1 326 ? 24.401 -0.914 -25.095 1.00 93.88 326 ILE A C 1
ATOM 2563 O O . ILE A 1 326 ? 24.585 -0.345 -24.019 1.00 93.88 326 ILE A O 1
ATOM 2567 N N . ASP A 1 327 ? 24.638 -0.309 -26.260 1.00 93.31 327 ASP A N 1
ATOM 2568 C CA . ASP A 1 327 ? 25.158 1.057 -26.360 1.00 93.31 327 ASP A CA 1
ATOM 2569 C C . ASP A 1 327 ? 24.150 2.095 -25.860 1.00 93.31 327 ASP A C 1
ATOM 2571 O O . ASP A 1 327 ? 24.543 3.135 -25.334 1.00 93.31 327 ASP A O 1
ATOM 2575 N N . GLU A 1 328 ? 22.852 1.822 -25.992 1.00 90.81 328 GLU A N 1
ATOM 2576 C CA . GLU A 1 328 ? 21.797 2.673 -25.455 1.00 90.81 328 GLU A CA 1
ATOM 2577 C C . GLU A 1 328 ? 21.696 2.534 -23.935 1.00 90.81 328 GLU A C 1
ATOM 2579 O O . GLU A 1 328 ? 21.725 3.543 -23.230 1.00 90.81 328 GLU A O 1
ATOM 2584 N N . ALA A 1 329 ? 21.710 1.302 -23.420 1.00 88.25 329 ALA A N 1
ATOM 2585 C CA . ALA A 1 329 ? 21.729 1.036 -21.982 1.00 88.25 329 ALA A CA 1
ATOM 2586 C C . ALA A 1 329 ? 22.948 1.655 -21.282 1.00 88.25 329 ALA A C 1
ATOM 2588 O O . ALA A 1 329 ? 22.806 2.278 -20.229 1.00 88.25 329 ALA A O 1
ATOM 2589 N N . ASN A 1 330 ? 24.134 1.583 -21.894 1.00 93.19 330 ASN A N 1
ATOM 2590 C CA . ASN A 1 330 ? 25.366 2.166 -21.353 1.00 93.19 330 ASN A CA 1
ATOM 2591 C C . ASN A 1 330 ? 25.341 3.706 -21.249 1.00 93.19 330 ASN A C 1
ATOM 2593 O O . ASN A 1 330 ? 26.178 4.284 -20.549 1.00 93.19 330 ASN A O 1
ATOM 2597 N N . LYS A 1 331 ? 24.392 4.398 -21.900 1.00 88.50 331 LYS A N 1
ATOM 2598 C CA . LYS A 1 331 ? 24.187 5.848 -21.702 1.00 88.50 331 LYS A CA 1
ATOM 2599 C C . LYS A 1 331 ? 23.596 6.159 -20.327 1.00 88.50 331 LYS A C 1
ATOM 2601 O O . LYS A 1 331 ? 23.886 7.222 -19.774 1.00 88.50 331 LYS A O 1
ATOM 2606 N N . TYR A 1 332 ? 22.795 5.239 -19.788 1.00 88.62 332 TYR A N 1
ATOM 2607 C CA . TYR A 1 332 ? 22.010 5.438 -18.569 1.00 88.62 332 TYR A CA 1
ATOM 2608 C C . TYR A 1 332 ? 22.495 4.598 -17.390 1.00 88.62 332 TYR A C 1
ATOM 2610 O O . TYR A 1 332 ? 22.321 5.018 -16.249 1.00 88.62 332 TYR A O 1
ATOM 2618 N N . PHE A 1 333 ? 23.157 3.468 -17.641 1.00 91.56 333 PHE A N 1
ATOM 2619 C CA . PHE A 1 333 ? 23.563 2.520 -16.608 1.00 91.56 333 PHE A CA 1
ATOM 2620 C C . PHE A 1 333 ? 25.051 2.191 -16.665 1.00 91.56 333 PHE A C 1
ATOM 2622 O O . PHE A 1 333 ? 25.648 2.085 -17.736 1.00 91.56 333 PHE A O 1
ATOM 2629 N N . LYS A 1 334 ? 25.649 1.968 -15.493 1.00 90.12 334 LYS A N 1
ATOM 2630 C CA . LYS A 1 334 ? 26.984 1.378 -15.361 1.00 90.12 334 LYS A CA 1
ATOM 2631 C C . LYS A 1 334 ? 26.943 0.200 -14.413 1.00 90.12 334 LYS A C 1
ATOM 2633 O O . LYS A 1 334 ? 26.685 0.357 -13.219 1.00 90.12 334 LYS A O 1
ATOM 2638 N N . ILE A 1 335 ? 27.289 -0.965 -14.943 1.00 84.81 335 ILE A N 1
ATOM 2639 C CA . ILE A 1 335 ? 27.557 -2.145 -14.135 1.00 84.81 335 ILE A CA 1
ATOM 2640 C C . ILE A 1 335 ? 28.952 -2.011 -13.535 1.00 84.81 335 ILE A C 1
ATOM 2642 O O . ILE A 1 335 ? 29.955 -1.969 -14.248 1.00 84.81 335 ILE A O 1
ATOM 2646 N N . LEU A 1 336 ? 29.008 -1.989 -12.209 1.00 78.69 336 LEU A N 1
ATOM 2647 C CA . LEU A 1 336 ? 30.243 -2.163 -11.457 1.00 78.69 336 LEU A CA 1
ATOM 2648 C C . LEU A 1 336 ? 30.260 -3.561 -10.843 1.00 78.69 336 LEU A C 1
ATOM 2650 O O . LEU A 1 336 ? 29.276 -4.007 -10.256 1.00 78.69 336 LEU A O 1
ATOM 2654 N N . LYS A 1 337 ? 31.385 -4.256 -11.006 1.00 71.00 337 LYS A N 1
ATOM 2655 C CA . LYS A 1 337 ? 31.656 -5.533 -10.351 1.00 71.00 337 LYS A CA 1
ATOM 2656 C C . LYS A 1 337 ? 32.935 -5.391 -9.553 1.00 71.00 337 LYS A C 1
ATOM 2658 O O . LYS A 1 337 ? 33.996 -5.131 -10.127 1.00 71.00 337 LYS A O 1
ATOM 2663 N N . ASP A 1 338 ? 32.843 -5.566 -8.243 1.00 59.06 338 ASP A N 1
ATOM 2664 C CA . ASP A 1 338 ? 34.025 -5.571 -7.398 1.00 59.06 338 ASP A CA 1
ATOM 2665 C C . ASP A 1 338 ? 34.845 -6.836 -7.687 1.00 59.06 338 ASP A C 1
ATOM 2667 O O . ASP A 1 338 ? 34.383 -7.968 -7.528 1.00 59.06 338 ASP A O 1
ATOM 2671 N N . GLN A 1 339 ? 36.082 -6.647 -8.146 1.00 54.34 339 GLN A N 1
ATOM 2672 C CA . GLN A 1 339 ? 36.934 -7.748 -8.601 1.00 54.34 339 GLN A CA 1
ATOM 2673 C C . GLN A 1 339 ? 37.483 -8.617 -7.457 1.00 54.34 339 GLN A C 1
ATOM 2675 O O . GLN A 1 339 ? 37.992 -9.702 -7.723 1.00 54.34 339 GLN A O 1
ATOM 2680 N N . LYS A 1 340 ? 37.393 -8.171 -6.194 1.00 53.00 340 LYS A N 1
ATOM 2681 C CA . LYS A 1 340 ? 37.904 -8.909 -5.024 1.00 53.00 340 LYS A CA 1
ATOM 2682 C C . LYS A 1 340 ? 36.833 -9.760 -4.344 1.00 53.00 340 LYS A C 1
ATOM 2684 O O . LYS A 1 340 ? 37.131 -10.858 -3.891 1.00 53.00 340 LYS A O 1
ATOM 2689 N N . SER A 1 341 ? 35.610 -9.251 -4.262 1.00 56.19 341 SER A N 1
ATOM 2690 C CA . SER A 1 341 ? 34.455 -9.889 -3.618 1.00 56.19 341 SER A CA 1
ATOM 2691 C C . SER A 1 341 ? 33.523 -10.578 -4.614 1.00 56.19 341 SER A C 1
ATOM 2693 O O . SER A 1 341 ? 32.680 -11.372 -4.212 1.00 56.19 341 SER A O 1
ATOM 2695 N N . GLY A 1 342 ? 33.640 -10.263 -5.909 1.00 60.50 342 GLY A N 1
ATOM 2696 C CA . GLY A 1 342 ? 32.703 -10.710 -6.938 1.00 60.50 342 GLY A CA 1
ATOM 2697 C C . GLY A 1 342 ? 31.320 -10.058 -6.838 1.00 60.50 342 GLY A C 1
ATOM 2698 O O . GLY A 1 342 ? 30.443 -10.422 -7.621 1.00 60.50 342 GLY A O 1
ATOM 2699 N N . SER A 1 343 ? 31.129 -9.118 -5.902 1.00 62.88 343 SER A N 1
ATOM 2700 C CA . SER A 1 343 ? 29.848 -8.460 -5.647 1.00 62.88 343 SER A CA 1
ATOM 2701 C C . SER A 1 343 ? 29.507 -7.435 -6.726 1.00 62.88 343 SER A C 1
ATOM 2703 O O . SER A 1 343 ? 30.368 -6.735 -7.267 1.00 62.88 343 SER A O 1
ATOM 2705 N N . TRP A 1 344 ? 28.217 -7.344 -7.025 1.00 66.00 344 TRP A N 1
ATOM 2706 C CA . TRP A 1 344 ? 27.631 -6.397 -7.969 1.00 66.00 344 TRP A CA 1
ATOM 2707 C C . TRP A 1 344 ? 27.233 -5.090 -7.261 1.00 66.00 344 TRP A C 1
ATOM 2709 O O . TRP A 1 344 ? 26.118 -4.602 -7.401 1.00 66.00 344 TRP A O 1
ATOM 2719 N N . ASN A 1 345 ? 28.136 -4.545 -6.443 1.00 67.81 345 ASN A N 1
ATOM 2720 C CA . ASN A 1 345 ? 27.866 -3.354 -5.637 1.00 67.81 345 ASN A CA 1
ATOM 2721 C C . ASN A 1 345 ? 28.233 -2.060 -6.378 1.00 67.81 345 ASN A C 1
ATOM 2723 O O . ASN A 1 345 ? 29.176 -2.026 -7.172 1.00 67.81 345 ASN A O 1
ATOM 2727 N N . GLY A 1 346 ? 27.502 -0.982 -6.076 1.00 74.38 346 GLY A N 1
ATOM 2728 C CA . GLY A 1 346 ? 27.772 0.362 -6.592 1.00 74.38 346 GLY A CA 1
ATOM 2729 C C . GLY A 1 346 ? 27.391 0.558 -8.058 1.00 74.38 346 GLY A C 1
ATOM 2730 O O . GLY A 1 346 ? 27.991 1.389 -8.740 1.00 74.38 346 GLY A O 1
ATOM 2731 N N . HIS A 1 347 ? 26.441 -0.225 -8.580 1.00 87.06 347 HIS A N 1
ATOM 2732 C CA . HIS A 1 347 ? 25.883 0.045 -9.902 1.00 87.06 347 HIS A CA 1
ATOM 2733 C C . HIS A 1 347 ? 25.373 1.481 -9.979 1.00 87.06 347 HIS A C 1
ATOM 2735 O O . HIS A 1 347 ? 24.795 1.989 -9.023 1.00 87.06 347 HIS A O 1
ATOM 2741 N N . GLN A 1 348 ? 25.601 2.138 -11.113 1.00 89.06 348 GLN A N 1
ATOM 2742 C CA . GLN A 1 348 ? 25.299 3.558 -11.239 1.00 89.06 348 GLN A CA 1
ATOM 2743 C C . GLN A 1 348 ? 24.228 3.818 -12.286 1.00 89.06 348 GLN A C 1
ATOM 2745 O O . GLN A 1 348 ? 24.206 3.175 -13.337 1.00 89.06 348 GLN A O 1
ATOM 2750 N N . ILE A 1 349 ? 23.412 4.830 -12.017 1.00 82.94 349 ILE A N 1
ATOM 2751 C CA . ILE A 1 349 ? 22.396 5.371 -12.916 1.00 82.94 349 ILE A CA 1
ATOM 2752 C C . ILE A 1 349 ? 22.731 6.816 -13.296 1.00 82.94 349 ILE A C 1
ATOM 2754 O O . ILE A 1 349 ? 23.310 7.572 -12.512 1.00 82.94 349 ILE A O 1
ATOM 2758 N N . LYS A 1 350 ? 22.374 7.215 -14.515 1.00 73.06 350 LYS A N 1
ATOM 2759 C CA . LYS A 1 350 ? 22.461 8.593 -14.996 1.00 73.06 350 LYS A CA 1
ATOM 2760 C C . LYS A 1 350 ? 21.358 9.462 -14.371 1.00 73.06 350 LYS A C 1
ATOM 2762 O O . LYS A 1 350 ? 20.176 9.259 -14.626 1.00 73.06 350 LYS A O 1
ATOM 2767 N N . TYR A 1 351 ? 21.747 10.477 -13.605 1.00 67.06 351 TYR A N 1
ATOM 2768 C CA . TYR A 1 351 ? 20.857 11.491 -13.037 1.00 67.06 351 TYR A CA 1
ATOM 2769 C C . TYR A 1 351 ? 21.337 12.885 -13.460 1.00 67.06 351 TYR A C 1
ATOM 2771 O O . TYR A 1 351 ? 22.430 13.326 -13.079 1.00 67.06 351 TYR A O 1
ATOM 2779 N N . GLY A 1 352 ? 20.552 13.561 -14.305 1.00 73.44 352 GLY A N 1
ATOM 2780 C CA . GLY A 1 352 ? 21.009 14.757 -15.018 1.00 73.44 352 GLY A CA 1
ATOM 2781 C C . GLY A 1 352 ? 22.296 14.463 -15.796 1.00 73.44 352 GLY A C 1
ATOM 2782 O O . GLY A 1 352 ? 22.381 13.477 -16.524 1.00 73.44 352 GLY A O 1
ATOM 2783 N N . ASP A 1 353 ? 23.341 15.264 -15.586 1.00 76.19 353 ASP A N 1
ATOM 2784 C CA . ASP A 1 353 ? 24.624 15.094 -16.280 1.00 76.19 353 ASP A CA 1
ATOM 2785 C C . ASP A 1 353 ? 25.587 14.091 -15.622 1.00 76.19 353 ASP A C 1
ATOM 2787 O O . ASP A 1 353 ? 26.649 13.800 -16.183 1.00 76.19 353 ASP A O 1
ATOM 2791 N N . LYS A 1 354 ? 25.250 13.496 -14.472 1.00 82.06 354 LYS A N 1
ATOM 2792 C CA . LYS A 1 354 ? 26.180 12.665 -13.681 1.00 82.06 354 LYS A CA 1
ATOM 2793 C C . LYS A 1 354 ? 25.698 11.228 -13.524 1.00 82.06 354 LYS A C 1
ATOM 2795 O O . LYS A 1 354 ? 24.517 10.947 -13.653 1.00 82.06 354 LYS A O 1
ATOM 2800 N N . PHE A 1 355 ? 26.632 10.324 -13.236 1.00 85.44 355 PHE A N 1
ATOM 2801 C CA . PHE A 1 355 ? 26.309 8.983 -12.748 1.00 85.44 355 PHE A CA 1
ATOM 2802 C C . PHE A 1 355 ? 26.346 8.985 -11.222 1.00 85.44 355 PHE A C 1
ATOM 2804 O O . PHE A 1 355 ? 27.317 9.472 -10.638 1.00 85.44 355 PHE A O 1
ATOM 2811 N N . VAL A 1 356 ? 25.298 8.455 -10.602 1.00 81.88 356 VAL A N 1
ATOM 2812 C CA . VAL A 1 356 ? 25.142 8.316 -9.149 1.00 81.88 356 VAL A CA 1
ATOM 2813 C C . VAL A 1 356 ? 24.900 6.851 -8.803 1.00 81.88 356 VAL A C 1
ATOM 2815 O O . VAL A 1 356 ? 24.477 6.092 -9.670 1.00 81.88 356 VAL A O 1
ATOM 2818 N N . ASP A 1 357 ? 25.199 6.443 -7.570 1.00 87.19 357 ASP A N 1
ATOM 2819 C CA . ASP A 1 357 ? 24.868 5.095 -7.089 1.00 87.19 357 ASP A CA 1
ATOM 2820 C C . ASP A 1 357 ? 23.350 4.868 -7.180 1.00 87.19 357 ASP A C 1
ATOM 2822 O O . ASP A 1 357 ? 22.580 5.773 -6.855 1.00 87.19 357 ASP A O 1
ATOM 2826 N N . LEU A 1 358 ? 22.928 3.697 -7.659 1.00 85.88 358 LEU A N 1
ATOM 2827 C CA . LEU A 1 358 ? 21.518 3.320 -7.731 1.00 85.88 358 LEU A CA 1
ATOM 2828 C C . LEU A 1 358 ? 20.965 2.922 -6.355 1.00 85.88 358 LEU A C 1
ATOM 2830 O O . LEU A 1 358 ? 19.776 3.115 -6.119 1.00 85.88 358 LEU A O 1
ATOM 2834 N N . HIS A 1 359 ? 21.795 2.384 -5.454 1.00 89.50 359 HIS A N 1
ATOM 2835 C CA . HIS A 1 359 ? 21.358 1.918 -4.130 1.00 89.50 359 HIS A CA 1
ATOM 2836 C C . HIS A 1 359 ? 22.154 2.571 -2.985 1.00 89.50 359 HIS A C 1
ATOM 2838 O O . HIS A 1 359 ? 22.757 1.858 -2.173 1.00 89.50 359 HIS A O 1
ATOM 2844 N N . PRO A 1 360 ? 22.207 3.916 -2.903 1.00 82.00 360 PRO A N 1
ATOM 2845 C CA . PRO A 1 360 ? 23.065 4.605 -1.946 1.00 82.00 360 PRO A CA 1
ATOM 2846 C C . PRO A 1 360 ? 22.703 4.311 -0.486 1.00 82.00 360 PRO A C 1
ATOM 2848 O O . PRO A 1 360 ? 23.595 4.355 0.365 1.00 82.00 360 PRO A O 1
ATOM 2851 N N . THR A 1 361 ? 21.438 4.003 -0.173 1.00 84.31 361 THR A N 1
ATOM 2852 C CA . THR A 1 361 ? 21.037 3.568 1.175 1.00 84.31 361 THR A CA 1
ATOM 2853 C C . THR A 1 361 ? 20.624 2.105 1.240 1.00 84.31 361 THR A C 1
ATOM 2855 O O . THR A 1 361 ? 20.588 1.552 2.337 1.00 84.31 361 THR A O 1
ATOM 2858 N N . SER A 1 362 ? 20.340 1.472 0.098 1.00 82.69 362 SER A N 1
ATOM 2859 C CA . SER A 1 362 ? 19.765 0.125 -0.004 1.00 82.69 362 SER A CA 1
ATOM 2860 C C . SER A 1 362 ? 18.445 -0.017 0.768 1.00 82.69 362 SER A C 1
ATOM 2862 O O . SER A 1 362 ? 18.154 -1.070 1.330 1.00 82.69 362 SER A O 1
ATOM 2864 N N . THR A 1 363 ? 17.651 1.056 0.825 1.00 83.50 363 THR A N 1
ATOM 2865 C CA . THR A 1 363 ? 16.347 1.092 1.509 1.00 83.50 363 THR A CA 1
ATOM 2866 C C . THR A 1 363 ? 15.301 1.820 0.664 1.00 83.50 363 THR A C 1
ATOM 2868 O O . THR A 1 363 ? 15.606 2.333 -0.409 1.00 83.50 363 THR A O 1
ATOM 2871 N N . ILE A 1 364 ? 14.071 1.921 1.175 1.00 76.62 364 ILE A N 1
ATOM 2872 C CA . ILE A 1 364 ? 12.945 2.645 0.558 1.00 76.62 364 ILE A CA 1
ATOM 2873 C C . ILE A 1 364 ? 13.273 4.090 0.138 1.00 76.62 364 ILE A C 1
ATOM 2875 O O . ILE A 1 364 ? 12.673 4.606 -0.800 1.00 76.62 364 ILE A O 1
ATOM 2879 N N . LYS A 1 365 ? 14.277 4.727 0.758 1.00 78.81 365 LYS A N 1
ATOM 2880 C CA . LYS A 1 365 ? 14.744 6.075 0.389 1.00 78.81 365 LYS A CA 1
ATOM 2881 C C . LYS A 1 365 ? 15.319 6.150 -1.027 1.00 78.81 365 LYS A C 1
ATOM 2883 O O . LYS A 1 365 ? 15.372 7.232 -1.600 1.00 78.81 365 LYS A O 1
ATOM 2888 N N . ASP A 1 366 ? 15.716 5.013 -1.593 1.00 82.12 366 ASP A N 1
ATOM 2889 C CA . ASP A 1 366 ? 16.241 4.928 -2.952 1.00 82.12 366 ASP A CA 1
ATOM 2890 C C . ASP A 1 366 ? 15.126 4.808 -4.009 1.00 82.12 366 ASP A C 1
ATOM 2892 O O . ASP A 1 366 ? 15.437 4.762 -5.199 1.00 82.12 366 ASP A O 1
ATOM 2896 N N . SER A 1 367 ? 13.842 4.753 -3.617 1.00 76.00 367 SER A N 1
ATOM 2897 C CA . SER A 1 367 ? 12.725 4.399 -4.515 1.00 76.00 367 SER A CA 1
ATOM 2898 C C . SER A 1 367 ? 12.620 5.286 -5.754 1.00 76.00 367 SER A C 1
ATOM 2900 O O . SER A 1 367 ? 12.420 4.769 -6.851 1.00 76.00 367 SER A O 1
ATOM 2902 N N . ASP A 1 368 ? 12.840 6.599 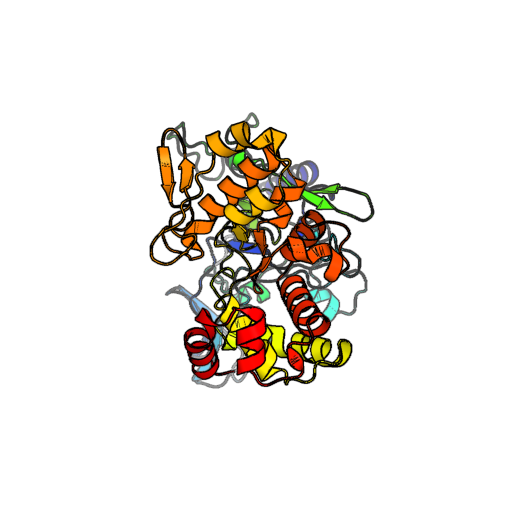-5.637 1.00 73.00 368 ASP A N 1
ATOM 2903 C CA . ASP A 1 368 ? 12.835 7.491 -6.807 1.00 73.00 368 ASP A CA 1
ATOM 2904 C C . ASP A 1 368 ? 13.922 7.133 -7.827 1.00 73.00 368 ASP A C 1
ATOM 2906 O O . ASP A 1 368 ? 13.680 7.175 -9.035 1.00 73.00 368 ASP A O 1
ATOM 2910 N N . LEU A 1 369 ? 15.104 6.717 -7.361 1.00 73.75 369 LEU A N 1
ATOM 2911 C CA . LEU A 1 369 ? 16.173 6.241 -8.239 1.00 73.75 369 LEU A CA 1
ATOM 2912 C C . LEU A 1 369 ? 15.814 4.889 -8.870 1.00 73.75 369 LEU A C 1
ATOM 2914 O O . LEU A 1 369 ? 16.114 4.683 -10.046 1.00 73.75 369 LEU A O 1
ATOM 2918 N N . GLN A 1 370 ? 15.139 3.998 -8.133 1.00 84.25 370 GLN A N 1
ATOM 2919 C CA . GLN A 1 370 ? 14.663 2.713 -8.668 1.00 84.25 370 GLN A CA 1
ATOM 2920 C C . GLN A 1 370 ? 13.634 2.919 -9.784 1.00 84.25 370 GLN A C 1
ATOM 2922 O O . GLN A 1 370 ? 13.733 2.307 -10.847 1.00 84.25 370 GLN A O 1
ATOM 2927 N N . TYR A 1 371 ? 12.677 3.824 -9.576 1.00 78.25 371 TYR A N 1
ATOM 2928 C CA . TYR A 1 371 ? 11.668 4.157 -10.577 1.00 78.25 371 TYR A CA 1
ATOM 2929 C C . TYR A 1 371 ? 12.264 4.885 -11.779 1.00 78.25 371 TYR A C 1
ATOM 2931 O O . TYR A 1 371 ? 11.890 4.583 -12.910 1.00 78.25 371 TYR A O 1
ATOM 2939 N N . LEU A 1 372 ? 13.233 5.780 -11.575 1.00 74.31 372 LEU A N 1
ATOM 2940 C CA . LEU A 1 372 ? 13.969 6.386 -12.683 1.00 74.31 372 LEU A CA 1
ATOM 2941 C C . LEU A 1 372 ? 14.717 5.328 -13.511 1.00 74.31 372 LEU A C 1
ATOM 2943 O O . LEU A 1 372 ? 14.682 5.380 -14.741 1.00 74.31 372 LEU A O 1
ATOM 2947 N N . ALA A 1 373 ? 15.344 4.343 -12.854 1.00 74.00 373 ALA A N 1
ATOM 2948 C CA . ALA A 1 373 ? 15.990 3.216 -13.528 1.00 74.00 373 ALA A CA 1
ATOM 2949 C C . ALA A 1 373 ? 14.988 2.432 -14.377 1.00 74.00 373 ALA A C 1
ATOM 2951 O O . ALA A 1 373 ? 15.239 2.186 -15.556 1.00 74.00 373 ALA A O 1
ATOM 2952 N N . LEU A 1 374 ? 13.829 2.104 -13.799 1.00 80.69 374 LEU A N 1
ATOM 2953 C CA . LEU A 1 374 ? 12.758 1.411 -14.502 1.00 80.69 374 LEU A CA 1
ATOM 2954 C C . LEU A 1 374 ? 12.279 2.202 -15.728 1.00 80.69 374 LEU A C 1
ATOM 2956 O O . LEU A 1 374 ? 12.105 1.603 -16.784 1.00 80.69 374 LEU A O 1
ATOM 2960 N N . GLN A 1 375 ? 12.113 3.527 -15.636 1.00 70.56 375 GLN A N 1
ATOM 2961 C CA . GLN A 1 375 ? 11.691 4.341 -16.784 1.00 70.56 375 GLN A CA 1
ATOM 2962 C C . GLN A 1 375 ? 12.722 4.323 -17.917 1.00 70.56 375 GLN A C 1
ATOM 2964 O O . GLN A 1 375 ? 12.358 4.035 -19.053 1.00 70.56 375 GLN A O 1
ATOM 2969 N N . TYR A 1 376 ? 14.011 4.542 -17.628 1.00 76.56 376 TYR A N 1
ATOM 2970 C CA . TYR A 1 376 ? 15.043 4.432 -18.668 1.00 76.56 376 TYR A CA 1
ATOM 2971 C C . TYR A 1 376 ? 15.078 3.039 -19.291 1.00 76.56 376 TYR A C 1
ATOM 2973 O O . TYR A 1 376 ? 15.156 2.900 -20.509 1.00 76.56 376 TYR A O 1
ATOM 2981 N N . ALA A 1 377 ? 15.004 2.002 -18.458 1.00 81.00 377 ALA A N 1
ATOM 2982 C CA . ALA A 1 377 ? 15.008 0.627 -18.919 1.00 81.00 377 ALA A CA 1
ATOM 2983 C C . ALA A 1 377 ? 13.794 0.316 -19.803 1.00 81.00 377 ALA A C 1
ATOM 2985 O O . ALA A 1 377 ? 13.955 -0.380 -20.798 1.00 81.00 377 ALA A O 1
ATOM 2986 N N . LYS A 1 378 ? 12.607 0.857 -19.493 1.00 79.94 378 LYS A N 1
ATOM 2987 C CA . LYS A 1 378 ? 11.386 0.668 -20.291 1.00 79.94 378 LYS A CA 1
ATOM 2988 C C . LYS A 1 378 ? 11.485 1.261 -21.691 1.00 79.94 378 LYS A C 1
ATOM 2990 O O . LYS A 1 378 ? 10.997 0.638 -22.630 1.00 79.94 378 LYS A O 1
ATOM 2995 N N . GLU A 1 379 ? 12.119 2.425 -21.817 1.00 77.31 379 GLU A N 1
ATOM 2996 C CA . GLU A 1 379 ? 12.362 3.068 -23.114 1.00 77.31 379 GLU A CA 1
ATOM 2997 C C . GLU A 1 379 ? 13.334 2.258 -23.984 1.00 77.31 379 GLU A C 1
ATOM 2999 O O . GLU A 1 379 ? 13.168 2.180 -25.197 1.00 77.31 379 GLU A O 1
ATOM 3004 N N . ILE A 1 380 ? 14.318 1.598 -23.366 1.00 83.81 380 ILE A N 1
ATOM 3005 C CA . ILE A 1 380 ? 15.289 0.753 -24.074 1.00 83.81 380 ILE A CA 1
ATOM 3006 C C . ILE A 1 380 ? 14.668 -0.609 -24.414 1.00 83.81 380 ILE A C 1
ATOM 3008 O O . ILE A 1 380 ? 14.648 -1.059 -25.562 1.00 83.81 380 ILE A O 1
ATOM 3012 N N . ASP A 1 381 ? 14.186 -1.317 -23.399 1.00 91.00 381 ASP A N 1
ATOM 3013 C CA . ASP A 1 381 ? 13.662 -2.669 -23.507 1.00 91.00 381 ASP A CA 1
ATOM 3014 C C . ASP A 1 381 ? 12.640 -2.948 -22.400 1.00 91.00 381 ASP A C 1
ATOM 3016 O O . ASP A 1 381 ? 12.976 -3.374 -21.292 1.00 91.00 381 ASP A O 1
ATOM 3020 N N . ARG A 1 382 ? 11.366 -2.686 -22.711 1.00 90.88 382 ARG A N 1
ATOM 3021 C CA . ARG A 1 382 ? 10.249 -2.804 -21.766 1.00 90.88 382 ARG A CA 1
ATOM 3022 C C . ARG A 1 382 ? 10.150 -4.174 -21.104 1.00 90.88 382 ARG A C 1
ATOM 3024 O O . ARG A 1 382 ? 9.968 -4.245 -19.892 1.00 90.88 382 ARG A O 1
ATOM 3031 N N . GLU A 1 383 ? 10.281 -5.250 -21.873 1.00 93.00 383 GLU A N 1
ATOM 3032 C CA . GLU A 1 383 ? 10.147 -6.604 -21.333 1.00 93.00 383 GLU A CA 1
ATOM 3033 C C . GLU A 1 383 ? 11.292 -6.919 -20.358 1.00 93.00 383 GLU A C 1
ATOM 3035 O O . GLU A 1 383 ? 11.057 -7.396 -19.244 1.00 93.00 383 GLU A O 1
ATOM 3040 N N . ALA A 1 384 ? 12.535 -6.604 -20.740 1.00 96.25 384 ALA A N 1
ATOM 3041 C CA . ALA A 1 384 ? 13.691 -6.785 -19.868 1.00 96.25 384 ALA A CA 1
ATOM 3042 C C . ALA A 1 384 ? 13.630 -5.896 -18.617 1.00 96.25 384 ALA A C 1
ATOM 3044 O O . ALA A 1 384 ? 14.057 -6.329 -17.546 1.00 96.25 384 ALA A O 1
ATOM 3045 N N . ALA A 1 385 ? 13.079 -4.684 -18.718 1.00 89.38 385 ALA A N 1
ATOM 3046 C CA . ALA A 1 385 ? 12.918 -3.769 -17.592 1.00 89.38 385 ALA A CA 1
ATOM 3047 C C . ALA A 1 385 ? 12.056 -4.380 -16.478 1.00 89.38 385 ALA A C 1
ATOM 3049 O O . ALA A 1 385 ? 12.507 -4.471 -15.336 1.00 89.38 385 ALA A O 1
ATOM 3050 N N . TYR A 1 386 ? 10.863 -4.880 -16.819 1.00 92.38 386 TYR A N 1
ATOM 3051 C CA . TYR A 1 386 ? 9.974 -5.505 -15.836 1.00 92.38 386 TYR A CA 1
ATOM 3052 C C . TYR A 1 386 ? 10.520 -6.838 -15.305 1.00 92.38 386 TYR A C 1
ATOM 3054 O O . TYR A 1 386 ? 10.374 -7.132 -14.121 1.00 92.38 386 TYR A O 1
ATOM 3062 N N . LYS A 1 387 ? 11.242 -7.624 -16.120 1.00 98.25 387 LYS A N 1
ATOM 3063 C CA . LYS A 1 387 ? 11.932 -8.840 -15.636 1.00 98.25 387 LYS A CA 1
ATOM 3064 C C . LYS A 1 387 ? 13.011 -8.557 -14.585 1.00 98.25 387 LYS A C 1
ATOM 3066 O O . LYS A 1 387 ? 13.385 -9.466 -13.842 1.00 98.25 387 LYS A O 1
ATOM 3071 N N . SER A 1 388 ? 13.523 -7.329 -14.545 1.00 97.44 388 SER A N 1
ATOM 3072 C CA . SER A 1 388 ? 14.723 -6.954 -13.790 1.00 97.44 388 SER A CA 1
ATOM 3073 C C . SER A 1 388 ? 14.432 -6.155 -12.525 1.00 97.44 388 SER A C 1
ATOM 3075 O O . SER A 1 388 ? 15.362 -5.612 -11.932 1.00 97.44 388 SER A O 1
ATOM 3077 N N . ILE A 1 389 ? 13.171 -6.079 -12.099 1.00 96.44 389 ILE A N 1
ATOM 3078 C CA . ILE A 1 389 ? 12.792 -5.475 -10.820 1.00 96.44 389 ILE A CA 1
ATOM 3079 C C . ILE A 1 389 ? 12.314 -6.533 -9.829 1.00 96.44 389 ILE A C 1
ATOM 3081 O O . ILE A 1 389 ? 11.537 -7.418 -10.179 1.00 96.44 389 ILE A O 1
ATOM 3085 N N . SER A 1 390 ? 12.788 -6.443 -8.593 1.00 95.62 390 SER A N 1
ATOM 3086 C CA . SER A 1 390 ? 12.205 -7.126 -7.438 1.00 95.62 390 SER A CA 1
ATOM 3087 C C . SER A 1 390 ? 11.017 -6.317 -6.938 1.00 95.62 390 SER A C 1
ATOM 3089 O O . SER A 1 390 ? 11.122 -5.096 -6.865 1.00 95.62 390 SER A O 1
ATOM 3091 N N . MET A 1 391 ? 9.894 -6.971 -6.638 1.00 93.69 391 MET A N 1
ATOM 3092 C CA . MET A 1 391 ? 8.593 -6.314 -6.462 1.00 93.69 391 MET A CA 1
ATOM 3093 C C . MET A 1 391 ? 7.971 -6.582 -5.083 1.00 93.69 391 MET A C 1
ATOM 3095 O O . MET A 1 391 ? 7.932 -7.727 -4.628 1.00 93.69 391 MET A O 1
ATOM 3099 N N . GLY A 1 392 ? 7.426 -5.534 -4.460 1.00 90.75 392 GLY A N 1
ATOM 3100 C CA . GLY A 1 392 ? 6.539 -5.597 -3.294 1.00 90.75 392 GLY A CA 1
ATOM 3101 C C . GLY A 1 392 ? 7.168 -6.191 -2.035 1.00 90.75 392 GLY A C 1
ATOM 3102 O O . GLY A 1 392 ? 8.390 -6.260 -1.900 1.00 90.75 392 GLY A O 1
ATOM 3103 N N . MET A 1 393 ? 6.326 -6.650 -1.106 1.00 89.00 393 MET A N 1
ATOM 3104 C CA . MET A 1 393 ? 6.781 -7.207 0.175 1.00 89.00 393 MET A CA 1
ATOM 3105 C C . MET A 1 393 ? 7.698 -8.421 0.030 1.00 89.00 393 MET A C 1
ATOM 3107 O O . MET A 1 393 ? 8.668 -8.561 0.763 1.00 89.00 393 MET A O 1
ATOM 3111 N N . GLY A 1 394 ? 7.419 -9.290 -0.940 1.00 91.62 394 GLY A N 1
ATOM 3112 C CA . GLY A 1 394 ? 8.264 -10.456 -1.173 1.00 91.62 394 GLY A CA 1
ATOM 3113 C C . GLY A 1 394 ? 9.570 -10.139 -1.894 1.00 91.62 394 GLY A C 1
ATOM 3114 O O . GLY A 1 394 ? 10.423 -11.015 -1.982 1.00 91.62 394 GLY A O 1
ATOM 3115 N N . GLN A 1 395 ? 9.732 -8.935 -2.455 1.00 93.62 395 GLN A N 1
ATOM 3116 C CA . GLN A 1 395 ? 10.858 -8.595 -3.330 1.00 93.62 395 GLN A CA 1
ATOM 3117 C C . GLN A 1 395 ? 11.105 -9.675 -4.405 1.00 93.62 395 GLN A C 1
ATOM 3119 O O . GLN A 1 395 ? 12.243 -10.026 -4.720 1.00 93.62 395 GLN A O 1
ATOM 3124 N N . ILE A 1 396 ? 10.030 -10.222 -4.984 1.00 95.56 396 ILE A N 1
ATOM 3125 C CA . ILE A 1 396 ? 10.146 -11.268 -6.005 1.00 95.56 396 ILE A CA 1
ATOM 3126 C C . ILE A 1 396 ? 10.590 -10.626 -7.313 1.00 95.56 396 ILE A C 1
ATOM 3128 O O . ILE A 1 396 ? 9.957 -9.695 -7.803 1.00 95.56 396 ILE A O 1
ATOM 3132 N N . LEU A 1 397 ? 11.674 -11.148 -7.889 1.00 96.62 397 LEU A N 1
ATOM 3133 C CA . LEU A 1 397 ? 12.199 -10.677 -9.166 1.00 96.62 397 LEU A CA 1
ATOM 3134 C C . LEU A 1 397 ? 11.229 -11.005 -10.311 1.00 96.62 397 LEU A C 1
ATOM 3136 O O . LEU A 1 397 ? 10.855 -12.170 -10.487 1.00 96.62 397 LEU A O 1
ATOM 3140 N N . GLY A 1 398 ? 10.901 -10.003 -11.129 1.00 97.94 398 GLY A N 1
ATOM 3141 C CA . GLY A 1 398 ? 9.901 -10.087 -12.195 1.00 97.94 398 GLY A CA 1
ATOM 3142 C C . GLY A 1 398 ? 10.153 -11.174 -13.239 1.00 97.94 398 GLY A C 1
ATOM 3143 O O . GLY A 1 398 ? 9.212 -11.651 -13.858 1.00 97.94 398 GLY A O 1
ATOM 3144 N N . VAL A 1 399 ? 11.388 -11.661 -13.410 1.00 97.69 399 VAL A N 1
ATOM 3145 C CA . VAL A 1 399 ? 11.676 -12.817 -14.285 1.00 97.69 399 VAL A CA 1
ATOM 3146 C C . VAL A 1 399 ? 10.883 -14.080 -13.909 1.00 97.69 399 VAL A C 1
ATOM 3148 O O . VAL A 1 399 ? 10.673 -14.952 -14.749 1.00 97.69 399 VAL A O 1
ATOM 3151 N N . ASN A 1 400 ? 10.407 -14.182 -12.666 1.00 97.69 400 ASN A N 1
ATOM 3152 C CA . ASN A 1 400 ? 9.632 -15.324 -12.189 1.00 97.69 400 ASN A CA 1
ATOM 3153 C C . ASN A 1 400 ? 8.154 -15.307 -12.622 1.00 97.69 400 ASN A C 1
ATOM 3155 O O . ASN A 1 400 ? 7.446 -16.263 -12.312 1.00 97.69 400 ASN A O 1
ATOM 3159 N N . TYR A 1 401 ? 7.694 -14.281 -13.350 1.00 98.12 401 TYR A N 1
ATOM 3160 C CA . TYR A 1 401 ? 6.283 -14.084 -13.710 1.00 98.12 401 TYR A CA 1
ATOM 3161 C C . TYR A 1 401 ? 5.611 -15.341 -14.293 1.00 98.12 401 TYR A C 1
ATOM 3163 O O . TYR A 1 401 ? 4.556 -15.755 -13.826 1.00 98.12 401 TYR A O 1
ATOM 3171 N N . ASN A 1 402 ? 6.262 -16.009 -15.253 1.00 97.56 402 ASN A N 1
ATOM 3172 C CA . ASN A 1 402 ? 5.683 -17.156 -15.955 1.00 97.56 402 ASN A CA 1
ATOM 3173 C C . ASN A 1 402 ? 5.527 -18.374 -15.033 1.00 97.56 402 ASN A C 1
ATOM 3175 O O . ASN A 1 402 ? 4.571 -19.133 -15.145 1.00 97.56 402 ASN A O 1
ATOM 3179 N N . MET A 1 403 ? 6.464 -18.561 -14.098 1.00 97.06 403 MET A N 1
ATOM 3180 C CA . MET A 1 403 ? 6.366 -19.620 -13.092 1.00 97.06 403 MET A CA 1
ATOM 3181 C C . MET A 1 403 ? 5.184 -19.374 -12.149 1.00 97.06 403 MET A C 1
ATOM 3183 O O . MET A 1 403 ? 4.567 -20.332 -11.703 1.00 97.06 403 MET A O 1
ATOM 3187 N N . LEU A 1 404 ? 4.872 -18.107 -11.876 1.00 96.19 404 LEU A N 1
ATOM 3188 C CA . LEU A 1 404 ? 3.771 -17.677 -11.014 1.00 96.19 404 LEU A CA 1
ATOM 3189 C C . LEU A 1 404 ? 2.426 -17.580 -11.753 1.00 96.19 404 LEU A C 1
ATOM 3191 O O . LEU A 1 404 ? 1.431 -17.197 -11.151 1.00 96.19 404 LEU A O 1
ATOM 3195 N N . GLY A 1 405 ? 2.382 -17.953 -13.036 1.00 95.19 405 GLY A N 1
ATOM 3196 C CA . GLY A 1 405 ? 1.152 -18.006 -13.826 1.00 95.19 405 GLY A CA 1
ATOM 3197 C C . GLY A 1 405 ? 0.763 -16.701 -14.524 1.00 95.19 405 GLY A C 1
ATOM 3198 O O . GLY A 1 405 ? -0.273 -16.675 -15.182 1.00 95.19 405 GLY A O 1
ATOM 3199 N N . PHE A 1 406 ? 1.583 -15.651 -14.443 1.00 94.31 406 PHE A N 1
ATOM 3200 C CA . PHE A 1 406 ? 1.357 -14.416 -15.195 1.00 94.31 406 PHE A CA 1
ATOM 3201 C C . PHE A 1 406 ? 1.790 -14.576 -16.658 1.00 94.31 406 PHE A C 1
ATOM 3203 O O . PHE A 1 406 ? 2.735 -15.301 -16.978 1.00 94.31 406 PHE A O 1
ATOM 3210 N N . THR A 1 407 ? 1.140 -13.844 -17.556 1.00 96.12 407 THR A N 1
ATOM 3211 C CA . THR A 1 407 ? 1.467 -13.786 -18.986 1.00 96.12 407 THR A CA 1
ATOM 3212 C C . THR A 1 407 ? 2.671 -12.890 -19.280 1.00 96.12 407 THR A C 1
ATOM 3214 O O . THR A 1 407 ? 3.347 -13.090 -20.291 1.00 96.12 407 THR A O 1
ATOM 3217 N N . SER A 1 408 ? 2.980 -11.929 -18.400 1.00 95.75 408 SER A N 1
ATOM 3218 C CA . SER A 1 408 ? 4.167 -11.071 -18.501 1.00 95.75 408 SER A CA 1
ATOM 3219 C C . SER A 1 408 ? 4.653 -10.564 -17.136 1.00 95.75 408 SER A C 1
ATOM 3221 O O . SER A 1 408 ? 3.917 -10.567 -16.152 1.00 95.75 408 SER A O 1
ATOM 3223 N N . ALA A 1 409 ? 5.905 -10.094 -17.072 1.00 95.25 409 ALA A N 1
ATOM 3224 C CA . ALA A 1 409 ? 6.438 -9.434 -15.874 1.00 95.25 409 ALA A CA 1
ATOM 3225 C C . ALA A 1 409 ? 5.772 -8.073 -15.603 1.00 95.25 409 ALA A C 1
ATOM 3227 O O . ALA A 1 409 ? 5.772 -7.605 -14.470 1.00 95.25 409 ALA A O 1
ATOM 3228 N N . GLU A 1 410 ? 5.213 -7.444 -16.638 1.00 90.19 410 GLU A N 1
ATOM 3229 C CA . GLU A 1 410 ? 4.435 -6.212 -16.512 1.00 90.19 410 GLU A CA 1
ATOM 3230 C C . GLU A 1 410 ? 3.072 -6.483 -15.867 1.00 90.19 410 GLU A C 1
ATOM 3232 O O . GLU A 1 410 ? 2.715 -5.803 -14.918 1.00 90.19 410 GLU A O 1
ATOM 3237 N N . GLU A 1 411 ? 2.377 -7.547 -16.276 1.00 90.00 411 GLU A N 1
ATOM 3238 C CA . GLU A 1 411 ? 1.135 -7.976 -15.617 1.00 90.00 411 GLU A CA 1
ATOM 3239 C C . GLU A 1 411 ? 1.369 -8.318 -14.140 1.00 90.00 411 GLU A C 1
ATOM 3241 O O . GLU A 1 411 ? 0.590 -7.920 -13.281 1.00 90.00 411 GLU A O 1
ATOM 3246 N N . MET A 1 412 ? 2.473 -9.008 -13.828 1.00 92.94 412 MET A N 1
ATOM 3247 C CA . MET A 1 412 ? 2.866 -9.264 -12.440 1.00 92.94 412 MET A CA 1
ATOM 3248 C C . MET A 1 412 ? 3.078 -7.955 -11.660 1.00 92.94 412 MET A C 1
ATOM 3250 O O . MET A 1 412 ? 2.633 -7.849 -10.519 1.00 92.94 412 MET A O 1
ATOM 3254 N N . TYR A 1 413 ? 3.732 -6.957 -12.267 1.00 85.75 413 TYR A N 1
ATOM 3255 C CA . TYR A 1 413 ? 3.921 -5.635 -11.663 1.00 85.75 413 TYR A CA 1
ATOM 3256 C C . TYR A 1 413 ? 2.588 -4.924 -11.414 1.00 85.75 413 TYR A C 1
ATOM 3258 O O . TYR A 1 413 ? 2.390 -4.404 -10.317 1.00 85.75 413 TYR A O 1
ATOM 3266 N N . ASP A 1 414 ? 1.686 -4.915 -12.396 1.00 69.06 414 ASP A N 1
ATOM 3267 C CA . ASP A 1 414 ? 0.381 -4.259 -12.290 1.00 69.06 414 ASP A CA 1
ATOM 3268 C C . ASP A 1 414 ? -0.440 -4.903 -11.162 1.00 69.06 414 ASP A C 1
ATOM 3270 O O . ASP A 1 414 ? -0.852 -4.220 -10.230 1.00 69.06 414 ASP A O 1
ATOM 3274 N N . MET A 1 415 ? -0.532 -6.237 -11.153 1.00 77.62 415 MET A N 1
ATOM 3275 C CA . MET A 1 415 ? -1.277 -7.002 -10.146 1.00 77.62 415 MET A CA 1
ATOM 3276 C C . MET A 1 415 ? -0.718 -6.793 -8.726 1.00 77.62 415 MET A C 1
ATOM 3278 O O . MET A 1 415 ? -1.461 -6.590 -7.766 1.00 77.62 415 MET A O 1
ATOM 3282 N N . MET A 1 416 ? 0.611 -6.781 -8.569 1.00 80.06 416 MET A N 1
ATOM 3283 C CA . MET A 1 416 ? 1.257 -6.506 -7.278 1.00 80.06 416 MET A CA 1
ATOM 3284 C C . MET A 1 416 ? 1.156 -5.035 -6.845 1.00 80.06 416 MET A C 1
ATOM 3286 O O . MET A 1 416 ? 1.296 -4.752 -5.653 1.00 80.06 416 MET A O 1
ATOM 3290 N N . SER A 1 417 ? 0.924 -4.107 -7.779 1.00 73.00 417 SER A N 1
ATOM 3291 C CA . SER A 1 417 ? 0.739 -2.678 -7.493 1.00 73.00 417 SER A CA 1
ATOM 3292 C C . SER A 1 417 ? -0.649 -2.351 -6.938 1.00 73.00 417 SER A C 1
ATOM 3294 O O . SER A 1 417 ? -0.817 -1.273 -6.373 1.00 73.00 417 SER A O 1
ATOM 3296 N N . ASP A 1 418 ? -1.617 -3.262 -7.055 1.00 59.25 418 ASP A N 1
ATOM 3297 C CA . ASP A 1 418 ? -2.994 -3.021 -6.614 1.00 59.25 418 ASP A CA 1
ATOM 3298 C C . ASP A 1 418 ? -3.133 -3.022 -5.084 1.00 59.25 418 ASP A C 1
ATOM 3300 O O . ASP A 1 418 ? -3.731 -2.113 -4.506 1.00 59.25 418 ASP A O 1
ATOM 3304 N N . CYS A 1 419 ? -2.592 -4.038 -4.401 1.00 65.56 419 CYS A N 1
ATOM 3305 C CA . CYS A 1 419 ? -2.718 -4.165 -2.948 1.00 65.56 419 CYS A CA 1
ATOM 3306 C C . CYS A 1 419 ? -1.662 -5.084 -2.313 1.00 65.56 419 CYS A C 1
ATOM 3308 O O . CYS A 1 419 ? -0.914 -5.800 -2.981 1.00 65.56 419 CYS A O 1
ATOM 3310 N N . TYR A 1 420 ? -1.613 -5.070 -0.980 1.00 75.50 420 TYR A N 1
ATOM 3311 C CA . TYR A 1 420 ? -0.728 -5.922 -0.188 1.00 75.50 420 TYR A CA 1
ATOM 3312 C C . TYR A 1 420 ? -1.088 -7.408 -0.300 1.00 75.50 420 TYR A C 1
ATOM 3314 O O . TYR A 1 420 ? -0.192 -8.246 -0.342 1.00 75.50 420 TYR A O 1
ATOM 3322 N N . GLU A 1 421 ? -2.375 -7.742 -0.363 1.00 81.81 421 GLU A N 1
ATOM 3323 C CA . GLU A 1 421 ? -2.887 -9.110 -0.453 1.00 81.81 421 GLU A CA 1
ATOM 3324 C C . GLU A 1 421 ? -2.336 -9.827 -1.690 1.00 81.81 421 GLU A C 1
ATOM 3326 O O . GLU A 1 421 ? -1.811 -10.935 -1.577 1.00 81.81 421 GLU A O 1
ATOM 3331 N N . ASN A 1 422 ? -2.326 -9.144 -2.834 1.00 81.12 422 ASN A N 1
ATOM 3332 C CA . ASN A 1 422 ? -1.750 -9.644 -4.080 1.00 81.12 422 ASN A CA 1
ATOM 3333 C C . ASN A 1 422 ? -0.248 -9.935 -3.946 1.00 81.12 422 ASN A C 1
ATOM 3335 O O . ASN A 1 422 ? 0.256 -10.944 -4.447 1.00 81.12 422 ASN A O 1
ATOM 3339 N N . GLN A 1 423 ? 0.488 -9.081 -3.229 1.00 89.19 423 GLN A N 1
ATOM 3340 C CA . GLN A 1 423 ? 1.914 -9.291 -2.962 1.00 89.19 423 GLN A CA 1
ATOM 3341 C C . GLN A 1 423 ? 2.152 -10.484 -2.023 1.00 89.19 423 GLN A C 1
ATOM 3343 O O . GLN A 1 423 ? 3.073 -11.269 -2.259 1.00 89.19 423 GLN A O 1
ATOM 3348 N N . ILE A 1 424 ? 1.323 -10.634 -0.980 1.00 89.56 424 ILE A N 1
ATOM 3349 C CA . ILE A 1 424 ? 1.360 -11.763 -0.034 1.00 89.56 424 ILE A CA 1
ATOM 3350 C C . ILE A 1 424 ? 1.107 -13.074 -0.770 1.00 89.56 424 ILE A C 1
ATOM 3352 O O . ILE A 1 424 ? 1.887 -14.016 -0.632 1.00 89.56 424 ILE A O 1
ATOM 3356 N N . GLU A 1 425 ? 0.039 -13.134 -1.563 1.00 94.56 425 GLU A N 1
ATOM 3357 C CA . GLU A 1 425 ? -0.328 -14.332 -2.311 1.00 94.56 425 GLU A CA 1
ATOM 3358 C C . GLU A 1 425 ? 0.759 -14.717 -3.313 1.00 94.56 425 GLU A C 1
ATOM 3360 O O . GLU A 1 425 ? 1.190 -15.871 -3.346 1.00 94.56 425 GLU A O 1
ATOM 3365 N N . THR A 1 426 ? 1.293 -13.739 -4.049 1.00 96.12 426 THR A N 1
ATOM 3366 C CA . THR A 1 426 ? 2.403 -13.965 -4.983 1.00 96.12 426 THR A CA 1
ATOM 3367 C C . THR A 1 426 ? 3.628 -14.541 -4.267 1.00 96.12 426 THR A C 1
ATOM 3369 O O . THR A 1 426 ? 4.276 -15.460 -4.777 1.00 96.12 426 THR A O 1
ATOM 3372 N N . MET A 1 427 ? 3.932 -14.060 -3.055 1.00 97.06 427 MET A N 1
ATOM 3373 C CA . MET A 1 427 ? 5.027 -14.589 -2.242 1.00 97.06 427 MET A CA 1
ATOM 3374 C C . MET A 1 427 ? 4.785 -16.017 -1.751 1.00 97.06 427 MET A C 1
ATOM 3376 O O . MET A 1 427 ? 5.680 -16.860 -1.853 1.00 97.06 427 MET A O 1
ATOM 3380 N N . ILE A 1 428 ? 3.583 -16.315 -1.262 1.00 97.62 428 ILE A N 1
ATOM 3381 C CA . ILE A 1 428 ? 3.214 -17.660 -0.806 1.00 97.62 428 ILE A CA 1
ATOM 3382 C C . ILE A 1 428 ? 3.245 -18.651 -1.975 1.00 97.62 428 ILE A C 1
ATOM 3384 O O . ILE A 1 428 ? 3.836 -19.726 -1.853 1.00 97.62 428 ILE A O 1
ATOM 3388 N N . SER A 1 429 ? 2.701 -18.263 -3.129 1.00 97.44 429 SER A N 1
ATOM 3389 C CA . SER A 1 429 ? 2.754 -19.045 -4.366 1.00 97.44 429 SER A CA 1
ATOM 3390 C C . SER A 1 429 ? 4.200 -19.330 -4.787 1.00 97.44 429 SER A C 1
ATOM 3392 O O . SER A 1 429 ? 4.568 -20.474 -5.058 1.00 97.44 429 SER A O 1
ATOM 3394 N N . PHE A 1 430 ? 5.081 -18.327 -4.732 1.00 97.38 430 PHE A N 1
ATOM 3395 C CA . PHE A 1 430 ? 6.501 -18.518 -5.023 1.00 97.38 430 PHE A CA 1
ATOM 3396 C C . PHE A 1 430 ? 7.173 -19.525 -4.079 1.00 97.38 430 PHE A C 1
ATOM 3398 O O . PHE A 1 430 ? 7.895 -20.412 -4.542 1.00 97.38 430 PHE A O 1
ATOM 3405 N N . ILE A 1 431 ? 6.930 -19.413 -2.767 1.00 97.06 431 ILE A N 1
ATOM 3406 C CA . ILE A 1 431 ? 7.439 -20.349 -1.752 1.00 97.06 431 ILE A CA 1
ATOM 3407 C C . ILE A 1 431 ? 6.975 -21.777 -2.066 1.00 97.06 431 ILE A C 1
ATOM 3409 O O . ILE A 1 431 ? 7.799 -22.698 -2.069 1.00 97.06 431 ILE A O 1
ATOM 3413 N N . GLN A 1 432 ? 5.691 -21.943 -2.389 1.00 97.19 432 GL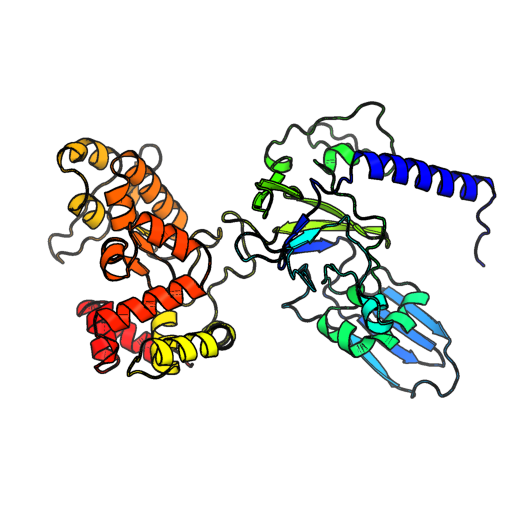N A N 1
ATOM 3414 C CA . GLN A 1 432 ? 5.072 -23.228 -2.709 1.00 97.19 432 GLN A CA 1
ATOM 3415 C C . GLN A 1 432 ? 5.679 -23.873 -3.958 1.00 97.19 432 GLN A C 1
ATOM 3417 O O . GLN A 1 432 ? 6.147 -25.014 -3.910 1.00 97.19 432 GLN A O 1
ATOM 3422 N N . ILE A 1 433 ? 5.728 -23.134 -5.069 1.00 96.56 433 ILE A N 1
ATOM 3423 C CA . ILE A 1 433 ? 6.170 -23.658 -6.368 1.00 96.56 433 ILE A CA 1
ATOM 3424 C C . ILE A 1 433 ? 7.649 -24.045 -6.313 1.00 96.56 433 ILE A C 1
ATOM 3426 O O . ILE A 1 433 ? 8.077 -25.042 -6.900 1.00 96.56 433 ILE A O 1
ATOM 3430 N N . ARG A 1 434 ? 8.443 -23.282 -5.558 1.00 95.31 434 ARG A N 1
ATOM 3431 C CA . ARG A 1 434 ? 9.863 -23.564 -5.324 1.00 95.31 434 ARG A CA 1
ATOM 3432 C C . ARG A 1 434 ? 10.089 -24.652 -4.269 1.00 95.31 434 ARG A C 1
ATOM 3434 O O . ARG A 1 434 ? 11.226 -25.096 -4.115 1.00 95.31 434 ARG A O 1
ATOM 3441 N N . GLY A 1 435 ? 9.035 -25.103 -3.584 1.00 96.12 435 GLY A N 1
ATOM 3442 C CA . GLY A 1 435 ? 9.077 -26.128 -2.543 1.00 96.12 435 GLY A CA 1
ATOM 3443 C C . GLY A 1 435 ? 9.892 -25.715 -1.321 1.00 96.12 435 GLY A C 1
ATOM 3444 O O . GLY A 1 435 ? 10.505 -26.574 -0.685 1.00 96.12 435 GLY A O 1
ATOM 3445 N N . LEU A 1 436 ? 9.959 -24.411 -1.038 1.00 95.88 436 LEU A N 1
ATOM 3446 C CA . LEU A 1 436 ? 10.762 -23.857 0.055 1.00 95.88 436 LEU A CA 1
ATOM 3447 C C . LEU A 1 436 ? 10.114 -24.082 1.428 1.00 95.88 436 LEU A C 1
ATOM 3449 O O . LEU A 1 436 ? 10.794 -24.017 2.448 1.00 95.88 436 LEU A O 1
ATOM 3453 N N . ASP A 1 437 ? 8.824 -24.400 1.453 1.00 96.12 437 ASP A N 1
ATOM 3454 C CA . ASP A 1 437 ? 8.042 -24.719 2.646 1.00 96.12 437 ASP A CA 1
ATOM 3455 C C . ASP A 1 437 ? 8.302 -26.129 3.208 1.00 96.12 437 ASP A C 1
ATOM 3457 O O . ASP A 1 437 ? 7.906 -26.426 4.330 1.00 96.12 437 ASP A O 1
ATOM 3461 N N . LYS A 1 438 ? 8.983 -27.005 2.458 1.00 94.38 438 LYS A N 1
ATOM 3462 C CA . LYS A 1 438 ? 9.201 -28.421 2.828 1.00 94.38 438 LYS A CA 1
ATOM 3463 C C . LYS A 1 438 ? 10.342 -28.651 3.822 1.00 94.38 438 LYS A C 1
ATOM 3465 O O . LYS A 1 438 ? 10.551 -29.780 4.268 1.00 94.38 438 LYS A O 1
ATOM 3470 N N . GLY A 1 439 ? 11.133 -27.618 4.092 1.00 92.12 439 GLY A N 1
ATOM 3471 C CA . GLY A 1 439 ? 12.323 -27.686 4.934 1.00 92.12 439 GLY A CA 1
ATOM 3472 C C . GLY A 1 439 ? 12.170 -26.942 6.256 1.00 92.12 439 GLY A C 1
ATOM 3473 O O . GLY A 1 439 ? 11.087 -26.584 6.708 1.00 92.12 439 GLY A O 1
ATOM 3474 N N . THR A 1 440 ? 13.305 -26.687 6.888 1.00 95.44 440 THR A N 1
ATOM 3475 C CA . THR A 1 440 ? 13.429 -25.781 8.030 1.00 95.44 440 THR A CA 1
ATOM 3476 C C . THR A 1 440 ? 13.365 -24.317 7.584 1.00 95.44 440 THR A C 1
ATOM 3478 O O . THR A 1 440 ? 13.659 -23.990 6.436 1.00 95.44 440 THR A O 1
ATOM 3481 N N . ILE A 1 441 ? 13.087 -23.398 8.516 1.00 95.62 441 ILE A N 1
ATOM 3482 C CA . ILE A 1 441 ? 13.158 -21.944 8.259 1.00 95.62 441 ILE A CA 1
ATOM 3483 C C . ILE A 1 441 ? 14.516 -21.534 7.686 1.00 95.62 441 ILE A C 1
ATOM 3485 O O . ILE A 1 441 ? 14.597 -20.724 6.770 1.00 95.62 441 ILE A O 1
ATOM 3489 N N . LYS A 1 442 ? 15.593 -22.148 8.174 1.00 95.31 442 LYS A N 1
ATOM 3490 C CA . LYS A 1 442 ? 16.942 -21.905 7.669 1.00 95.31 442 LYS A CA 1
ATOM 3491 C C . LYS A 1 442 ? 17.113 -22.322 6.207 1.00 95.31 442 LYS A C 1
ATOM 3493 O O . LYS A 1 442 ? 17.796 -21.633 5.453 1.00 95.31 442 LYS A O 1
ATOM 3498 N N . GLU A 1 443 ? 16.522 -23.446 5.809 1.00 95.69 443 GLU A N 1
ATOM 3499 C CA . GLU A 1 443 ? 16.540 -23.914 4.419 1.00 95.69 443 GLU A CA 1
ATOM 3500 C C . GLU A 1 443 ? 15.674 -23.033 3.518 1.00 95.69 443 GLU A C 1
ATOM 3502 O O . GLU A 1 443 ? 16.113 -22.717 2.412 1.00 95.69 443 GLU A O 1
ATOM 3507 N N . LEU A 1 444 ? 14.521 -22.564 4.011 1.00 96.06 444 LEU A N 1
ATOM 3508 C CA . LEU A 1 444 ? 13.696 -21.573 3.318 1.00 96.06 444 LEU A CA 1
ATOM 3509 C C . LEU A 1 444 ? 14.493 -20.289 3.074 1.00 96.06 444 LEU A C 1
ATOM 3511 O O . LEU A 1 444 ? 14.654 -19.895 1.923 1.00 96.06 444 LEU A O 1
ATOM 3515 N N . ILE A 1 445 ? 15.067 -19.688 4.122 1.00 95.31 445 ILE A N 1
ATOM 3516 C CA . ILE A 1 445 ? 15.888 -18.468 4.021 1.00 95.31 445 ILE A CA 1
ATOM 3517 C C . ILE A 1 445 ? 17.061 -18.687 3.058 1.00 95.31 445 ILE A C 1
ATOM 3519 O O . ILE A 1 445 ? 17.350 -17.852 2.204 1.00 95.31 445 ILE A O 1
ATOM 3523 N N . LYS A 1 446 ? 17.744 -19.837 3.140 1.00 94.75 446 LYS A N 1
ATOM 3524 C CA . LYS A 1 446 ? 18.833 -20.164 2.210 1.00 94.75 446 LYS A CA 1
ATOM 3525 C C . LYS A 1 446 ? 18.345 -20.235 0.761 1.00 94.75 446 LYS A C 1
ATOM 3527 O O . LYS A 1 446 ? 19.058 -19.778 -0.131 1.00 94.75 446 LYS A O 1
ATOM 3532 N N . GLY A 1 447 ? 17.175 -20.822 0.521 1.00 92.69 447 GLY A N 1
ATOM 3533 C CA . GLY A 1 447 ? 16.585 -20.950 -0.811 1.00 92.69 447 GLY A CA 1
ATOM 3534 C C . GLY A 1 447 ? 16.016 -19.643 -1.369 1.00 92.69 447 GLY A C 1
ATOM 3535 O O . GLY A 1 447 ? 16.041 -19.459 -2.586 1.00 92.69 447 GLY A O 1
ATOM 3536 N N . TYR A 1 448 ? 15.548 -18.748 -0.495 1.00 93.19 448 TYR A N 1
ATOM 3537 C CA . TYR A 1 448 ? 14.939 -17.466 -0.851 1.00 93.19 448 TYR A CA 1
ATOM 3538 C C . TYR A 1 448 ? 15.984 -16.348 -0.987 1.00 93.19 448 TYR A C 1
ATOM 3540 O O . TYR A 1 448 ? 16.119 -15.747 -2.050 1.00 93.19 448 TYR A O 1
ATOM 3548 N N . ASN A 1 449 ? 16.798 -16.127 0.051 1.00 90.81 449 ASN A N 1
ATOM 3549 C CA . ASN A 1 449 ? 17.760 -15.019 0.135 1.00 90.81 449 ASN A CA 1
ATOM 3550 C C . ASN A 1 449 ? 19.182 -15.405 -0.300 1.00 90.81 449 ASN A C 1
ATOM 3552 O O . ASN A 1 449 ? 20.043 -14.537 -0.456 1.00 90.81 449 ASN A O 1
ATOM 3556 N N . GLY A 1 450 ? 19.462 -16.698 -0.472 1.00 88.69 450 GLY A N 1
ATOM 3557 C CA . GLY A 1 450 ? 20.787 -17.214 -0.808 1.00 88.69 450 GLY A CA 1
ATOM 3558 C C . GLY A 1 450 ? 21.693 -17.456 0.405 1.00 88.69 450 GLY A C 1
ATOM 3559 O O . GLY A 1 450 ? 21.515 -16.916 1.496 1.00 88.69 450 GLY A O 1
ATOM 3560 N N . GLU A 1 451 ? 22.724 -18.281 0.204 1.00 89.38 451 GLU A N 1
ATOM 3561 C CA . GLU A 1 451 ? 23.584 -18.798 1.280 1.00 89.38 451 GLU A CA 1
ATOM 3562 C C . GLU A 1 451 ? 24.309 -17.711 2.089 1.00 89.38 451 GLU A C 1
ATOM 3564 O O . GLU A 1 451 ? 24.449 -17.841 3.304 1.00 89.38 451 GLU A O 1
ATOM 3569 N N . GLY A 1 452 ? 24.718 -16.617 1.441 1.00 86.25 452 GLY A N 1
ATOM 3570 C CA . GLY A 1 452 ? 25.417 -15.510 2.101 1.00 86.25 452 GLY A CA 1
ATOM 3571 C C . GLY A 1 452 ? 24.555 -14.711 3.086 1.00 86.25 452 GLY A C 1
ATOM 3572 O O . GLY A 1 452 ? 25.106 -14.033 3.949 1.00 86.25 452 GLY A O 1
ATOM 3573 N N . ASN A 1 453 ? 23.226 -14.810 2.990 1.00 88.19 453 ASN A N 1
ATOM 3574 C CA . ASN A 1 453 ? 22.289 -13.988 3.761 1.00 88.19 453 ASN A CA 1
ATOM 3575 C C . ASN A 1 453 ? 21.653 -14.728 4.947 1.00 88.19 453 ASN A C 1
ATOM 3577 O O . ASN A 1 453 ? 21.027 -14.096 5.798 1.00 88.19 453 ASN A O 1
ATOM 3581 N N . VAL A 1 454 ? 21.864 -16.045 5.057 1.00 92.44 454 VAL A N 1
ATOM 3582 C CA . VAL A 1 454 ? 21.182 -16.902 6.040 1.00 92.44 454 VAL A CA 1
ATOM 3583 C C . VAL A 1 454 ? 21.331 -16.390 7.468 1.00 92.44 454 VAL A C 1
ATOM 3585 O O . VAL A 1 454 ? 20.337 -16.241 8.165 1.00 92.44 454 VAL A O 1
ATOM 3588 N N . ALA A 1 455 ? 22.552 -16.071 7.904 1.00 92.50 455 ALA A N 1
ATOM 3589 C CA . ALA A 1 455 ? 22.792 -15.645 9.284 1.00 92.50 455 ALA A CA 1
ATOM 3590 C C . ALA A 1 455 ? 22.087 -14.322 9.639 1.00 92.50 455 ALA A C 1
ATOM 3592 O O . ALA A 1 455 ? 21.632 -14.152 10.769 1.00 92.50 455 ALA A O 1
ATOM 3593 N N . ALA A 1 456 ? 21.998 -13.386 8.687 1.00 92.44 456 ALA A N 1
ATOM 3594 C CA . ALA A 1 456 ? 21.352 -12.096 8.906 1.00 92.44 456 ALA A CA 1
ATOM 3595 C C . ALA A 1 456 ? 19.826 -12.247 8.987 1.00 92.44 456 ALA A C 1
ATOM 3597 O O . ALA A 1 456 ? 19.214 -11.769 9.941 1.00 92.44 456 ALA A O 1
ATOM 3598 N N . TYR A 1 457 ? 19.229 -12.971 8.039 1.00 92.94 457 TYR A N 1
ATOM 3599 C CA . TYR A 1 457 ? 17.781 -13.179 7.982 1.00 92.94 457 TYR A CA 1
ATOM 3600 C C . TYR A 1 457 ? 17.280 -14.122 9.082 1.00 92.94 457 TYR A C 1
ATOM 3602 O O . TYR A 1 457 ? 16.225 -13.876 9.652 1.00 92.94 457 TYR A O 1
ATOM 3610 N N . GLU A 1 458 ? 18.054 -15.144 9.468 1.00 94.75 458 GLU A N 1
ATOM 3611 C CA . GLU A 1 458 ? 17.720 -16.025 10.599 1.00 94.75 458 GLU A CA 1
ATOM 3612 C C . GLU A 1 458 ? 17.668 -15.228 11.912 1.00 94.75 458 GLU A C 1
ATOM 3614 O O . GLU A 1 458 ? 16.788 -15.449 12.742 1.00 94.75 458 GLU A O 1
ATOM 3619 N N . LYS A 1 459 ? 18.557 -14.239 12.082 1.00 94.81 459 LYS A N 1
ATOM 3620 C CA . LYS A 1 459 ? 18.494 -13.317 13.220 1.00 94.81 459 LYS A CA 1
ATOM 3621 C C . LYS A 1 459 ? 17.231 -12.450 13.178 1.00 94.81 459 LYS A C 1
ATOM 3623 O O . LYS A 1 459 ? 16.509 -12.422 14.167 1.00 94.81 459 LYS A O 1
ATOM 3628 N N . LEU A 1 460 ? 16.946 -11.794 12.049 1.00 93.75 460 LEU A N 1
ATOM 3629 C CA . LEU A 1 460 ? 15.747 -10.954 11.894 1.00 93.75 460 LEU A CA 1
ATOM 3630 C C . LEU A 1 460 ? 14.459 -11.750 12.137 1.00 93.75 460 LEU A C 1
ATOM 3632 O O . LEU A 1 460 ? 13.569 -11.291 12.847 1.00 93.75 460 LEU A O 1
ATOM 3636 N N . TYR A 1 461 ? 14.394 -12.973 11.612 1.00 95.25 461 TYR A N 1
ATOM 3637 C CA . TYR A 1 461 ? 13.298 -13.899 11.861 1.00 95.25 461 TYR A CA 1
ATOM 3638 C C . TYR A 1 461 ? 13.160 -14.232 13.350 1.00 95.25 461 TYR A C 1
ATOM 3640 O O . TYR A 1 461 ? 12.053 -14.240 13.875 1.00 95.25 461 TYR A O 1
ATOM 3648 N N . ASN A 1 462 ? 14.250 -14.507 14.064 1.00 94.12 462 ASN A N 1
ATOM 3649 C CA . ASN A 1 462 ? 14.173 -14.823 15.493 1.00 94.12 462 ASN A CA 1
ATOM 3650 C C . ASN A 1 462 ? 13.786 -13.608 16.352 1.00 94.12 462 ASN A C 1
ATOM 3652 O O . ASN A 1 462 ? 13.075 -13.779 17.340 1.00 94.12 462 ASN A O 1
ATOM 3656 N N . ASP A 1 463 ? 14.205 -12.404 15.957 1.00 93.06 463 ASP A N 1
ATOM 3657 C CA . ASP A 1 463 ? 13.881 -11.147 16.644 1.00 93.06 463 ASP A CA 1
ATOM 3658 C C . ASP A 1 463 ? 12.420 -10.701 16.394 1.00 93.06 463 ASP A C 1
ATOM 3660 O O . ASP A 1 463 ? 11.839 -9.963 17.192 1.00 93.06 463 ASP A O 1
ATOM 3664 N N . ALA A 1 464 ? 11.802 -11.166 15.304 1.00 90.38 464 ALA A N 1
ATOM 3665 C CA . ALA A 1 464 ? 10.409 -10.908 14.958 1.00 90.38 464 ALA A CA 1
ATOM 3666 C C . ALA A 1 464 ? 9.436 -11.658 15.893 1.00 90.38 464 ALA A C 1
ATOM 3668 O O . ALA A 1 464 ? 9.294 -12.882 15.827 1.00 90.38 464 ALA A O 1
ATOM 3669 N N . VAL A 1 465 ? 8.732 -10.917 16.752 1.00 90.12 465 VAL A N 1
ATOM 3670 C CA . VAL A 1 465 ? 7.684 -11.454 17.637 1.00 90.12 465 VAL A CA 1
ATOM 3671 C C . VAL A 1 465 ? 6.343 -11.396 16.908 1.00 90.12 465 VAL A C 1
ATOM 3673 O O . VAL A 1 465 ? 5.786 -10.308 16.768 1.00 90.12 465 VAL A O 1
ATOM 3676 N N . TRP A 1 466 ? 5.871 -12.553 16.432 1.00 86.12 466 TRP A N 1
ATOM 3677 C CA . TRP A 1 466 ? 4.573 -12.696 15.769 1.00 86.12 466 TRP A CA 1
ATOM 3678 C C . TRP A 1 466 ? 3.436 -12.580 16.773 1.00 86.12 466 TRP A C 1
ATOM 3680 O O . TRP A 1 466 ? 3.327 -13.428 17.691 1.00 86.12 466 TRP A O 1
#

Foldseek 3Di:
DDPDQDPVSVVVVVVVVVVLVVVCVVQDDQQAAKFWAFFFKDKPQADQFKWKWWDDDQWTWTDTPPDIDIDGDDPPPDDHGDMDIAREDPVFARTKHKPDQPQCDFPNIRMFGLQLQDDCVVVVVVPDDDDIDIDAHAEGNDDDNVLNVQCVVVVVVCNHGNSVRSVFRSHDFWGQDLAVCQVQVDDPVDPDDPPPDDDDPDRDDDPPVQRNPWDWTQHPVGIGTHHHQQTWTATPSGITMTRNGRNDDLFDADPVQPQDALVRLCVPCLVVLQVLCVVLVFQDHSLLLSLLLCLQQVRGQAARGLFGQKDFALVQLCVPADVVLVVQSVVFWDFDADPPPRDRAQIWGDDPNDTGGQCPPVHSVSRVSRVVQLVSSCVRGVQSSLQGMQTGSLRNRLVCQVVLPHPGSVSLSVQSSPDNSSVSSSNSSVCSSQVLSVDDSLSSCCSRVNDVCSVVSVVSSVVRDD

Nearest PDB structures (foldseek):
  7q4s-assembly2_BBB  TM=7.252E-01  e=5.052E-08  Pseudomonas phage JG004
  7rum-assembly2_B  TM=7.226E-01  e=4.592E-07  Salmonella phage GEC_vB_GOT
  5nm7-assembly2_A  TM=7.636E-01  e=1.310E-06  Burkholderia
  5nm7-assembly1_G  TM=7.231E-01  e=1.546E-06  Burkholderia